Protein AF-A0A2U1NBB1-F1 (afdb_monomer)

Radius of gyration: 26.5 Å; Cα contacts (8 Å, |Δi|>4): 1018; chains: 1; bounding box: 56×42×84 Å

Solvent-accessible surface area (backbone atoms only — not comparable to full-atom values): 20818 Å² total; per-residue (Å²): 131,50,85,80,46,69,78,39,39,70,47,78,47,57,69,40,86,43,53,86,49,51,49,74,62,60,52,74,42,66,48,25,27,34,43,30,44,28,43,13,53,35,47,47,52,70,55,68,67,63,52,53,32,74,46,32,28,35,43,33,45,25,46,30,44,32,59,33,61,62,76,49,61,95,77,50,70,52,57,57,30,30,34,44,30,55,19,42,28,46,30,27,52,50,65,44,57,58,82,37,45,23,57,44,27,27,34,44,32,46,28,38,30,51,32,27,51,56,61,59,59,93,55,62,44,35,75,46,23,26,35,42,30,55,20,41,30,52,33,30,46,78,54,41,45,79,68,52,54,78,38,48,51,22,30,34,45,29,52,19,40,26,54,31,31,36,59,30,52,47,60,62,37,37,55,47,31,51,53,35,27,33,42,29,54,18,49,29,58,36,37,45,44,65,90,57,54,83,58,67,46,35,41,69,19,31,39,42,32,46,21,37,16,63,31,53,61,83,57,50,36,54,57,48,20,44,44,19,30,35,42,31,49,20,50,27,50,28,48,47,61,51,60,64,59,64,34,52,31,6,41,64,51,24,34,38,42,32,51,20,39,28,45,32,36,34,78,52,83,62,58,48,57,34,26,29,32,41,34,46,24,42,28,48,30,47,51,56,69,65,71,51,60,47,65,24,73,56,26,27,38,40,33,53,19,42,29,47,31,22,51,57,58,55,68,54,54,49,70,32,45,52,45,18,36,34,38,31,52,19,39,25,50,33,31,52,50,71,50,79,73,87,72,66,59,83,58,47,64,42,70,42,61,50,69,43,58,50,39,50,63,74,56,81,76,61,79,73,65,79,80,64,64,96,63,89,84,78,85,80,84,71,96,60,102,51,93,89,68,61,82,46,82,80,76,90,75,95,76,90,79,82,88,76,89,80,88,86,133

Mean predicted aligned error: 9.47 Å

Foldseek 3Di:
DCPPCQQAAEDADALAAPCVDAQVNPPDHLNYQYDHHAQRQHAEAHPQCVQVSQNHAEDHHHNYAHAEERDEPVSHDNLRHQEDAPEHYAYEEEDYLCLQQRARHAYDHHHAYAYEEEDPLVSHDHQNHAEDAPENYAYEDEDELVSCLNNLNHQEDAHYHYAYEYEYAPQSNQLSNQNHQYDHPADYNAAYDYPLDQDDGNLNRAYDHCHCNQDAADRNVQLSNQQYQEDAHEQYAHAEADDQSVLRHNNLNHAEYAHYNYAHAEYHLHNHLNYQYDHQYNYAHEEEDRCSVLNNQQHAYEENEHYAHEEEDDLSVLNNLCNYQEYAHEQYAYEEEDHDNPDDSPRHQYDHHYNYHYWYFDDPVVVPSPDDDPDDDDDPDDDDPDPNTDIDGDDDDDDDDDDDDDDDD

Nearest PDB structures (foldseek):
  4mn8-assembly1_A  TM=7.673E-01  e=7.824E-14  Arabidopsis thaliana
  5iyx-assembly1_A  TM=7.490E-01  e=1.490E-12  Arabidopsis thaliana
  4mna-assembly1_A  TM=5.979E-01  e=5.006E-14  Arabidopsis thaliana
  4z62-assembly1_A  TM=5.445E-01  e=6.671E-13  Daucus carota
  8ikw-assembly1_A  TM=5.961E-01  e=2.680E-07  Phaseolus vulgaris

pLDDT: mean 83.94, std 20.78, range [23.02, 98.88]

Sequence (409 aa):
MFRNFTNLEELSLGDVNISLVLPTSLNISSSLKLLNLFNTRLQGILPHYIFNLHSLETLKLSGNSFTCDIPSEISVNATHLTSLDLSVNKLNGTLPSWLFTSPSLEILNLYSNMFSGNVPFESFSLPSLQVLDLANNQLVGHTDMLTFRKLTNLTVLCLSYNNFSGEWELDTLLTSLRNLEDLGLSYNGFSVTTENVNHYVNPGFRYLELASCKLKVFPNSFRAMKQLERLDLSSNKIHGQIPHWIGEIGGNQLVSLNLSHNFITGLP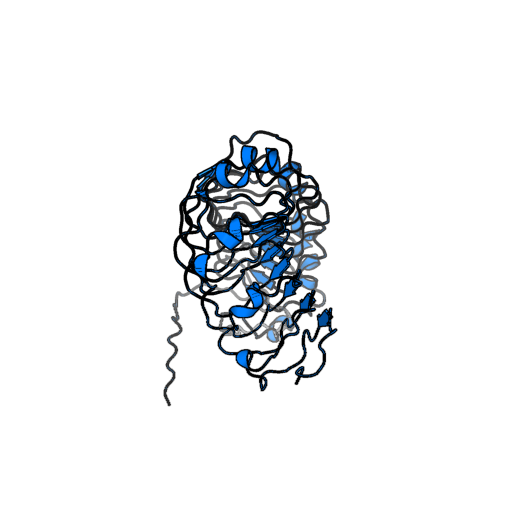QFQWYGLSELYLQSNLIEGPFPTSICNMSILSYLDMSNNCFGGLIPQCFGNIISSLLMIDMGNNSFRGTIPSLYDDCADLQGLILEGNQLEVRICVGWVYMTRFVRYPIYPKIKNTTNLNQLTFSVRIAQYVWVIREQYGC

InterPro domains:
  IPR001611 Leucine-rich repeat [PF00560] (55-75)
  IPR001611 Leucine-rich repeat [PF00560] (227-247)
  IPR001611 Leucine-rich repeat [PF13855] (80-139)
  IPR001611 Leucine-rich repeat [PF13855] (253-307)
  IPR001611 Leucine-rich repeat [PS51450] (253-274)
  IPR003591 Leucine-rich repeat, typical subtype [SM00369] (53-77)
  IPR003591 Leucine-rich repeat, typical subtype [SM00369] (79-102)
  IPR003591 Leucine-rich repeat, typical subtype [SM00369] (126-150)
  IPR003591 Leucine-rich repeat, typical subtype [SM00369] (151-176)
  IPR003591 Leucine-rich repeat, typical subtype [SM00369] (177-200)
  IPR003591 Leucine-rich repeat, typical subtype [SM00369] (225-249)
  IPR003591 Leucine-rich repeat, typical subtype [SM00369] (253-274)
  IPR003591 Leucine-rich repeat, typical subtype [SM00369] (296-319)
  IPR032675 Leucine-rich repeat domain superfamily [G3DSA:3.80.10.10] (1-144)
  IPR032675 Leucine-rich repeat domain superfamily [G3DSA:3.80.10.10] (145-199)
  IPR032675 Leucine-rich repeat domain superfamily [G3DSA:3.80.10.10] (200-270)
  IPR032675 Leucine-rich repeat domain superfamily [G3DSA:3.80.10.10] (271-372)
  IPR052941 Stomatal Development and Plant Interaction Regulator [PTHR48004] (52-265)

Structure (mmCIF, N/CA/C/O backbone):
data_AF-A0A2U1NBB1-F1
#
_entry.id   AF-A0A2U1NBB1-F1
#
loop_
_atom_site.group_PDB
_atom_site.id
_atom_site.type_symbol
_atom_site.label_atom_id
_atom_site.label_alt_id
_atom_site.label_comp_id
_atom_site.label_asym_id
_atom_site.label_entity_id
_atom_site.label_seq_id
_atom_site.pdbx_PDB_ins_code
_atom_site.Cartn_x
_atom_site.Cartn_y
_atom_site.Cartn_z
_atom_site.occupancy
_atom_site.B_iso_or_equiv
_atom_site.auth_seq_id
_atom_site.auth_comp_id
_atom_site.auth_asym_id
_atom_site.auth_atom_id
_atom_site.pdbx_PDB_model_num
ATOM 1 N N . MET A 1 1 ? -33.937 -9.469 19.401 1.00 50.69 1 MET A N 1
ATOM 2 C CA . MET A 1 1 ? -33.417 -10.852 19.321 1.00 50.69 1 MET A CA 1
ATOM 3 C C . MET A 1 1 ? -32.639 -11.267 20.576 1.00 50.69 1 MET A C 1
ATOM 5 O O . MET A 1 1 ? -32.888 -12.356 21.058 1.00 50.69 1 MET A O 1
ATOM 9 N N . PHE A 1 2 ? -31.799 -10.407 21.176 1.00 60.28 2 PHE A N 1
ATOM 10 C CA . PHE A 1 2 ? -30.913 -10.789 22.302 1.00 60.28 2 PHE A CA 1
ATOM 11 C C . PHE A 1 2 ? -31.357 -10.354 23.714 1.00 60.28 2 PHE A C 1
ATOM 13 O O . PHE A 1 2 ? -30.565 -10.402 24.646 1.00 60.28 2 PHE A O 1
ATOM 20 N N . ARG A 1 3 ? -32.622 -9.951 23.913 1.00 56.03 3 ARG A N 1
ATOM 21 C CA . ARG A 1 3 ? -33.092 -9.311 25.165 1.00 56.03 3 ARG A CA 1
ATOM 22 C C . ARG A 1 3 ? -32.904 -10.130 26.456 1.00 56.03 3 ARG A C 1
ATOM 24 O O . ARG A 1 3 ? -33.047 -9.543 27.518 1.00 56.03 3 ARG A O 1
ATOM 31 N N . ASN A 1 4 ? -32.623 -11.431 26.377 1.00 62.47 4 ASN A N 1
ATOM 32 C CA . ASN A 1 4 ? -32.616 -12.331 27.534 1.00 62.47 4 ASN A CA 1
ATOM 33 C C . ASN A 1 4 ? -31.247 -12.947 27.866 1.00 62.47 4 ASN A C 1
ATOM 35 O O . ASN A 1 4 ? -31.168 -13.784 28.759 1.00 62.47 4 ASN A O 1
ATOM 39 N N . PHE A 1 5 ? -30.175 -12.566 27.163 1.00 68.69 5 PHE A N 1
ATOM 40 C CA . PHE A 1 5 ? -28.840 -13.120 27.404 1.00 68.69 5 PHE A CA 1
ATOM 41 C C . PHE A 1 5 ? -27.985 -12.161 28.241 1.00 68.69 5 PHE A C 1
ATOM 43 O O . PHE A 1 5 ? -27.026 -11.576 27.750 1.00 68.69 5 PHE A O 1
ATOM 50 N N . THR A 1 6 ? -28.340 -11.993 29.516 1.00 77.12 6 THR A N 1
ATOM 51 C CA . THR A 1 6 ? -27.651 -11.073 30.444 1.00 77.12 6 THR A CA 1
ATOM 52 C C . THR A 1 6 ? -26.228 -11.499 30.812 1.00 77.12 6 THR A C 1
ATOM 54 O O . THR A 1 6 ? -25.487 -10.694 31.359 1.00 77.12 6 THR A O 1
ATOM 57 N N . ASN A 1 7 ? -25.856 -12.750 30.521 1.00 85.12 7 ASN A N 1
ATOM 58 C CA . ASN A 1 7 ? -24.533 -13.318 30.805 1.00 85.12 7 ASN A CA 1
ATOM 59 C C . ASN A 1 7 ? -23.728 -13.594 29.526 1.00 85.12 7 ASN A C 1
ATOM 61 O O . ASN A 1 7 ? -22.738 -14.317 29.571 1.00 85.12 7 ASN A O 1
ATOM 65 N N . LEU A 1 8 ? -24.184 -13.111 28.365 1.00 88.12 8 LEU A N 1
ATOM 66 C CA . LEU A 1 8 ? -23.464 -13.335 27.114 1.00 88.12 8 LEU A CA 1
ATOM 67 C C . LEU A 1 8 ? -22.153 -12.551 27.134 1.00 88.12 8 LEU A C 1
ATOM 69 O O . LEU A 1 8 ? -22.183 -11.326 27.239 1.00 88.12 8 LEU A O 1
ATOM 73 N N . GLU A 1 9 ? -21.027 -13.248 27.029 1.00 93.31 9 GLU A N 1
ATOM 74 C CA . GLU A 1 9 ? -19.700 -12.623 26.952 1.00 93.31 9 GLU A CA 1
ATOM 75 C C . GLU A 1 9 ? -19.213 -12.488 25.508 1.00 93.31 9 GLU A C 1
ATOM 77 O O . GLU A 1 9 ? -18.535 -11.524 25.173 1.00 93.31 9 GLU A O 1
ATOM 82 N N . GLU A 1 10 ? -19.616 -13.392 24.619 1.00 94.62 10 GLU A N 1
ATOM 83 C CA . GLU A 1 10 ? -19.185 -13.372 23.224 1.00 94.62 10 GLU A CA 1
ATOM 84 C C . GLU A 1 10 ? -20.373 -13.568 22.286 1.00 94.62 10 GLU A C 1
ATOM 86 O O . GLU A 1 10 ? -21.192 -14.473 22.460 1.00 94.62 10 GLU A O 1
ATOM 91 N N . LEU A 1 11 ? -20.459 -12.718 21.266 1.00 92.88 11 LEU A N 1
ATOM 92 C CA . LEU A 1 11 ? -21.419 -12.845 20.181 1.00 92.88 11 LEU A CA 1
ATOM 93 C C . LEU A 1 11 ? -20.689 -12.683 18.854 1.00 92.88 11 LEU A C 1
ATOM 95 O O . LEU A 1 11 ? -20.249 -11.586 18.518 1.00 92.88 11 LEU A O 1
ATOM 99 N N . SER A 1 12 ? -20.609 -13.765 18.082 1.00 95.12 12 SER A N 1
ATOM 100 C CA . SER A 1 12 ? -20.041 -13.760 16.735 1.00 95.12 12 SER A CA 1
ATOM 101 C C . SER A 1 12 ? -21.074 -14.261 15.733 1.00 95.12 12 SER A C 1
ATOM 103 O O . SER A 1 12 ? -21.496 -15.413 15.797 1.00 95.12 12 SER A O 1
ATOM 105 N N . LEU A 1 13 ? -21.496 -13.381 14.828 1.00 94.50 13 LEU A N 1
ATOM 106 C CA . LEU A 1 13 ? -22.449 -13.658 13.747 1.00 94.50 13 LEU A CA 1
ATOM 107 C C . LEU A 1 13 ? -21.888 -13.224 12.388 1.00 94.50 13 LEU A C 1
ATOM 109 O O . LEU A 1 13 ? -22.649 -12.850 11.501 1.00 94.50 13 LEU A O 1
ATOM 113 N N . GLY A 1 14 ? -20.563 -13.220 12.246 1.00 94.69 14 GLY A N 1
ATOM 114 C CA . GLY A 1 14 ? -19.892 -12.841 11.007 1.00 94.69 14 GLY A CA 1
ATOM 115 C C . GLY A 1 14 ? -20.431 -13.585 9.782 1.00 94.69 14 GLY A C 1
ATOM 116 O O . GLY A 1 14 ? -20.787 -14.758 9.887 1.00 94.69 14 GLY A O 1
ATOM 117 N N . ASP A 1 15 ? -20.532 -12.890 8.650 1.00 96.38 15 ASP A N 1
ATOM 118 C CA . ASP A 1 15 ? -21.088 -13.393 7.382 1.00 96.38 15 ASP A CA 1
ATOM 119 C C . ASP A 1 15 ? -22.567 -13.847 7.429 1.00 96.38 15 ASP A C 1
ATOM 121 O O . ASP A 1 15 ? -23.098 -14.382 6.449 1.00 96.38 15 ASP A O 1
ATOM 125 N N . VAL A 1 16 ? -23.288 -13.613 8.532 1.00 95.81 16 VAL A N 1
ATOM 126 C CA . VAL A 1 16 ? -24.725 -13.911 8.623 1.00 95.81 16 VAL A CA 1
ATOM 127 C C . VAL A 1 16 ? -25.544 -12.708 8.164 1.00 95.81 16 VAL A C 1
ATOM 129 O O . VAL A 1 16 ? -25.441 -11.612 8.709 1.00 95.81 16 VAL A O 1
ATOM 132 N N . ASN A 1 17 ? -26.444 -12.912 7.200 1.00 93.94 17 ASN A N 1
ATOM 133 C CA . ASN A 1 17 ? -27.335 -11.848 6.744 1.00 93.94 17 ASN A CA 1
ATOM 134 C C . ASN A 1 17 ? -28.402 -11.507 7.802 1.00 93.94 17 ASN A C 1
ATOM 136 O O . ASN A 1 17 ? -29.421 -12.190 7.912 1.00 93.94 17 ASN A O 1
ATOM 140 N N . ILE A 1 18 ? -28.192 -10.408 8.527 1.00 91.69 18 ILE A N 1
ATOM 141 C CA . ILE A 1 18 ? -29.144 -9.838 9.493 1.00 91.69 18 ILE A CA 1
ATOM 142 C C . ILE A 1 18 ? -29.582 -8.427 9.082 1.00 91.69 18 ILE A C 1
ATOM 144 O O . ILE A 1 18 ? -29.915 -7.608 9.933 1.00 91.69 18 ILE A O 1
ATOM 148 N N . SER A 1 19 ? -29.661 -8.146 7.777 1.00 91.56 19 SER A N 1
ATOM 149 C CA . SER A 1 19 ? -30.020 -6.822 7.239 1.00 91.56 19 SER A CA 1
ATOM 150 C C . SER A 1 19 ? -31.381 -6.285 7.702 1.00 91.56 19 SER A C 1
ATOM 152 O O . SER A 1 19 ? -31.625 -5.084 7.646 1.00 91.56 19 SER A O 1
ATOM 154 N N . LEU A 1 20 ? -32.291 -7.170 8.127 1.00 87.12 20 LEU A N 1
ATOM 155 C CA . LEU A 1 20 ? -33.607 -6.805 8.666 1.00 87.12 20 LEU A CA 1
ATOM 156 C C . LEU A 1 20 ? -33.547 -6.348 10.134 1.00 87.12 20 LEU A C 1
ATOM 158 O O . LEU A 1 20 ? -34.519 -5.790 10.644 1.00 87.12 20 LEU A O 1
ATOM 162 N N . VAL A 1 21 ? -32.437 -6.602 10.832 1.00 83.06 21 VAL A N 1
ATOM 163 C CA . VAL A 1 21 ? -32.233 -6.186 12.219 1.00 83.06 21 VAL A CA 1
ATOM 164 C C . VAL A 1 21 ? -31.705 -4.759 12.224 1.00 83.06 21 VAL A C 1
ATOM 166 O O . VAL A 1 21 ? -30.596 -4.488 11.776 1.00 83.06 21 VAL A O 1
ATOM 169 N N . LEU A 1 22 ? -32.487 -3.832 12.777 1.00 77.25 22 LEU A N 1
ATOM 170 C CA . LEU A 1 22 ? -32.004 -2.472 12.993 1.00 77.25 22 LEU A CA 1
ATOM 171 C C . LEU A 1 22 ? -30.917 -2.483 14.081 1.00 77.25 22 LEU A C 1
ATOM 173 O O . LEU A 1 22 ? -31.168 -3.034 15.158 1.00 77.25 22 LEU A O 1
ATOM 177 N N . PRO A 1 23 ? -29.759 -1.837 13.881 1.00 75.56 23 PRO A N 1
ATOM 178 C CA . PRO A 1 23 ? -28.687 -1.811 14.875 1.00 75.56 23 PRO A CA 1
ATOM 179 C C . PRO A 1 23 ? -29.119 -1.241 16.224 1.00 75.56 23 PRO A C 1
ATOM 181 O O . PRO A 1 23 ? -28.761 -1.764 17.271 1.00 75.56 23 PRO A O 1
ATOM 184 N N . THR A 1 24 ? -29.980 -0.224 16.212 1.00 73.06 24 THR A N 1
ATOM 185 C CA . THR A 1 24 ? -30.565 0.368 17.425 1.00 73.06 24 THR A CA 1
ATOM 186 C C . THR A 1 24 ? -31.441 -0.609 18.214 1.00 73.06 24 THR A C 1
ATOM 188 O O . THR A 1 24 ? -31.677 -0.406 19.402 1.00 73.06 24 THR A O 1
ATOM 191 N N . SER A 1 25 ? -31.916 -1.683 17.577 1.00 73.75 25 SER A N 1
ATOM 192 C CA . SER A 1 25 ? -32.710 -2.741 18.208 1.00 73.75 25 SER A CA 1
ATOM 193 C C . SER A 1 25 ? -31.869 -3.905 18.749 1.00 73.75 25 SER A C 1
ATOM 195 O O . SER A 1 25 ? -32.410 -4.787 19.434 1.00 73.75 25 SER A O 1
ATOM 197 N N . LEU A 1 26 ? -30.557 -3.919 18.476 1.00 73.44 26 LEU A N 1
ATOM 198 C CA . LEU A 1 26 ? -29.614 -4.831 19.117 1.00 73.44 26 LEU A CA 1
ATOM 199 C C . LEU A 1 26 ? -29.495 -4.407 20.578 1.00 73.44 26 LEU A C 1
ATOM 201 O O . LEU A 1 26 ? -28.767 -3.485 20.893 1.00 73.44 26 LEU A O 1
ATOM 205 N N . ASN A 1 27 ? -30.241 -5.042 21.478 1.00 74.56 27 ASN A N 1
ATOM 206 C CA . ASN A 1 27 ? -30.025 -4.855 22.910 1.00 74.56 27 ASN A CA 1
ATOM 207 C C . ASN A 1 27 ? -28.802 -5.687 23.316 1.00 74.56 27 ASN A C 1
ATOM 209 O O . ASN A 1 27 ? -28.933 -6.901 23.487 1.00 74.56 27 ASN A O 1
ATOM 213 N N . ILE A 1 28 ? -27.628 -5.057 23.360 1.00 78.31 28 ILE A N 1
ATOM 214 C CA . ILE A 1 28 ? -26.351 -5.713 23.657 1.00 78.31 28 ILE A CA 1
ATOM 215 C C . ILE A 1 28 ? -26.176 -5.800 25.177 1.00 78.31 28 ILE A C 1
ATOM 217 O O . ILE A 1 28 ? -26.397 -4.819 25.885 1.00 78.31 28 ILE A O 1
ATOM 221 N N . SER A 1 29 ? -25.806 -6.982 25.681 1.00 81.00 29 SER A N 1
ATOM 222 C CA . SER A 1 29 ? -25.580 -7.198 27.114 1.00 81.00 29 SER A CA 1
ATOM 223 C C . SER A 1 29 ? -24.392 -6.380 27.618 1.00 81.00 29 SER A C 1
ATOM 225 O O . SER A 1 29 ? -23.366 -6.295 26.946 1.00 81.00 29 SER A O 1
ATOM 227 N N . SER A 1 30 ? -24.486 -5.855 28.840 1.00 85.00 30 SER A N 1
ATOM 228 C CA . SER A 1 30 ? -23.361 -5.196 29.515 1.00 85.00 30 SER A CA 1
ATOM 229 C C . SER A 1 30 ? -22.218 -6.151 29.863 1.00 85.00 30 SER A C 1
ATOM 231 O O . SER A 1 30 ? -21.119 -5.683 30.127 1.00 85.00 30 SER A O 1
ATOM 233 N N . SER A 1 31 ? -22.467 -7.466 29.871 1.00 89.44 31 SER A N 1
ATOM 234 C CA . SER A 1 31 ? -21.454 -8.509 30.091 1.00 89.44 31 SER A CA 1
ATOM 235 C C . SER A 1 31 ? -20.593 -8.809 28.861 1.00 89.44 31 SER A C 1
ATOM 237 O O . SER A 1 31 ? -19.655 -9.597 28.962 1.00 89.44 31 SER A O 1
ATOM 239 N N . LEU A 1 32 ? -20.945 -8.265 27.691 1.00 92.25 32 LEU A N 1
ATOM 240 C CA . LEU A 1 32 ? -20.324 -8.654 26.432 1.00 92.25 32 LEU A CA 1
ATOM 241 C C . LEU A 1 32 ? -18.883 -8.135 26.352 1.00 92.25 32 LEU A C 1
ATOM 243 O O . LEU A 1 32 ? -18.653 -6.939 26.499 1.00 92.25 32 LEU A O 1
ATOM 247 N N . LYS A 1 33 ? -17.948 -9.044 26.078 1.00 95.44 33 LYS A N 1
ATOM 248 C CA . LYS A 1 33 ? -16.518 -8.807 25.851 1.00 95.44 33 LYS A CA 1
ATOM 249 C C . LYS A 1 33 ? -16.151 -8.759 24.379 1.00 95.44 33 LYS A C 1
ATOM 251 O O . LYS A 1 33 ? -15.333 -7.937 23.976 1.00 95.44 33 LYS A O 1
ATOM 256 N N . LEU A 1 34 ? -16.795 -9.596 23.569 1.00 96.44 34 LEU A N 1
ATOM 257 C CA . LEU A 1 34 ? -16.573 -9.656 22.130 1.00 96.44 34 LEU A CA 1
ATOM 258 C C . LEU A 1 34 ? -17.896 -9.526 21.383 1.00 96.44 34 LEU A C 1
ATOM 260 O O . LEU A 1 34 ? -18.792 -10.361 21.526 1.00 96.44 34 LEU A O 1
ATOM 264 N N . LEU A 1 35 ? -17.982 -8.509 20.527 1.00 95.00 35 LEU A N 1
ATOM 265 C CA . LEU A 1 35 ? -19.015 -8.410 19.506 1.00 95.00 35 LEU A CA 1
ATOM 266 C C . LEU A 1 35 ? -18.387 -8.481 18.120 1.00 95.00 35 LEU A C 1
ATOM 268 O O . LEU A 1 35 ? -17.646 -7.585 17.722 1.00 95.00 35 LEU A O 1
ATOM 272 N N . ASN A 1 36 ? -18.743 -9.512 17.362 1.00 97.00 36 ASN A N 1
ATOM 273 C CA . ASN A 1 36 ? -18.323 -9.675 15.984 1.00 97.00 36 ASN A CA 1
ATOM 274 C C . ASN A 1 36 ? -19.529 -9.821 15.050 1.00 97.00 36 ASN A C 1
ATOM 276 O O . ASN A 1 36 ? -20.187 -10.860 15.012 1.00 97.00 36 ASN A O 1
ATOM 280 N N . LEU A 1 37 ? -19.803 -8.768 14.285 1.00 95.81 37 LEU A N 1
ATOM 281 C CA . LEU A 1 37 ? -20.874 -8.689 13.289 1.00 95.81 37 LEU A CA 1
ATOM 282 C C . LEU A 1 37 ? -20.307 -8.310 11.912 1.00 95.81 37 LEU A C 1
ATOM 284 O O . LEU A 1 37 ? -20.959 -7.584 11.152 1.00 95.81 37 LEU A O 1
ATOM 288 N N . PHE A 1 38 ? -19.084 -8.752 11.597 1.00 97.06 38 PHE A N 1
ATOM 289 C CA . PHE A 1 38 ? -18.470 -8.449 10.307 1.00 97.06 38 PHE A CA 1
ATOM 290 C C . PHE A 1 38 ? -19.308 -9.002 9.143 1.00 97.06 38 PHE A C 1
ATOM 292 O O . PHE A 1 38 ? -19.852 -10.100 9.228 1.00 97.06 38 PHE A O 1
ATOM 299 N N . ASN A 1 39 ? -19.432 -8.234 8.062 1.00 97.12 39 ASN A N 1
ATOM 300 C CA . ASN A 1 39 ? -20.133 -8.620 6.837 1.00 97.12 39 ASN A CA 1
ATOM 301 C C . ASN A 1 39 ? -21.569 -9.141 7.059 1.00 97.12 39 ASN A C 1
ATOM 303 O O . ASN A 1 39 ? -22.002 -10.135 6.476 1.00 97.12 39 ASN A O 1
ATOM 307 N N . THR A 1 40 ? -22.339 -8.462 7.915 1.00 96.62 40 THR A N 1
ATOM 308 C CA . THR A 1 40 ? -23.708 -8.878 8.275 1.00 96.62 40 THR A CA 1
ATOM 309 C C . THR A 1 40 ? -24.816 -8.111 7.549 1.00 96.62 40 THR A C 1
ATOM 311 O O . THR A 1 40 ? -26.008 -8.364 7.762 1.00 96.62 40 THR A O 1
ATOM 314 N N . ARG A 1 41 ? -24.438 -7.195 6.644 1.00 95.12 41 ARG A N 1
ATOM 315 C CA . ARG A 1 41 ? -25.335 -6.308 5.876 1.00 95.12 41 ARG A CA 1
ATOM 316 C C . ARG A 1 41 ? -26.205 -5.397 6.752 1.00 95.12 41 ARG A C 1
ATOM 318 O O . ARG A 1 41 ? -27.267 -4.955 6.305 1.00 95.12 41 ARG A O 1
ATOM 325 N N . LEU A 1 42 ? -25.772 -5.112 7.981 1.00 93.69 42 LEU A N 1
ATOM 326 C CA . LEU A 1 42 ? -26.429 -4.148 8.862 1.00 93.69 42 LEU A CA 1
ATOM 327 C C . LEU A 1 42 ? -26.361 -2.741 8.262 1.00 93.69 42 LEU A C 1
ATOM 329 O O . LEU A 1 42 ? -25.384 -2.372 7.610 1.00 93.69 42 LEU A O 1
ATOM 333 N N . GLN A 1 43 ? -27.412 -1.951 8.478 1.00 92.50 43 GLN A N 1
ATOM 334 C CA . GLN A 1 43 ? -27.550 -0.605 7.919 1.00 92.50 43 GLN A CA 1
ATOM 335 C C . GLN A 1 43 ? -28.041 0.380 8.979 1.00 92.50 43 GLN A C 1
ATOM 337 O O . GLN A 1 43 ? -28.715 -0.010 9.933 1.00 92.50 43 GLN A O 1
ATOM 342 N N . GLY A 1 44 ? -27.767 1.667 8.777 1.00 89.88 44 GLY A N 1
ATOM 343 C CA . GLY A 1 44 ? -28.250 2.745 9.640 1.00 89.88 44 GLY A CA 1
ATOM 344 C C . GLY A 1 44 ? -27.202 3.217 10.646 1.00 89.88 44 GLY A C 1
ATOM 345 O O . GLY A 1 44 ? -26.009 3.201 10.368 1.00 89.88 44 GLY A O 1
ATOM 346 N N . ILE A 1 45 ? -27.645 3.692 11.807 1.00 89.62 45 ILE A N 1
ATOM 347 C CA . ILE A 1 45 ? -26.775 4.338 12.800 1.00 89.62 45 ILE A CA 1
ATOM 348 C C . ILE A 1 45 ? -26.286 3.303 13.816 1.00 89.62 45 ILE A C 1
ATOM 350 O O . ILE A 1 45 ? -27.097 2.570 14.390 1.00 89.62 45 ILE A O 1
ATOM 354 N N . LEU A 1 46 ? -24.972 3.265 14.058 1.00 86.06 46 LEU A N 1
ATOM 355 C CA . LEU A 1 46 ? -24.389 2.486 15.146 1.00 86.06 46 LEU A CA 1
ATOM 356 C C . LEU A 1 46 ? -24.810 3.116 16.484 1.00 86.06 46 LEU A C 1
ATOM 358 O O . LEU A 1 46 ? -24.544 4.297 16.703 1.00 86.06 46 LEU A O 1
ATOM 362 N N . PRO A 1 47 ? -25.466 2.390 17.403 1.00 86.00 47 PRO A N 1
ATOM 363 C CA . PRO A 1 47 ? -25.812 2.958 18.698 1.00 86.00 47 PRO A CA 1
ATOM 364 C C . PRO A 1 47 ? -24.567 3.350 19.512 1.00 86.00 47 PRO A C 1
ATOM 366 O O . PRO A 1 47 ? -23.811 2.487 19.947 1.00 86.00 47 PRO A O 1
ATOM 369 N N . HIS A 1 48 ? -24.399 4.646 19.796 1.00 85.75 48 HIS A N 1
ATOM 370 C CA . HIS A 1 48 ? -23.211 5.186 20.481 1.00 85.75 48 HIS A CA 1
ATOM 371 C C . HIS A 1 48 ? -22.960 4.593 21.876 1.00 85.75 48 HIS A C 1
ATOM 373 O O . HIS A 1 48 ? -21.819 4.558 22.327 1.00 85.75 48 HIS A O 1
ATOM 379 N N . TYR A 1 49 ? -23.994 4.086 22.560 1.00 85.62 49 TYR A N 1
ATOM 380 C CA . TYR A 1 49 ? -23.829 3.464 23.877 1.00 85.62 49 TYR A CA 1
ATOM 381 C C . TYR A 1 49 ? -22.930 2.218 23.843 1.00 85.62 49 TYR A C 1
ATOM 383 O O . TYR A 1 49 ? -22.434 1.815 24.891 1.00 85.62 49 TYR A O 1
ATOM 391 N N . ILE A 1 50 ? -22.707 1.612 22.668 1.00 88.44 50 ILE A N 1
ATOM 392 C CA . ILE A 1 50 ? -21.858 0.426 22.522 1.00 88.44 50 ILE A CA 1
ATOM 393 C C . ILE A 1 50 ? -20.424 0.677 23.003 1.00 88.44 50 ILE A C 1
ATOM 395 O O . ILE A 1 50 ? -19.816 -0.201 23.603 1.00 88.44 50 ILE A O 1
ATOM 399 N N . PHE A 1 51 ? -19.919 1.900 22.818 1.00 88.38 51 PHE A N 1
ATOM 400 C CA . PHE A 1 51 ? -18.585 2.303 23.263 1.00 88.38 51 PHE A CA 1
ATOM 401 C C . PHE A 1 51 ? -18.492 2.504 24.785 1.00 88.38 51 PHE A C 1
ATOM 403 O O . PHE A 1 51 ? -17.397 2.611 25.323 1.00 88.38 51 PHE A O 1
ATOM 410 N N . ASN A 1 52 ? -19.631 2.537 25.486 1.00 87.50 52 ASN A N 1
ATOM 411 C CA . ASN A 1 52 ? -19.709 2.646 26.945 1.00 87.50 52 ASN A CA 1
ATOM 412 C C . ASN A 1 52 ? -19.915 1.289 27.636 1.00 87.50 52 ASN A C 1
ATOM 414 O O . ASN A 1 52 ? -20.090 1.235 28.853 1.00 87.50 52 ASN A O 1
ATOM 418 N N . LEU A 1 53 ? -19.910 0.183 26.888 1.00 88.69 53 LEU A N 1
ATOM 419 C CA . LEU A 1 53 ? -19.968 -1.155 27.467 1.00 88.69 53 LEU A CA 1
ATOM 420 C C . LEU A 1 53 ? -18.606 -1.490 28.087 1.00 88.69 53 LEU A C 1
ATOM 422 O O . LEU A 1 53 ? -17.675 -1.865 27.388 1.00 88.69 53 LEU A O 1
ATOM 426 N N . HIS A 1 54 ? -18.489 -1.350 29.409 1.00 88.19 54 HIS A N 1
ATOM 427 C CA . HIS A 1 54 ? -17.212 -1.482 30.126 1.00 88.19 54 HIS A CA 1
ATOM 428 C C . HIS A 1 54 ? -16.541 -2.854 30.011 1.00 88.19 54 HIS A C 1
ATOM 430 O O . HIS A 1 54 ? -15.330 -2.943 30.178 1.00 88.19 54 HIS A O 1
ATOM 436 N N . SER A 1 55 ? -17.311 -3.915 29.758 1.00 91.94 55 SER A N 1
ATOM 437 C CA . SER A 1 55 ? -16.758 -5.251 29.531 1.00 91.94 55 SER A CA 1
ATOM 438 C C . SER A 1 55 ? -16.294 -5.471 28.097 1.00 91.94 55 SER A C 1
ATOM 440 O O . SER A 1 55 ? -15.593 -6.445 27.868 1.00 91.94 55 SER A O 1
ATOM 442 N N . LEU A 1 56 ? -16.674 -4.609 27.146 1.00 93.94 56 LEU A N 1
ATOM 443 C CA . LEU A 1 56 ? -16.392 -4.809 25.731 1.00 93.94 56 LEU A CA 1
ATOM 444 C C . LEU A 1 56 ? -14.920 -4.508 25.444 1.00 93.94 56 LEU A C 1
ATOM 446 O O . LEU A 1 56 ? -14.464 -3.378 25.591 1.00 93.94 56 LEU A O 1
ATOM 450 N N . GLU A 1 57 ? -14.203 -5.533 24.999 1.00 96.62 57 GLU A N 1
ATOM 451 C CA . GLU A 1 57 ? -12.780 -5.485 24.661 1.00 96.62 57 GLU A CA 1
ATOM 452 C C . GLU A 1 57 ? -12.593 -5.477 23.138 1.00 96.62 57 GLU A C 1
ATOM 454 O O . GLU A 1 57 ? -11.766 -4.740 22.605 1.00 96.62 57 GLU A O 1
ATOM 459 N N . THR A 1 58 ? -13.398 -6.268 22.420 1.00 97.56 58 THR A N 1
ATOM 460 C CA . THR A 1 58 ? -13.318 -6.422 20.963 1.00 97.56 58 THR A CA 1
ATOM 461 C C . THR A 1 58 ? -14.641 -6.074 20.293 1.00 97.56 58 THR A C 1
ATOM 463 O O . THR A 1 58 ? -15.665 -6.723 20.525 1.00 97.56 58 THR A O 1
ATOM 466 N N . LEU A 1 59 ? -14.602 -5.094 19.391 1.00 96.81 59 LEU A N 1
ATOM 467 C CA . LEU A 1 59 ? -15.730 -4.684 18.563 1.00 96.81 59 LEU A CA 1
ATOM 468 C C . LEU A 1 59 ? -15.365 -4.772 17.077 1.00 96.81 59 LEU A C 1
ATOM 470 O O . LEU A 1 59 ? -14.597 -3.956 16.572 1.00 96.81 59 LEU A O 1
ATOM 474 N N . LYS A 1 60 ? -15.948 -5.746 16.371 1.00 97.94 60 LYS A N 1
ATOM 475 C CA . LYS A 1 60 ? -15.747 -5.972 14.933 1.00 97.94 60 LYS A CA 1
ATOM 476 C C . LYS A 1 60 ? -17.051 -5.795 14.171 1.00 97.94 60 LYS A C 1
ATOM 478 O O . LYS A 1 60 ? -17.956 -6.623 14.262 1.00 97.94 60 LYS A O 1
ATOM 483 N N . LEU A 1 61 ? -17.144 -4.711 13.412 1.00 96.81 61 LEU A N 1
ATOM 484 C CA . LEU A 1 61 ? -18.324 -4.314 12.639 1.00 96.81 61 LEU A CA 1
ATOM 485 C C . LEU A 1 61 ? -18.001 -4.072 11.158 1.00 96.81 61 LEU A C 1
ATOM 487 O O . LEU A 1 61 ? -18.795 -3.445 10.448 1.00 96.81 61 LEU A O 1
ATOM 491 N N . SER A 1 62 ? -16.851 -4.569 10.699 1.00 98.12 62 SER A N 1
ATOM 492 C CA . SER A 1 62 ? -16.372 -4.388 9.330 1.00 98.12 62 SER A CA 1
ATOM 493 C C . SER A 1 62 ? -17.370 -4.874 8.273 1.00 98.12 62 SER A C 1
ATOM 495 O O . SER A 1 62 ? -18.128 -5.811 8.520 1.00 98.12 62 SER A O 1
ATOM 497 N N . GLY A 1 63 ? -17.391 -4.260 7.090 1.00 97.50 63 GLY A N 1
ATOM 498 C CA . GLY A 1 63 ? -18.162 -4.762 5.945 1.00 97.50 63 GLY A CA 1
ATOM 499 C C . GLY A 1 63 ? -19.678 -4.605 6.093 1.00 97.50 63 GLY A C 1
ATOM 500 O O . GLY A 1 63 ? -20.445 -5.474 5.683 1.00 97.50 63 GLY A O 1
ATOM 501 N N . ASN A 1 64 ? -20.133 -3.516 6.709 1.00 96.88 64 ASN A N 1
ATOM 502 C CA . ASN A 1 64 ? -21.554 -3.199 6.858 1.00 96.88 64 ASN A CA 1
ATOM 503 C C . ASN A 1 64 ? -21.900 -1.889 6.122 1.00 96.88 64 ASN A C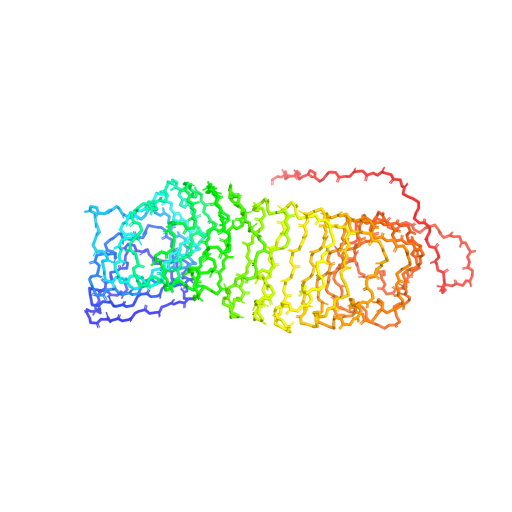 1
ATOM 505 O O . ASN A 1 64 ? -21.188 -1.429 5.233 1.00 96.88 64 ASN A O 1
ATOM 509 N N . SER A 1 65 ? -23.064 -1.307 6.402 1.00 95.81 65 SER A N 1
ATOM 510 C CA . SER A 1 65 ? -23.511 -0.027 5.838 1.00 95.81 65 SER A CA 1
ATOM 511 C C . SER A 1 65 ? -23.908 0.960 6.936 1.00 95.81 65 SER A C 1
ATOM 513 O O . SER A 1 65 ? -24.950 1.614 6.838 1.00 95.81 65 SER A O 1
ATOM 515 N N . PHE A 1 66 ? -23.100 1.055 7.995 1.00 94.56 66 PHE A N 1
ATOM 516 C CA . PHE A 1 66 ? -23.301 2.052 9.049 1.00 94.56 66 PHE A CA 1
ATOM 517 C C . PHE A 1 66 ? -23.005 3.471 8.541 1.00 94.56 66 PHE A C 1
ATOM 519 O O . PHE A 1 66 ? -22.009 3.655 7.852 1.00 94.56 66 PHE A O 1
ATOM 526 N N . THR A 1 67 ? -23.847 4.462 8.869 1.00 90.75 67 THR A N 1
ATOM 527 C CA . THR A 1 67 ? -23.800 5.837 8.309 1.00 90.75 67 THR A CA 1
ATOM 528 C C . THR A 1 67 ? -23.746 6.953 9.365 1.00 90.75 67 THR A C 1
ATOM 530 O O . THR A 1 67 ? -24.406 7.980 9.206 1.00 90.75 67 THR A O 1
ATOM 533 N N . CYS A 1 68 ? -23.036 6.754 10.473 1.00 86.12 68 CYS A N 1
ATOM 534 C CA . CYS A 1 68 ? -22.937 7.737 11.558 1.00 86.12 68 CYS A CA 1
ATOM 535 C C . CYS A 1 68 ? -21.508 8.238 11.771 1.00 86.12 68 CYS A C 1
ATOM 537 O O . CYS A 1 68 ? -20.554 7.685 11.218 1.00 86.12 68 CYS A O 1
ATOM 539 N N . ASP A 1 69 ? -21.383 9.278 12.586 1.00 91.25 69 ASP A N 1
ATOM 540 C CA . ASP A 1 69 ? -20.119 9.708 13.157 1.00 91.25 69 ASP A CA 1
ATOM 541 C C . ASP A 1 69 ? -19.704 8.813 14.333 1.00 91.25 69 ASP A C 1
ATOM 543 O O . ASP A 1 69 ? -20.492 8.025 14.866 1.00 91.25 69 ASP A O 1
ATOM 547 N N . ILE A 1 70 ? -18.428 8.899 14.715 1.00 90.62 70 ILE A N 1
ATOM 548 C CA . ILE A 1 70 ? -17.958 8.325 15.977 1.00 90.62 70 ILE A CA 1
ATOM 549 C C . ILE A 1 70 ? -18.205 9.375 17.074 1.00 90.62 70 ILE A C 1
ATOM 551 O O . ILE A 1 70 ? -17.788 10.524 16.911 1.00 90.62 70 ILE A O 1
ATOM 555 N N . PRO A 1 71 ? -18.857 9.016 18.195 1.00 87.50 71 PRO A N 1
ATOM 556 C CA . PRO A 1 71 ? -19.185 9.961 19.259 1.00 87.50 71 PRO A CA 1
ATOM 557 C C . PRO A 1 71 ? -17.947 10.629 19.876 1.00 87.50 71 PRO A C 1
ATOM 559 O O . PRO A 1 71 ? -16.903 9.999 20.064 1.00 87.50 71 PRO A O 1
ATOM 562 N N . SER A 1 72 ? -18.103 11.901 20.253 1.00 83.56 72 SER A N 1
ATOM 563 C CA . SER A 1 72 ? -17.063 12.697 20.916 1.00 83.56 72 SER A CA 1
ATOM 564 C C . SER A 1 72 ? -16.739 12.211 22.334 1.00 83.56 72 SER A C 1
ATOM 566 O O . SER A 1 72 ? -17.518 11.499 22.970 1.00 83.56 72 SER A O 1
ATOM 568 N N . GLU A 1 73 ? -15.594 12.655 22.858 1.00 68.88 73 GLU A N 1
ATOM 569 C CA . GLU A 1 73 ? -15.014 12.279 24.158 1.00 68.88 73 GLU A CA 1
ATOM 570 C C . GLU A 1 73 ? -15.958 12.543 25.331 1.00 68.88 73 GLU A C 1
ATOM 572 O O . GLU A 1 73 ? -15.993 11.782 26.291 1.00 68.88 73 GLU A O 1
ATOM 577 N N . ILE A 1 74 ? -16.768 13.602 25.244 1.00 62.31 74 ILE A N 1
ATOM 578 C CA . ILE A 1 74 ? -17.749 13.963 26.281 1.00 62.31 74 ILE A CA 1
ATOM 579 C C . ILE A 1 74 ? -18.779 12.838 26.481 1.00 62.31 74 ILE A C 1
ATOM 581 O O . ILE A 1 74 ? -19.386 12.724 27.544 1.00 62.31 74 ILE A O 1
ATOM 585 N N . SER A 1 75 ? -18.976 12.003 25.460 1.00 65.12 75 SER A N 1
ATOM 586 C CA . SER A 1 75 ? -20.028 10.991 25.418 1.00 65.12 75 SER A CA 1
ATOM 587 C C . SER A 1 75 ? -19.525 9.564 25.663 1.00 65.12 75 SER A C 1
ATOM 589 O O . SER A 1 75 ? -20.359 8.658 25.765 1.00 65.12 75 SER A O 1
ATOM 591 N N . VAL A 1 76 ? -18.203 9.334 25.725 1.00 78.12 76 VAL A N 1
ATOM 592 C CA . VAL A 1 76 ? -17.620 7.981 25.701 1.00 78.12 76 VAL A CA 1
ATOM 593 C C . VAL A 1 76 ? -16.418 7.810 26.629 1.00 78.12 76 VAL A C 1
ATOM 595 O O . VAL A 1 76 ? -15.503 8.627 26.636 1.00 78.12 76 VAL A O 1
ATOM 598 N N . ASN A 1 77 ? -16.382 6.681 27.347 1.00 73.56 77 ASN A N 1
ATOM 599 C CA . ASN A 1 77 ? -15.209 6.213 28.092 1.00 73.56 77 ASN A CA 1
ATOM 600 C C . ASN A 1 77 ? -14.834 4.770 27.699 1.00 73.56 77 ASN A C 1
ATOM 602 O O . ASN A 1 77 ? -15.198 3.807 28.379 1.00 73.56 77 ASN A O 1
ATOM 606 N N . ALA A 1 78 ? -14.099 4.634 26.593 1.00 81.50 78 ALA A N 1
ATOM 607 C CA . ALA A 1 78 ? -13.745 3.356 25.971 1.00 81.50 78 ALA A CA 1
ATOM 608 C C . ALA A 1 78 ? -12.285 2.929 26.229 1.00 81.50 78 ALA A C 1
ATOM 610 O O . ALA A 1 78 ? -11.639 2.331 25.370 1.00 81.50 78 ALA A O 1
ATOM 611 N N . THR A 1 79 ? -11.749 3.213 27.421 1.00 84.56 79 THR A N 1
ATOM 612 C CA . THR A 1 79 ? -10.352 2.896 27.794 1.00 84.56 79 THR A CA 1
ATOM 613 C C . THR A 1 79 ? -10.032 1.402 27.866 1.00 84.56 79 THR A C 1
ATOM 615 O O . THR A 1 79 ? -8.872 1.048 28.024 1.00 84.56 79 THR A O 1
ATOM 618 N N . HIS A 1 80 ? -11.048 0.540 27.802 1.00 89.38 80 HIS A N 1
ATOM 619 C CA . HIS A 1 80 ? -10.934 -0.915 27.928 1.00 89.38 80 HIS A CA 1
ATOM 620 C C . HIS A 1 80 ? -10.836 -1.626 26.570 1.00 89.38 80 HIS A C 1
ATOM 622 O O . HIS A 1 80 ? -10.447 -2.789 26.528 1.00 89.38 80 HIS A O 1
ATOM 628 N N . LEU A 1 81 ? -11.192 -0.946 25.470 1.00 94.50 81 LEU A N 1
ATOM 629 C CA . LEU A 1 81 ? -11.167 -1.548 24.139 1.00 94.50 81 LEU A CA 1
ATOM 630 C C . LEU A 1 81 ? -9.731 -1.878 23.730 1.00 94.50 81 LEU A C 1
ATOM 632 O O . LEU A 1 81 ? -8.854 -1.014 23.760 1.00 94.50 81 LEU A O 1
ATOM 636 N N . THR A 1 82 ? -9.534 -3.117 23.291 1.00 97.44 82 THR A N 1
ATOM 637 C CA . THR A 1 82 ? -8.273 -3.634 22.754 1.00 97.44 82 THR A CA 1
ATOM 638 C C . THR A 1 82 ? -8.309 -3.713 21.233 1.00 97.44 82 THR A C 1
ATOM 640 O O . THR A 1 82 ? -7.312 -3.431 20.572 1.00 97.44 82 THR A O 1
ATOM 643 N N . SER A 1 83 ? -9.471 -4.017 20.650 1.00 98.25 83 SER A N 1
ATOM 644 C CA . SER A 1 83 ? -9.638 -4.129 19.202 1.00 98.25 83 SER A CA 1
ATOM 645 C C . SER A 1 83 ? -10.916 -3.444 18.735 1.00 98.25 83 SER A C 1
ATOM 647 O O . SER A 1 83 ? -12.024 -3.822 19.125 1.00 98.25 83 SER A O 1
ATOM 649 N N . LEU A 1 84 ? -10.755 -2.448 17.864 1.00 97.94 84 LEU A N 1
ATOM 650 C CA . LEU A 1 84 ? -11.846 -1.747 17.203 1.00 97.94 84 LEU A CA 1
ATOM 651 C C . LEU A 1 84 ? -11.674 -1.832 15.685 1.00 97.94 84 LEU A C 1
ATOM 653 O O . LEU A 1 84 ? -10.764 -1.228 15.118 1.00 97.94 84 LEU A O 1
ATOM 657 N N . ASP A 1 85 ? -12.581 -2.552 15.032 1.00 98.56 85 ASP A N 1
ATOM 658 C CA . ASP A 1 85 ? -12.641 -2.664 13.577 1.00 98.56 85 ASP A CA 1
ATOM 659 C C . ASP A 1 85 ? -14.003 -2.189 13.063 1.00 98.56 85 ASP A C 1
ATOM 661 O O . ASP A 1 85 ? -15.028 -2.864 13.209 1.00 98.56 85 ASP A O 1
ATOM 665 N N . LEU A 1 86 ? -13.997 -1.003 12.458 1.00 97.94 86 LEU A N 1
ATOM 666 C CA . LEU A 1 86 ? -15.150 -0.363 11.824 1.00 97.94 86 LEU A CA 1
ATOM 667 C C . LEU A 1 86 ? -14.951 -0.215 10.307 1.00 97.94 86 LEU A C 1
ATOM 669 O O . LEU A 1 86 ? -15.639 0.583 9.664 1.00 97.94 86 LEU A O 1
ATOM 673 N N . SER A 1 87 ? -13.996 -0.947 9.735 1.00 98.62 87 SER A N 1
ATOM 674 C CA . SER A 1 87 ? -13.602 -0.805 8.335 1.00 98.62 87 SER A CA 1
ATOM 675 C C . SER A 1 87 ? -14.729 -1.133 7.350 1.00 98.62 87 SER A C 1
ATOM 677 O O . SER A 1 87 ? -15.714 -1.784 7.695 1.00 98.62 87 SER A O 1
ATOM 679 N N . VAL A 1 88 ? -14.610 -0.676 6.103 1.00 98.38 88 VAL A N 1
ATOM 680 C CA . VAL A 1 88 ? -15.543 -0.996 5.008 1.00 98.38 88 VAL A CA 1
ATOM 681 C C . VAL A 1 88 ? -16.997 -0.706 5.410 1.00 98.38 88 VAL A C 1
ATOM 683 O O . VAL A 1 88 ? -17.863 -1.582 5.449 1.00 98.38 88 VAL A O 1
ATOM 686 N N . ASN A 1 89 ? -17.249 0.546 5.776 1.00 98.19 89 ASN A N 1
ATOM 687 C CA . ASN A 1 89 ? -18.563 1.060 6.147 1.00 98.19 89 ASN A CA 1
ATOM 688 C C . ASN A 1 89 ? -18.809 2.411 5.452 1.00 98.19 89 ASN A C 1
ATOM 690 O O . ASN A 1 89 ? -18.122 2.789 4.505 1.00 98.19 89 ASN A O 1
ATOM 694 N N . LYS A 1 90 ? -19.848 3.132 5.878 1.00 97.31 90 LYS A N 1
ATOM 695 C CA . LYS A 1 90 ? -20.186 4.478 5.401 1.00 97.31 90 LYS A CA 1
ATOM 696 C C . LYS A 1 90 ? -20.123 5.492 6.555 1.00 97.31 90 LYS A C 1
ATOM 698 O O . LYS A 1 90 ? -20.893 6.454 6.566 1.00 97.31 90 LYS A O 1
ATOM 703 N N . LEU A 1 91 ? -19.260 5.254 7.547 1.00 96.81 91 LEU A N 1
ATOM 704 C CA . LEU A 1 91 ? -19.100 6.149 8.694 1.00 96.81 91 LEU A CA 1
ATOM 705 C C . LEU A 1 91 ? -18.480 7.470 8.240 1.00 96.81 91 LEU A C 1
ATOM 707 O O . LEU A 1 91 ? -17.708 7.493 7.284 1.00 96.81 91 LEU A O 1
ATOM 711 N N . ASN A 1 92 ? -18.845 8.571 8.888 1.00 96.31 92 ASN A N 1
ATOM 712 C CA . ASN A 1 92 ? -18.436 9.916 8.486 1.00 96.31 92 ASN A CA 1
ATOM 713 C C . ASN A 1 92 ? -18.059 10.784 9.697 1.00 96.31 92 ASN A C 1
ATOM 715 O O . ASN A 1 92 ? -17.856 10.280 10.798 1.00 96.31 92 ASN A O 1
ATOM 719 N N . GLY A 1 93 ? -17.915 12.094 9.490 1.00 95.62 93 GLY A N 1
ATOM 720 C CA . GLY A 1 93 ? -17.522 13.022 10.551 1.00 95.62 93 GLY A CA 1
ATOM 721 C C . GLY A 1 93 ? -16.020 12.998 10.843 1.00 95.62 93 GLY A C 1
ATOM 722 O O . GLY A 1 93 ? -15.227 12.480 10.053 1.00 95.62 93 GLY A O 1
ATOM 723 N N . THR A 1 94 ? -15.637 13.619 11.957 1.00 96.00 94 THR A N 1
ATOM 724 C CA . THR A 1 94 ? -14.244 13.744 12.411 1.00 96.00 94 THR A CA 1
ATOM 725 C C . THR A 1 94 ? -13.863 12.635 13.380 1.00 96.00 94 THR A C 1
ATOM 727 O O . THR A 1 94 ? -14.715 12.148 14.121 1.00 96.00 94 THR A O 1
ATOM 730 N N . LEU A 1 95 ? -12.578 12.277 13.434 1.00 95.25 95 LEU A N 1
ATOM 731 C CA . LEU A 1 95 ? -12.092 11.280 14.387 1.00 95.25 95 LEU A CA 1
ATOM 732 C C . LEU A 1 95 ? -11.857 11.902 15.774 1.00 95.25 95 LEU A C 1
ATOM 734 O O . LEU A 1 95 ? -11.043 12.822 15.888 1.00 95.25 95 LEU A O 1
ATOM 738 N N . PRO A 1 96 ? -12.525 11.411 16.832 1.00 92.50 96 PRO A N 1
ATOM 739 C CA . PRO A 1 96 ? -12.300 11.897 18.187 1.00 92.50 96 PRO A CA 1
ATOM 740 C C . PRO A 1 96 ? -10.945 11.433 18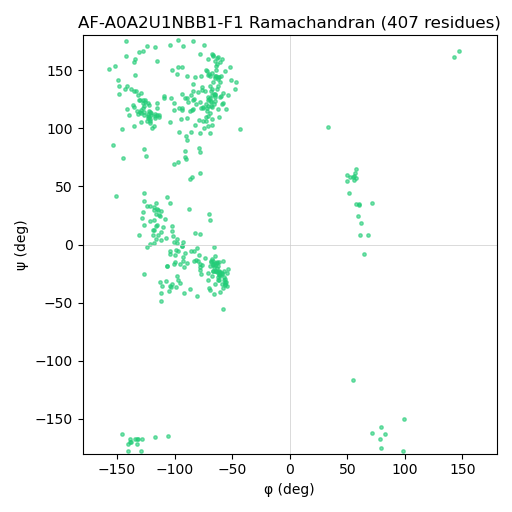.746 1.00 92.50 96 PRO A C 1
ATOM 742 O O . PRO A 1 96 ? -10.451 10.347 18.445 1.00 92.50 96 PRO A O 1
ATOM 745 N N . SER A 1 97 ? -10.354 12.247 19.614 1.00 90.62 97 SER A N 1
ATOM 746 C CA . SER A 1 97 ? -9.051 12.035 20.255 1.00 90.62 97 SER A CA 1
ATOM 747 C C . SER A 1 97 ? -8.999 10.828 21.194 1.00 90.62 97 SER A C 1
ATOM 749 O O . SER A 1 97 ? -7.919 10.269 21.396 1.00 90.62 97 SER A O 1
ATOM 751 N N . TRP A 1 98 ? -10.136 10.362 21.728 1.00 89.56 98 TRP A N 1
ATOM 752 C CA . TRP A 1 98 ? -10.164 9.162 22.575 1.00 89.56 98 TRP A CA 1
ATOM 753 C C . TRP A 1 98 ? -9.700 7.903 21.824 1.00 89.56 98 TRP A C 1
ATOM 755 O O . TRP A 1 98 ? -9.063 7.039 22.426 1.00 89.56 98 TRP A O 1
ATOM 765 N N . LEU A 1 99 ? -9.919 7.832 20.501 1.00 92.25 99 LEU A N 1
ATOM 766 C CA . LEU A 1 99 ? -9.395 6.751 19.651 1.00 92.25 99 LEU A CA 1
ATOM 767 C C . LEU A 1 99 ? -7.865 6.694 19.666 1.00 92.25 99 LEU A C 1
ATOM 769 O O . LEU A 1 99 ? -7.288 5.637 19.429 1.00 92.25 99 LEU A O 1
ATOM 773 N N . PHE A 1 100 ? -7.217 7.827 19.952 1.00 91.69 100 PHE A N 1
ATOM 774 C CA . PHE A 1 100 ? -5.770 8.000 19.867 1.00 91.69 100 PHE A CA 1
ATOM 775 C C . PHE A 1 100 ? -5.070 8.186 21.216 1.00 91.69 100 PHE A C 1
ATOM 777 O O . PHE A 1 100 ? -3.861 8.402 21.272 1.00 91.69 100 PHE A O 1
ATOM 784 N N . THR A 1 101 ? -5.827 8.091 22.304 1.00 90.88 101 THR A N 1
ATOM 785 C CA . THR A 1 101 ? -5.337 8.208 23.686 1.00 90.88 101 THR A CA 1
ATOM 786 C C . THR A 1 101 ? -5.685 6.983 24.533 1.00 90.88 101 THR A C 1
ATOM 788 O O . THR A 1 101 ? -5.293 6.913 25.697 1.00 90.88 101 THR A O 1
ATOM 791 N N . SER A 1 102 ? -6.408 6.007 23.966 1.00 89.00 102 SER A N 1
ATOM 792 C CA . SER A 1 102 ? -6.788 4.778 24.662 1.00 89.00 102 SER A CA 1
ATOM 793 C C . SER A 1 102 ? -5.562 3.898 24.963 1.00 89.00 102 SER A C 1
ATOM 795 O O . SER A 1 102 ? -4.904 3.425 24.035 1.00 89.00 102 SER A O 1
ATOM 797 N N . PRO A 1 103 ? -5.243 3.624 26.241 1.00 90.69 103 PRO A N 1
ATOM 798 C CA . PRO A 1 103 ? -4.016 2.915 26.607 1.00 90.69 103 PRO A CA 1
ATOM 799 C C . PRO A 1 103 ? -4.032 1.424 26.237 1.00 90.69 103 PRO A C 1
ATOM 801 O O . PRO A 1 103 ? -2.967 0.827 26.061 1.00 90.69 103 PRO A O 1
ATOM 804 N N . SER A 1 104 ? -5.220 0.827 26.126 1.00 93.81 104 SER A N 1
ATOM 805 C CA . SER A 1 104 ? -5.404 -0.608 25.880 1.00 93.81 104 SER A CA 1
ATOM 806 C C . SER A 1 104 ? -5.534 -0.967 24.404 1.00 93.81 104 SER A C 1
ATOM 808 O O . SER A 1 104 ? -5.501 -2.147 24.079 1.00 93.81 104 SER A O 1
ATOM 810 N N . LEU A 1 105 ? -5.687 0.018 23.516 1.00 96.12 105 LEU A N 1
ATOM 811 C CA . LEU A 1 105 ? -5.994 -0.245 22.115 1.00 96.12 105 LEU A CA 1
ATOM 812 C C . LEU A 1 105 ? -4.767 -0.806 21.384 1.00 96.12 105 LEU A C 1
ATOM 814 O O . LEU A 1 105 ? -3.725 -0.157 21.303 1.00 96.12 105 LEU A O 1
ATOM 818 N N . GLU A 1 106 ? -4.920 -2.008 20.839 1.00 97.94 106 GLU A N 1
ATOM 819 C CA . GLU A 1 106 ? -3.912 -2.726 20.055 1.00 97.94 106 GLU A CA 1
ATOM 820 C C . GLU A 1 106 ? -4.217 -2.651 18.557 1.00 97.94 106 GLU A C 1
ATOM 822 O O . GLU A 1 106 ? -3.305 -2.517 17.740 1.00 97.94 106 GLU A O 1
ATOM 827 N N . ILE A 1 107 ? -5.501 -2.695 18.190 1.00 98.62 107 ILE A N 1
ATOM 828 C CA . ILE A 1 107 ? -5.964 -2.656 16.801 1.00 98.62 107 ILE A CA 1
ATOM 829 C C . ILE A 1 107 ? -6.986 -1.536 16.640 1.00 98.62 107 ILE A C 1
ATOM 831 O O . ILE A 1 107 ? -8.065 -1.584 17.236 1.00 98.62 107 ILE A O 1
ATOM 835 N N . LEU A 1 108 ? -6.666 -0.575 15.775 1.00 98.31 108 LEU A N 1
ATOM 836 C CA . LEU A 1 108 ? -7.590 0.437 15.282 1.00 98.31 108 LEU A CA 1
ATOM 837 C C . LEU A 1 108 ? -7.670 0.349 13.758 1.00 98.31 108 LEU A C 1
ATOM 839 O O . LEU A 1 108 ? -6.763 0.800 13.058 1.00 98.31 108 LEU A O 1
ATOM 843 N N . ASN A 1 109 ? -8.767 -0.212 13.252 1.00 98.75 109 ASN A N 1
ATOM 844 C CA . ASN A 1 109 ? -9.024 -0.309 11.821 1.00 98.75 109 ASN A CA 1
ATOM 845 C C . ASN A 1 109 ? -10.276 0.489 11.431 1.00 98.75 109 ASN A C 1
ATOM 847 O O . ASN A 1 109 ? -11.406 0.122 11.761 1.00 98.75 109 ASN A O 1
ATOM 851 N N . LEU A 1 110 ? -10.055 1.589 10.713 1.00 98.62 110 LEU A N 1
ATOM 852 C CA . LEU A 1 110 ? -11.074 2.491 10.175 1.00 98.62 110 LEU A CA 1
ATOM 853 C C . LEU A 1 110 ? -11.031 2.562 8.640 1.00 98.62 110 LEU A C 1
ATOM 855 O O . LEU A 1 110 ? -11.671 3.440 8.050 1.00 98.62 110 LEU A O 1
ATOM 859 N N . TYR A 1 111 ? -10.296 1.642 8.006 1.00 98.75 111 TYR A N 1
ATOM 860 C CA . TYR A 1 111 ? -10.115 1.556 6.561 1.00 98.75 111 TYR A CA 1
ATOM 861 C C . TYR A 1 111 ? -11.434 1.689 5.795 1.00 98.75 111 TYR A C 1
ATOM 863 O O . TYR A 1 111 ? -12.441 1.091 6.172 1.00 98.75 111 TYR A O 1
ATOM 871 N N . SER A 1 112 ? -11.425 2.411 4.674 1.00 98.62 112 SER A N 1
ATOM 872 C CA . SER A 1 112 ? -12.546 2.471 3.729 1.00 98.62 112 SER A CA 1
ATOM 873 C C . SER A 1 112 ? -13.858 2.951 4.362 1.00 98.62 112 SER A C 1
ATOM 875 O O . SER A 1 112 ? -14.850 2.218 4.423 1.00 98.62 112 SER A O 1
ATOM 877 N N . ASN A 1 113 ? -13.858 4.207 4.802 1.00 98.75 113 ASN A N 1
ATOM 878 C CA . ASN A 1 113 ? -15.025 4.937 5.300 1.00 98.75 113 ASN A CA 1
ATOM 879 C C . ASN A 1 113 ? -15.090 6.335 4.642 1.00 98.75 113 ASN A C 1
ATOM 881 O O . ASN A 1 113 ? -14.434 6.607 3.638 1.00 98.75 113 ASN A O 1
ATOM 885 N N . MET A 1 114 ? -15.927 7.230 5.168 1.00 98.12 114 MET A N 1
ATOM 886 C CA . MET A 1 114 ? -16.056 8.626 4.731 1.00 98.12 114 MET A CA 1
ATOM 887 C C . MET A 1 114 ? -15.611 9.606 5.831 1.00 98.12 114 MET A C 1
ATOM 889 O O . MET A 1 114 ? -16.152 10.712 5.929 1.00 98.12 114 MET A O 1
ATOM 893 N N . PHE A 1 115 ? -14.666 9.212 6.693 1.00 98.38 115 PHE A N 1
ATOM 894 C CA . PHE A 1 115 ? -14.140 10.102 7.731 1.00 98.38 115 PHE A CA 1
ATOM 895 C C . PHE A 1 115 ? -13.401 11.285 7.110 1.00 98.38 115 PHE A C 1
ATOM 897 O O . PHE A 1 115 ? -12.746 11.148 6.079 1.00 98.38 115 PHE A O 1
ATOM 904 N N . SER A 1 116 ? -13.502 12.450 7.743 1.00 97.81 116 SER A N 1
ATOM 905 C CA . SER A 1 116 ? -12.944 13.710 7.248 1.00 97.81 116 SER A CA 1
ATOM 906 C C . SER A 1 116 ? -12.387 14.565 8.387 1.00 97.81 116 SER A C 1
ATOM 908 O O . SER A 1 116 ? -12.523 14.228 9.562 1.00 97.81 116 SER A O 1
ATOM 910 N N . GLY A 1 117 ? -11.757 15.689 8.049 1.00 97.06 117 GLY A N 1
ATOM 911 C CA . GLY A 1 117 ? -11.164 16.595 9.032 1.00 97.06 117 GLY A CA 1
ATOM 912 C C . GLY A 1 117 ? -9.809 16.119 9.558 1.00 97.06 117 GLY A C 1
ATOM 913 O O . GLY A 1 117 ? -9.230 15.155 9.055 1.00 97.06 117 GLY A O 1
ATOM 914 N N . ASN A 1 118 ? -9.270 16.863 10.527 1.00 96.50 118 ASN A N 1
ATOM 915 C CA . ASN A 1 118 ? -7.925 16.625 11.043 1.00 96.50 118 ASN A CA 1
ATOM 916 C C . ASN A 1 118 ? -7.885 15.414 11.978 1.00 96.50 118 ASN A C 1
ATOM 918 O O . ASN A 1 118 ? -8.701 15.305 12.893 1.00 96.50 118 ASN A O 1
ATOM 922 N N . VAL A 1 119 ? -6.868 14.569 11.809 1.00 95.75 119 VAL A N 1
ATOM 923 C CA . VAL A 1 119 ? -6.495 13.575 12.824 1.00 95.75 119 VAL A CA 1
ATOM 924 C C . VAL A 1 119 ? -5.749 14.282 13.967 1.00 95.75 119 VAL A C 1
ATOM 926 O O . VAL A 1 119 ? -4.839 15.071 13.694 1.00 95.75 119 VAL A O 1
ATOM 929 N N . PRO A 1 120 ? -6.085 14.021 15.244 1.00 92.12 120 PRO A N 1
ATOM 930 C CA . PRO A 1 120 ? -5.440 14.653 16.396 1.00 92.12 120 PRO A CA 1
ATOM 931 C C . PRO A 1 120 ? -4.067 14.022 16.700 1.00 92.12 120 PRO A C 1
ATOM 933 O O . PRO A 1 120 ? -3.844 13.474 17.779 1.00 92.12 120 PRO A O 1
ATOM 936 N N . PHE A 1 121 ? -3.133 14.105 15.747 1.00 90.44 121 PHE A N 1
ATOM 937 C CA . PHE A 1 121 ? -1.785 13.521 15.825 1.00 90.44 121 PHE A CA 1
ATOM 938 C C . PHE A 1 121 ? -1.002 13.947 17.074 1.00 90.44 121 PHE A C 1
ATOM 940 O O . PHE A 1 121 ? -0.292 13.144 17.671 1.00 90.44 121 PHE A O 1
ATOM 947 N N . GLU A 1 122 ? -1.180 15.191 17.523 1.00 85.62 122 GLU A N 1
ATOM 948 C CA . GLU A 1 122 ? -0.535 15.725 18.732 1.00 85.62 122 GLU A CA 1
ATOM 949 C C . GLU A 1 122 ? -0.933 14.974 20.012 1.00 85.62 122 GLU A C 1
ATOM 951 O O . GLU A 1 122 ? -0.199 14.986 20.997 1.00 85.62 122 GLU A O 1
ATOM 956 N N . SER A 1 123 ? -2.092 14.310 19.999 1.00 83.25 123 SER A N 1
ATOM 957 C CA . SER A 1 123 ? -2.627 13.560 21.139 1.00 83.25 123 SER A CA 1
ATOM 958 C C . SER A 1 123 ? -2.242 12.079 21.123 1.00 83.25 123 SER A C 1
ATOM 960 O O . SER A 1 123 ? -2.685 11.343 22.000 1.00 83.25 123 SER A O 1
ATOM 962 N N . PHE A 1 124 ? -1.444 11.617 20.151 1.00 88.62 124 PHE A N 1
ATOM 963 C CA . PHE A 1 124 ? -1.113 10.198 20.008 1.00 88.62 124 PHE A CA 1
ATOM 964 C C . PHE A 1 124 ? -0.375 9.668 21.242 1.00 88.62 124 PHE A C 1
ATOM 966 O O . PHE A 1 124 ? 0.793 9.974 21.494 1.00 88.62 124 PHE A O 1
ATOM 973 N N . SER A 1 125 ? -1.071 8.831 22.004 1.00 85.69 125 SER A N 1
ATOM 974 C CA . SER A 1 125 ? -0.564 8.166 23.199 1.00 85.69 125 SER A CA 1
ATOM 975 C C . SER A 1 125 ? -1.174 6.769 23.291 1.00 85.69 125 SER A C 1
ATOM 977 O O . SER A 1 125 ? -2.068 6.519 24.097 1.00 85.69 125 SER A O 1
ATOM 979 N N . LEU A 1 126 ? -0.681 5.861 22.445 1.00 87.69 126 LEU A N 1
ATOM 980 C CA . LEU A 1 126 ? -1.184 4.493 22.300 1.00 87.69 126 LEU A CA 1
ATOM 981 C C . LEU A 1 126 ? -0.036 3.489 22.507 1.00 87.69 126 LEU A C 1
ATOM 983 O O . LEU A 1 126 ? 0.519 2.967 21.540 1.00 87.69 126 LEU A O 1
ATOM 987 N N . PRO A 1 127 ? 0.391 3.242 23.756 1.00 87.62 127 PRO A N 1
ATOM 988 C CA . PRO A 1 127 ? 1.569 2.417 24.032 1.00 87.62 127 PRO A CA 1
ATOM 989 C C . PRO A 1 127 ? 1.411 0.960 23.568 1.00 87.62 127 PRO A C 1
ATOM 991 O O . PRO A 1 127 ? 2.412 0.296 23.313 1.00 87.62 127 PRO A O 1
ATOM 994 N N . SER A 1 128 ? 0.177 0.471 23.441 1.00 94.62 128 SER A N 1
ATOM 995 C CA . SER A 1 128 ? -0.135 -0.919 23.086 1.00 94.62 128 SER A CA 1
ATOM 996 C C . SER A 1 128 ? -0.422 -1.123 21.595 1.00 94.62 128 SER A C 1
ATOM 998 O O . SER A 1 128 ? -0.589 -2.262 21.169 1.00 94.62 128 SER A O 1
ATOM 1000 N N . LEU A 1 129 ? -0.472 -0.050 20.794 1.00 97.44 129 LEU A N 1
ATOM 1001 C CA . LEU A 1 129 ? -0.944 -0.129 19.413 1.00 97.44 129 LEU A CA 1
ATOM 1002 C C . LEU A 1 129 ? 0.007 -0.929 18.529 1.00 97.44 129 LEU A C 1
ATOM 1004 O O . LEU A 1 129 ? 1.202 -0.637 18.458 1.00 97.44 129 LEU A O 1
ATOM 1008 N N . GLN A 1 130 ? -0.567 -1.892 17.819 1.00 98.19 130 GLN A N 1
ATOM 1009 C CA . GLN A 1 130 ? 0.106 -2.754 16.854 1.00 98.19 130 GLN A CA 1
ATOM 1010 C C . GLN A 1 130 ? -0.379 -2.451 15.435 1.00 98.19 130 GLN A C 1
ATOM 1012 O O . GLN A 1 130 ? 0.429 -2.350 14.517 1.00 98.19 130 GLN A O 1
ATOM 1017 N N . VAL A 1 131 ? -1.685 -2.235 15.259 1.00 98.75 131 VAL A N 1
ATOM 1018 C CA . VAL A 1 131 ? -2.296 -1.992 13.949 1.00 98.75 131 VAL A CA 1
ATOM 1019 C C . VAL A 1 131 ? -3.018 -0.654 13.951 1.00 98.75 131 VAL A C 1
ATOM 1021 O O . VAL A 1 131 ? -3.973 -0.457 14.705 1.00 98.75 131 VAL A O 1
ATOM 1024 N N . LEU A 1 132 ? -2.582 0.240 13.065 1.00 98.50 132 LEU A N 1
ATOM 1025 C CA . LEU A 1 132 ? -3.284 1.472 12.735 1.00 98.50 132 LEU A CA 1
ATOM 1026 C C . LEU A 1 132 ? -3.572 1.515 11.238 1.00 98.50 132 LEU A C 1
ATOM 1028 O O . LEU A 1 132 ? -2.663 1.726 10.435 1.00 98.50 132 LEU A O 1
ATOM 1032 N N . ASP A 1 133 ? -4.843 1.377 10.879 1.00 98.81 133 ASP A N 1
ATOM 1033 C CA . ASP A 1 133 ? -5.297 1.517 9.500 1.00 98.81 133 ASP A CA 1
ATOM 1034 C C . ASP A 1 133 ? -6.379 2.596 9.396 1.00 98.81 133 ASP A C 1
ATOM 1036 O O . ASP A 1 133 ? -7.499 2.449 9.893 1.00 98.81 133 ASP A O 1
ATOM 1040 N N . LEU A 1 134 ? -6.014 3.709 8.763 1.00 98.75 134 LEU A N 1
ATOM 1041 C CA . LEU A 1 134 ? -6.883 4.846 8.460 1.00 98.75 134 LEU A CA 1
ATOM 1042 C C . LEU A 1 134 ? -7.079 5.020 6.947 1.00 98.75 134 LEU A C 1
ATOM 1044 O O . LEU A 1 134 ? -7.615 6.044 6.507 1.00 98.75 134 LEU A O 1
ATOM 1048 N N . ALA A 1 135 ? -6.608 4.068 6.138 1.00 98.88 135 ALA A N 1
ATOM 1049 C CA . ALA A 1 135 ? -6.529 4.232 4.698 1.00 98.88 135 ALA A CA 1
ATOM 1050 C C . ALA A 1 135 ? -7.913 4.360 4.039 1.00 98.88 135 ALA A C 1
ATOM 1052 O O . ALA A 1 135 ? -8.931 3.926 4.579 1.00 98.88 135 ALA A O 1
ATOM 1053 N N . ASN A 1 136 ? -7.948 4.954 2.846 1.00 98.75 136 ASN A N 1
ATOM 1054 C CA . ASN A 1 136 ? -9.162 5.139 2.047 1.00 98.75 136 ASN A CA 1
ATOM 1055 C C . ASN A 1 136 ? -10.267 5.907 2.804 1.00 98.75 136 ASN A C 1
ATOM 1057 O O . ASN A 1 136 ? -11.351 5.389 3.072 1.00 98.75 136 ASN A O 1
ATOM 1061 N N . ASN A 1 137 ? -9.960 7.148 3.173 1.00 98.81 137 ASN A N 1
ATOM 1062 C CA . ASN A 1 137 ? -10.877 8.099 3.803 1.00 98.81 137 ASN A CA 1
ATOM 1063 C C . ASN A 1 137 ? -10.659 9.505 3.194 1.00 98.81 137 ASN A C 1
ATOM 1065 O O . ASN A 1 137 ? -9.983 9.672 2.181 1.00 98.81 137 ASN A O 1
ATOM 1069 N N . GLN A 1 138 ? -11.259 10.541 3.782 1.00 98.44 138 GLN A N 1
ATOM 1070 C CA . GLN A 1 138 ? -11.099 11.950 3.391 1.00 98.44 138 GLN A CA 1
ATOM 1071 C C . GLN A 1 138 ? -10.355 12.742 4.481 1.00 98.44 138 GLN A C 1
ATOM 1073 O O . GLN A 1 138 ? -10.594 13.939 4.673 1.00 98.44 138 GLN A O 1
ATOM 1078 N N . LEU A 1 139 ? -9.494 12.065 5.247 1.00 98.62 139 LEU A N 1
ATOM 1079 C CA . LEU A 1 139 ? -8.786 12.665 6.371 1.00 98.62 139 LEU A CA 1
ATOM 1080 C C . LEU A 1 139 ? -7.726 13.645 5.877 1.00 98.62 139 LEU A C 1
ATOM 1082 O O . LEU A 1 139 ? -7.089 13.453 4.840 1.00 98.62 139 LEU A O 1
ATOM 1086 N N . VAL A 1 140 ? -7.537 14.701 6.656 1.00 98.12 140 VAL A N 1
ATOM 1087 C CA . VAL A 1 140 ? -6.515 15.723 6.440 1.00 98.12 140 VAL A CA 1
ATOM 1088 C C . VAL A 1 140 ? -5.638 15.841 7.682 1.00 98.12 140 VAL A C 1
ATOM 1090 O O . VAL A 1 140 ? -5.905 15.262 8.736 1.00 98.12 140 VAL A O 1
ATOM 1093 N N . GLY A 1 141 ? -4.555 16.595 7.556 1.00 95.38 141 GLY A N 1
ATOM 1094 C CA . GLY A 1 141 ? -3.627 16.850 8.646 1.00 95.38 141 GLY A CA 1
ATOM 1095 C C . GLY A 1 141 ? -2.192 16.883 8.154 1.00 95.38 141 GLY A C 1
ATOM 1096 O O . GLY A 1 141 ? -1.872 16.403 7.063 1.00 95.38 141 GLY A O 1
ATOM 1097 N N . HIS A 1 142 ? -1.334 17.483 8.968 1.00 95.56 142 HIS A N 1
ATOM 1098 C CA . HIS A 1 142 ? 0.102 17.472 8.755 1.00 95.56 142 HIS A CA 1
ATOM 1099 C C . HIS A 1 142 ? 0.736 16.474 9.722 1.00 95.56 142 HIS A C 1
ATOM 1101 O O . HIS A 1 142 ? 0.480 16.553 10.922 1.00 95.56 142 HIS A O 1
ATOM 1107 N N . THR A 1 143 ? 1.520 15.528 9.210 1.00 95.38 143 THR A N 1
ATOM 1108 C CA . THR A 1 143 ? 2.181 14.508 10.032 1.00 95.38 143 THR A CA 1
ATOM 1109 C C . THR A 1 143 ? 3.471 14.020 9.388 1.00 95.38 143 T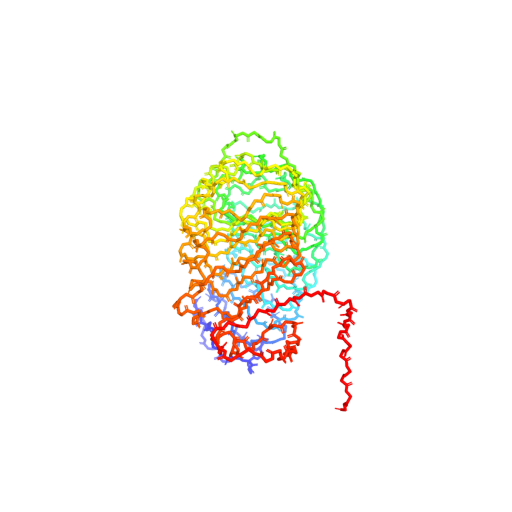HR A C 1
ATOM 1111 O O . THR A 1 143 ? 3.629 14.055 8.167 1.00 95.38 143 THR A O 1
ATOM 1114 N N . ASP A 1 144 ? 4.384 13.558 10.227 1.00 93.81 144 ASP A N 1
ATOM 1115 C CA . ASP A 1 144 ? 5.719 13.087 9.894 1.00 93.81 144 ASP A CA 1
ATOM 1116 C C . ASP A 1 144 ? 6.076 11.847 10.736 1.00 93.81 144 ASP A C 1
ATOM 1118 O O . ASP A 1 144 ? 5.303 11.377 11.577 1.00 93.81 144 ASP A O 1
ATOM 1122 N N . MET A 1 145 ? 7.293 11.334 10.560 1.00 90.94 145 MET A N 1
ATOM 1123 C CA . MET A 1 145 ? 7.790 10.195 11.337 1.00 90.94 145 MET A CA 1
ATOM 1124 C C . MET A 1 145 ? 7.853 10.466 12.854 1.00 90.94 145 MET A C 1
ATOM 1126 O O . MET A 1 145 ? 7.749 9.529 13.652 1.00 90.94 145 MET A O 1
ATOM 1130 N N . LEU A 1 146 ? 8.017 11.726 13.284 1.00 91.75 146 LEU A N 1
ATOM 1131 C CA . LEU A 1 146 ? 8.110 12.091 14.702 1.00 91.75 146 LEU A CA 1
ATOM 1132 C C . LEU A 1 146 ? 6.791 11.856 15.434 1.00 91.75 146 LEU A C 1
ATOM 1134 O O . LEU A 1 146 ? 6.813 11.574 16.633 1.00 91.75 146 LEU A O 1
ATOM 1138 N N . THR A 1 147 ? 5.670 11.910 14.716 1.00 92.44 147 THR A N 1
ATOM 1139 C CA . THR A 1 147 ? 4.346 11.564 15.245 1.00 92.44 147 THR A CA 1
ATOM 1140 C C . THR A 1 147 ? 4.301 10.106 15.720 1.00 92.44 147 THR A C 1
ATOM 1142 O O . THR A 1 147 ? 3.775 9.809 16.791 1.00 92.44 147 THR A O 1
ATOM 1145 N N . PHE A 1 148 ? 4.913 9.188 14.965 1.00 92.44 148 PHE A N 1
ATOM 1146 C CA . PHE A 1 148 ? 4.782 7.744 15.189 1.00 92.44 148 PHE A CA 1
ATOM 1147 C C . PHE A 1 148 ? 5.959 7.122 15.942 1.00 92.44 148 PHE A C 1
ATOM 1149 O O . PHE A 1 148 ? 5.817 6.026 16.469 1.00 92.44 148 PHE A O 1
ATOM 1156 N N . ARG A 1 149 ? 7.106 7.808 16.071 1.00 89.38 149 ARG A N 1
ATOM 1157 C CA . ARG A 1 149 ? 8.352 7.249 16.649 1.00 89.38 149 ARG A CA 1
ATOM 1158 C C . ARG A 1 149 ? 8.225 6.610 18.041 1.00 89.38 149 ARG A C 1
ATOM 1160 O O . ARG A 1 149 ? 9.126 5.889 18.456 1.00 89.38 149 ARG A O 1
ATOM 1167 N N . LYS A 1 150 ? 7.180 6.953 18.805 1.00 88.44 150 LYS A N 1
ATOM 1168 C CA . LYS A 1 150 ? 6.918 6.411 20.150 1.00 88.44 150 LYS A CA 1
ATOM 1169 C C . LYS A 1 150 ? 6.061 5.141 20.128 1.00 88.44 150 LYS A C 1
ATOM 1171 O O . LYS A 1 150 ? 6.024 4.435 21.128 1.00 88.44 150 LYS A O 1
ATOM 1176 N N . LEU A 1 151 ? 5.387 4.853 19.018 1.00 92.12 151 LEU A N 1
ATOM 1177 C CA . LEU A 1 151 ? 4.502 3.704 18.844 1.00 92.12 151 LEU A CA 1
ATOM 1178 C C . LEU A 1 151 ? 5.316 2.470 18.427 1.00 92.12 151 LEU A C 1
ATOM 1180 O O . LEU A 1 151 ? 5.121 1.895 17.364 1.00 92.12 151 LEU A O 1
ATOM 1184 N N . THR A 1 152 ? 6.286 2.079 19.254 1.00 92.69 152 THR A N 1
ATOM 1185 C CA . THR A 1 152 ? 7.289 1.050 18.915 1.00 92.69 152 THR A CA 1
ATOM 1186 C C . THR A 1 152 ? 6.718 -0.362 18.763 1.00 92.69 152 THR A C 1
ATOM 1188 O O . THR A 1 152 ? 7.416 -1.250 18.276 1.00 92.69 152 THR A O 1
ATOM 1191 N N . ASN A 1 153 ? 5.471 -0.574 19.184 1.00 95.75 153 ASN A N 1
ATOM 1192 C CA . ASN A 1 153 ? 4.753 -1.838 19.034 1.00 95.75 153 ASN A CA 1
ATOM 1193 C C . ASN A 1 153 ? 4.040 -1.965 17.679 1.00 95.75 153 ASN A C 1
ATOM 1195 O O . ASN A 1 153 ? 3.526 -3.040 17.389 1.00 95.75 153 ASN A O 1
ATOM 1199 N N . LEU A 1 154 ? 4.042 -0.912 16.849 1.00 97.44 154 LEU A N 1
ATOM 1200 C CA . LEU A 1 154 ? 3.421 -0.948 15.529 1.00 97.44 154 LEU A CA 1
ATOM 1201 C C . LEU A 1 154 ? 4.038 -2.028 14.641 1.00 97.44 154 LEU A C 1
ATOM 1203 O O . LEU A 1 154 ? 5.250 -2.047 14.413 1.00 97.44 154 LEU A O 1
ATOM 1207 N N . THR A 1 155 ? 3.158 -2.858 14.096 1.00 98.31 155 THR A N 1
ATOM 1208 C CA . THR A 1 155 ? 3.418 -3.825 13.032 1.00 98.31 155 THR A CA 1
ATOM 1209 C C . THR A 1 155 ? 2.785 -3.374 11.717 1.00 98.31 155 THR A C 1
ATOM 1211 O O . THR A 1 155 ? 3.370 -3.597 10.663 1.00 98.31 155 THR A O 1
ATOM 1214 N N . VAL A 1 156 ? 1.658 -2.655 11.760 1.00 98.75 156 VAL A N 1
ATOM 1215 C CA . VAL A 1 156 ? 0.956 -2.153 10.568 1.00 98.75 156 VAL A CA 1
ATOM 1216 C C . VAL A 1 156 ? 0.647 -0.667 10.714 1.00 98.75 156 VAL A C 1
ATOM 1218 O O . VAL A 1 156 ? -0.023 -0.255 11.666 1.00 98.75 156 VAL A O 1
ATOM 1221 N N . LEU A 1 157 ? 1.094 0.132 9.744 1.00 98.44 157 LEU A N 1
ATOM 1222 C CA . LEU A 1 157 ? 0.748 1.547 9.617 1.00 98.44 157 LEU A CA 1
ATOM 1223 C C . LEU A 1 157 ? 0.260 1.857 8.198 1.00 98.44 157 LEU A C 1
ATOM 1225 O O . LEU A 1 157 ? 1.060 1.998 7.273 1.00 98.44 157 LEU A O 1
ATOM 1229 N N . CYS A 1 158 ? -1.049 2.043 8.043 1.00 98.62 158 CYS A N 1
ATOM 1230 C CA . CYS A 1 158 ? -1.680 2.359 6.765 1.00 98.62 158 CYS A CA 1
ATOM 1231 C C . CYS A 1 158 ? -2.426 3.697 6.836 1.00 98.62 158 CYS A C 1
ATOM 1233 O O . CYS A 1 158 ? -3.434 3.846 7.524 1.00 98.62 158 CYS A O 1
ATOM 1235 N N . LEU A 1 159 ? -1.926 4.683 6.092 1.00 98.62 159 LEU A N 1
ATOM 1236 C CA . LEU A 1 159 ? -2.508 6.018 5.921 1.00 98.62 159 LEU A CA 1
ATOM 1237 C C . LEU A 1 159 ? -2.884 6.303 4.456 1.00 98.62 159 LEU A C 1
ATOM 1239 O O . LEU A 1 159 ? -3.344 7.407 4.147 1.00 98.62 159 LEU A O 1
ATOM 1243 N N . SER A 1 160 ? -2.669 5.335 3.555 1.00 98.75 160 SER A N 1
ATOM 1244 C CA . SER A 1 160 ? -2.851 5.464 2.105 1.00 98.75 160 SER A CA 1
ATOM 1245 C C . SER A 1 160 ? -4.228 6.024 1.714 1.00 98.75 160 SER A C 1
ATOM 1247 O O . SER A 1 160 ? -5.213 5.811 2.416 1.00 98.75 160 SER A O 1
ATOM 1249 N N . TYR A 1 161 ? -4.327 6.695 0.565 1.00 98.75 161 TYR A N 1
ATOM 1250 C CA . TYR A 1 161 ? -5.595 7.201 0.013 1.00 98.75 161 TYR A CA 1
ATOM 1251 C C . TYR A 1 161 ? -6.354 8.114 0.988 1.00 98.75 161 TYR A C 1
ATOM 1253 O O . TYR A 1 161 ? -7.490 7.849 1.381 1.00 98.75 161 TYR A O 1
ATOM 1261 N N . ASN A 1 162 ? -5.692 9.192 1.392 1.00 98.81 162 ASN A N 1
ATOM 1262 C CA . ASN A 1 162 ? -6.256 10.282 2.180 1.00 98.81 162 ASN A CA 1
ATOM 1263 C C . ASN A 1 162 ? -5.738 11.613 1.612 1.00 98.81 162 ASN A C 1
ATOM 1265 O O . ASN A 1 162 ? -5.128 11.666 0.544 1.00 98.81 162 ASN A O 1
ATOM 1269 N N . ASN A 1 163 ? -5.981 12.711 2.319 1.00 98.31 163 ASN A N 1
ATOM 1270 C CA . ASN A 1 163 ? -5.515 14.037 1.938 1.00 98.31 163 ASN A CA 1
ATOM 1271 C C . ASN A 1 163 ? -4.524 14.601 2.975 1.00 98.31 163 ASN A C 1
ATOM 1273 O O . ASN A 1 163 ? -4.514 15.801 3.265 1.00 98.31 163 ASN A O 1
ATOM 1277 N N . PHE A 1 164 ? -3.694 13.727 3.559 1.00 98.31 164 PHE A N 1
ATOM 1278 C CA . PHE A 1 164 ? -2.637 14.117 4.491 1.00 98.31 164 PHE A CA 1
ATOM 1279 C C . PHE A 1 164 ? -1.495 14.845 3.784 1.00 98.31 164 PHE A C 1
ATOM 1281 O O . PHE A 1 164 ? -1.286 14.716 2.580 1.00 98.31 164 PHE A O 1
ATOM 1288 N N . SER A 1 165 ? -0.711 15.596 4.549 1.00 97.56 165 SER A N 1
ATOM 1289 C CA . SER A 1 165 ? 0.503 16.266 4.084 1.00 97.56 165 SER A CA 1
ATOM 1290 C C . SER A 1 165 ? 1.641 16.048 5.076 1.00 97.56 165 SER A C 1
ATOM 1292 O O . SER A 1 165 ? 1.399 15.749 6.243 1.00 97.56 165 SER A O 1
ATOM 1294 N N . GLY A 1 166 ? 2.882 16.214 4.624 1.00 96.69 166 GLY A N 1
ATOM 1295 C CA . GLY A 1 166 ? 4.053 16.093 5.489 1.00 96.69 166 GLY A CA 1
ATOM 1296 C C . GLY A 1 166 ? 5.278 15.545 4.782 1.00 96.69 166 GLY A C 1
ATOM 1297 O O . GLY A 1 166 ? 5.187 15.024 3.666 1.00 96.69 166 GLY A O 1
ATOM 1298 N N . GLU A 1 167 ? 6.422 15.684 5.440 1.00 96.75 167 GLU A N 1
ATOM 1299 C CA . GLU A 1 167 ? 7.703 15.168 4.966 1.00 96.75 167 GLU A CA 1
ATOM 1300 C C . GLU A 1 167 ? 8.134 13.981 5.828 1.00 96.75 167 GLU A C 1
ATOM 1302 O O . GLU A 1 167 ? 8.184 14.066 7.053 1.00 96.75 167 GLU A O 1
ATOM 1307 N N . TRP A 1 168 ? 8.413 12.856 5.177 1.00 96.25 168 TRP A N 1
ATOM 1308 C CA . TRP A 1 168 ? 8.697 11.581 5.826 1.00 96.25 168 TRP A CA 1
ATOM 1309 C C . TRP A 1 168 ? 10.093 11.111 5.440 1.00 96.25 168 TRP A C 1
ATOM 1311 O O . TRP A 1 168 ? 10.300 10.565 4.361 1.00 96.25 168 TRP A O 1
ATOM 1321 N N . GLU A 1 169 ? 11.049 11.324 6.334 1.00 94.94 169 GLU A N 1
ATOM 1322 C CA . GLU A 1 169 ? 12.371 10.707 6.264 1.00 94.94 169 GLU A CA 1
ATOM 1323 C C . GLU A 1 169 ? 12.246 9.216 6.626 1.00 94.94 169 GLU A C 1
ATOM 1325 O O . GLU A 1 169 ? 11.966 8.837 7.770 1.00 94.94 169 GLU A O 1
ATOM 1330 N N . LEU A 1 170 ? 12.354 8.380 5.596 1.00 94.31 170 LEU A N 1
ATOM 1331 C CA . LEU A 1 170 ? 12.019 6.963 5.636 1.00 94.31 170 LEU A CA 1
ATOM 1332 C C . LEU A 1 170 ? 13.002 6.152 6.481 1.00 94.31 170 LEU A C 1
ATOM 1334 O O . LEU A 1 170 ? 12.586 5.231 7.184 1.00 94.31 170 LEU A O 1
ATOM 1338 N N . ASP A 1 171 ? 14.291 6.488 6.439 1.00 91.81 171 ASP A N 1
ATOM 1339 C CA . ASP A 1 171 ? 15.320 5.689 7.099 1.00 91.81 171 ASP A CA 1
ATOM 1340 C C . ASP A 1 171 ? 15.193 5.801 8.632 1.00 91.81 171 ASP A C 1
ATOM 1342 O O . ASP A 1 171 ? 15.272 4.795 9.347 1.00 91.81 171 ASP A O 1
ATOM 1346 N N . THR A 1 172 ? 14.888 6.993 9.152 1.00 91.56 172 THR A N 1
ATOM 1347 C CA . THR A 1 172 ? 14.592 7.243 10.573 1.00 91.56 172 THR A CA 1
ATOM 1348 C C . THR A 1 172 ? 13.311 6.547 11.011 1.00 91.56 172 THR A C 1
ATOM 1350 O O . THR A 1 172 ? 13.288 5.966 12.102 1.00 91.56 172 THR A O 1
ATOM 1353 N N . LEU A 1 173 ? 12.252 6.579 10.191 1.00 93.56 173 LEU A N 1
ATOM 1354 C CA . LEU A 1 173 ? 10.998 5.879 10.491 1.00 93.56 173 LEU A CA 1
ATOM 1355 C C . LEU A 1 173 ? 11.248 4.378 10.677 1.00 93.56 173 LEU A C 1
ATOM 1357 O O . LEU A 1 173 ? 10.931 3.833 11.734 1.00 93.56 173 LEU A O 1
ATOM 1361 N N . LEU A 1 174 ? 11.858 3.732 9.679 1.00 93.00 174 LEU A N 1
ATOM 1362 C CA . LEU A 1 174 ? 12.104 2.287 9.679 1.00 93.00 174 LEU A CA 1
ATOM 1363 C C . LEU A 1 174 ? 13.081 1.867 10.790 1.00 93.00 174 LEU A C 1
ATOM 1365 O O . LEU A 1 174 ? 12.918 0.811 11.398 1.00 93.00 174 LEU A O 1
ATOM 1369 N N . THR A 1 175 ? 14.057 2.717 11.124 1.00 92.00 175 THR A N 1
ATOM 1370 C CA . THR A 1 175 ? 14.984 2.459 12.240 1.00 92.00 175 THR A CA 1
ATOM 1371 C C . THR A 1 175 ? 14.303 2.585 13.611 1.00 92.00 175 THR A C 1
ATOM 1373 O O . THR A 1 175 ? 14.703 1.909 14.570 1.00 92.00 175 THR A O 1
ATOM 1376 N N . SER A 1 176 ? 13.288 3.450 13.717 1.00 93.06 176 SER A N 1
ATOM 1377 C CA . SER A 1 176 ? 12.522 3.684 14.950 1.00 93.06 176 SER A CA 1
ATOM 1378 C C . SER A 1 176 ? 11.454 2.611 15.176 1.00 93.06 176 SER A C 1
ATOM 1380 O O . SER A 1 176 ? 11.323 2.100 16.288 1.00 93.06 176 SER A O 1
ATOM 1382 N N . LEU A 1 177 ? 10.717 2.241 14.127 1.00 94.19 177 LEU A N 1
ATOM 1383 C CA . LEU A 1 177 ? 9.623 1.268 14.162 1.00 94.19 177 LEU A CA 1
ATOM 1384 C C . LEU A 1 177 ? 10.114 -0.112 13.719 1.00 94.19 177 LEU A C 1
ATOM 1386 O O . LEU A 1 177 ? 9.802 -0.604 12.641 1.00 94.19 177 LEU A O 1
ATOM 1390 N N . ARG A 1 178 ? 10.919 -0.744 14.573 1.00 94.31 178 ARG A N 1
ATOM 1391 C CA . ARG A 1 178 ? 11.634 -1.988 14.235 1.00 94.31 178 ARG A CA 1
ATOM 1392 C C . ARG A 1 178 ? 10.746 -3.219 14.064 1.00 94.31 178 ARG A C 1
ATOM 1394 O O . ARG A 1 178 ? 11.211 -4.192 13.485 1.00 94.31 178 ARG A O 1
ATOM 1401 N N . ASN A 1 179 ? 9.521 -3.174 14.580 1.00 95.75 179 ASN A N 1
ATOM 1402 C CA . ASN A 1 179 ? 8.543 -4.254 14.458 1.00 95.75 179 ASN A CA 1
ATOM 1403 C C . ASN A 1 179 ? 7.611 -4.063 13.258 1.00 95.75 179 ASN A C 1
ATOM 1405 O O . ASN A 1 179 ? 6.751 -4.904 13.034 1.00 95.75 179 ASN A O 1
ATOM 1409 N N . LEU A 1 180 ? 7.766 -2.972 12.500 1.00 97.12 180 LEU A N 1
ATOM 1410 C CA . LEU A 1 180 ? 6.888 -2.673 11.381 1.00 97.12 180 LEU A CA 1
ATOM 1411 C C . LEU A 1 180 ? 7.056 -3.742 10.297 1.00 97.12 180 LEU A C 1
ATOM 1413 O O . LEU A 1 180 ? 8.179 -4.079 9.910 1.00 97.12 180 LEU A O 1
ATOM 1417 N N . GLU A 1 181 ? 5.934 -4.286 9.856 1.00 97.88 181 GLU A N 1
ATOM 1418 C CA . GLU A 1 181 ? 5.816 -5.287 8.799 1.00 97.88 181 GLU A CA 1
ATOM 1419 C C . GLU A 1 181 ? 5.149 -4.680 7.565 1.00 97.88 181 GLU A C 1
ATOM 1421 O O . GLU A 1 181 ? 5.569 -4.984 6.450 1.00 97.88 181 GLU A O 1
ATOM 1426 N N . ASP A 1 182 ? 4.188 -3.774 7.774 1.00 98.62 182 ASP A N 1
ATOM 1427 C CA . ASP A 1 182 ? 3.398 -3.158 6.713 1.00 98.62 182 ASP A CA 1
ATOM 1428 C C . ASP A 1 182 ? 3.381 -1.631 6.833 1.00 98.62 182 ASP A C 1
ATOM 1430 O O . ASP A 1 182 ? 3.079 -1.066 7.892 1.00 98.62 182 ASP A O 1
ATOM 1434 N N . LEU A 1 183 ? 3.671 -0.952 5.722 1.00 98.56 183 LEU A N 1
ATOM 1435 C CA . LEU A 1 183 ? 3.629 0.505 5.625 1.00 98.56 183 LEU A CA 1
ATOM 1436 C C . LEU A 1 183 ? 2.933 0.951 4.343 1.00 98.56 183 LEU A C 1
ATOM 1438 O O . LEU A 1 183 ? 3.439 0.726 3.243 1.00 98.56 183 LEU A O 1
ATOM 1442 N N . GLY A 1 184 ? 1.825 1.671 4.506 1.00 98.62 184 GLY A N 1
ATOM 1443 C CA . GLY A 1 184 ? 1.095 2.309 3.418 1.00 98.62 184 GLY A CA 1
ATOM 1444 C C . GLY A 1 184 ? 1.010 3.820 3.592 1.00 98.62 184 GLY A C 1
ATOM 1445 O O . GLY A 1 184 ? 0.301 4.308 4.470 1.00 98.62 184 GLY A O 1
ATOM 1446 N N . LEU A 1 185 ? 1.698 4.574 2.733 1.00 98.62 185 LEU A N 1
ATOM 1447 C CA . LEU A 1 185 ? 1.650 6.046 2.687 1.00 98.62 185 LEU A CA 1
ATOM 1448 C C . LEU A 1 185 ? 1.136 6.575 1.340 1.00 98.62 185 LEU A C 1
ATOM 1450 O O . LEU A 1 185 ? 1.192 7.778 1.070 1.00 98.62 185 LEU A O 1
ATOM 1454 N N . SER A 1 186 ? 0.648 5.677 0.489 1.00 98.75 186 SER A N 1
ATOM 1455 C CA . SER A 1 186 ? 0.372 5.962 -0.913 1.00 98.75 186 SER A CA 1
ATOM 1456 C C . SER A 1 186 ? -0.729 7.000 -1.104 1.00 98.75 186 SER A C 1
ATOM 1458 O O . SER A 1 186 ? -1.623 7.132 -0.271 1.00 98.75 186 SER A O 1
ATOM 1460 N N . TYR A 1 187 ? -0.699 7.722 -2.225 1.00 98.56 187 TYR A N 1
ATOM 1461 C CA . TYR A 1 187 ? -1.789 8.616 -2.650 1.00 98.56 187 TYR A CA 1
ATOM 1462 C C . TYR A 1 187 ? -2.262 9.577 -1.548 1.00 98.56 187 TYR A C 1
ATOM 1464 O O . TYR A 1 187 ? -3.436 9.642 -1.194 1.00 98.56 187 TYR A O 1
ATOM 1472 N N . ASN A 1 188 ? -1.299 10.319 -1.011 1.00 98.50 188 ASN A N 1
ATOM 1473 C CA . ASN A 1 188 ? -1.484 11.447 -0.106 1.00 98.50 188 ASN A CA 1
ATOM 1474 C C . ASN A 1 188 ? -0.682 12.650 -0.636 1.00 98.50 188 ASN A C 1
ATOM 1476 O O . ASN A 1 188 ? 0.005 12.575 -1.655 1.00 98.50 188 ASN A O 1
ATOM 1480 N N . GLY A 1 189 ? -0.696 13.766 0.088 1.00 97.81 189 GLY A N 1
ATOM 1481 C CA . GLY A 1 189 ? 0.202 14.904 -0.125 1.00 97.81 189 GLY A CA 1
ATOM 1482 C C . GLY A 1 189 ? 1.624 14.716 0.428 1.00 97.81 189 GLY A C 1
ATOM 1483 O O . GLY A 1 189 ? 2.390 15.688 0.450 1.00 97.81 189 GLY A O 1
ATOM 1484 N N . PHE A 1 190 ? 1.990 13.510 0.880 1.00 97.94 190 PHE A N 1
ATOM 1485 C CA . PHE A 1 190 ? 3.287 13.222 1.495 1.00 97.94 190 PHE A CA 1
ATOM 1486 C C . PHE A 1 190 ? 4.473 13.415 0.538 1.00 97.94 190 PHE A C 1
ATOM 1488 O O . PHE A 1 190 ? 4.376 13.275 -0.684 1.00 97.94 190 PHE A O 1
ATOM 1495 N N . SER A 1 191 ? 5.616 13.772 1.117 1.00 97.69 191 SER A N 1
ATOM 1496 C CA . SER A 1 191 ? 6.919 13.786 0.458 1.00 97.69 191 SER A CA 1
ATOM 1497 C C . SER A 1 191 ? 7.854 12.869 1.228 1.00 97.69 191 SER A C 1
ATOM 1499 O O . SER A 1 191 ? 8.266 13.206 2.335 1.00 97.69 191 SER A O 1
ATOM 1501 N N . VAL A 1 192 ? 8.183 11.716 0.657 1.00 97.19 192 VAL A N 1
ATOM 1502 C CA . VAL A 1 192 ? 9.091 10.757 1.289 1.00 97.19 192 VAL A CA 1
ATOM 1503 C C . VAL A 1 192 ? 10.522 11.049 0.847 1.00 97.19 192 VAL A C 1
ATOM 1505 O O . VAL A 1 192 ? 10.821 11.135 -0.349 1.00 97.19 192 VAL A O 1
ATOM 1508 N N . THR A 1 193 ? 11.408 11.219 1.821 1.00 95.56 193 THR A N 1
ATOM 1509 C CA . THR A 1 193 ? 12.845 11.430 1.640 1.00 95.56 193 THR A CA 1
ATOM 1510 C C . THR A 1 193 ? 13.622 10.257 2.230 1.00 95.56 193 THR A C 1
ATOM 1512 O O . THR A 1 193 ? 13.117 9.491 3.045 1.00 95.56 193 THR A O 1
ATOM 1515 N N . THR A 1 194 ? 14.853 10.080 1.766 1.00 93.81 194 THR A N 1
ATOM 1516 C CA . THR A 1 194 ? 15.789 9.066 2.259 1.00 93.81 194 THR A CA 1
ATOM 1517 C C . THR A 1 194 ? 17.193 9.631 2.106 1.00 93.81 194 THR A C 1
ATOM 1519 O O . THR A 1 194 ? 17.491 10.293 1.105 1.00 93.81 194 THR A O 1
ATOM 1522 N N . GLU A 1 195 ? 18.058 9.371 3.081 1.00 90.44 195 GLU A N 1
ATOM 1523 C CA . GLU A 1 195 ? 19.494 9.657 2.968 1.00 90.44 195 GLU A CA 1
ATOM 1524 C C . GLU A 1 195 ? 20.230 8.567 2.170 1.00 90.44 195 GLU A C 1
ATOM 1526 O O . GLU A 1 195 ? 21.422 8.679 1.881 1.00 90.44 195 GLU A O 1
ATOM 1531 N N . ASN A 1 196 ? 19.499 7.527 1.761 1.00 84.62 196 ASN A N 1
ATOM 1532 C CA . ASN A 1 196 ? 19.967 6.391 0.982 1.00 84.62 196 ASN A CA 1
ATOM 1533 C C . ASN A 1 196 ? 21.079 5.590 1.684 1.00 84.62 196 ASN A C 1
ATOM 1535 O O . ASN A 1 196 ? 21.998 5.061 1.046 1.00 84.62 196 ASN A O 1
ATOM 1539 N N . VAL A 1 197 ? 20.989 5.499 3.012 1.00 82.62 197 VAL A N 1
ATOM 1540 C CA . VAL A 1 197 ? 21.945 4.804 3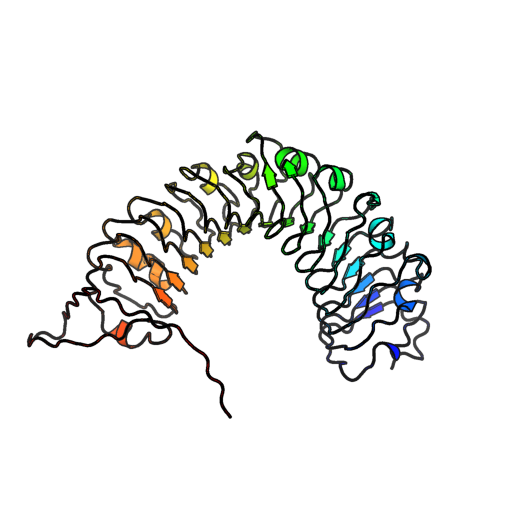.881 1.00 82.62 197 VAL A CA 1
ATOM 1541 C C . VAL A 1 197 ? 21.425 3.405 4.226 1.00 82.62 197 VAL A C 1
ATOM 1543 O O . VAL A 1 197 ? 20.227 3.179 4.375 1.00 82.62 197 VAL A O 1
ATOM 1546 N N . ASN A 1 198 ? 22.334 2.441 4.378 1.00 81.50 198 ASN A N 1
ATOM 1547 C CA . ASN A 1 198 ? 21.995 1.086 4.815 1.00 81.50 198 ASN A CA 1
ATOM 1548 C C . ASN A 1 198 ? 21.780 1.043 6.334 1.00 81.50 198 ASN A C 1
ATOM 1550 O O . ASN A 1 198 ? 22.696 0.700 7.083 1.00 81.50 198 ASN A O 1
ATOM 1554 N N . HIS A 1 199 ? 20.579 1.394 6.785 1.00 84.00 199 HIS A N 1
ATOM 1555 C CA . HIS A 1 199 ? 20.164 1.227 8.177 1.00 84.00 199 HIS A CA 1
ATOM 1556 C C . HIS A 1 199 ? 19.453 -0.109 8.417 1.00 84.00 199 HIS A C 1
ATOM 1558 O O . HIS A 1 199 ? 19.159 -0.867 7.490 1.00 84.00 199 HIS A O 1
ATOM 1564 N N . TYR A 1 200 ? 19.209 -0.412 9.694 1.00 87.81 200 TYR A N 1
ATOM 1565 C CA . TYR A 1 200 ? 18.383 -1.551 10.071 1.00 87.81 200 TYR A CA 1
ATOM 1566 C C . TYR A 1 200 ? 16.951 -1.353 9.562 1.00 87.81 200 TYR A C 1
ATOM 1568 O O . TYR A 1 200 ? 16.351 -0.303 9.773 1.00 87.81 200 TYR A O 1
ATOM 1576 N N . VAL A 1 201 ? 16.404 -2.406 8.965 1.00 91.38 201 VAL A N 1
ATOM 1577 C CA . VAL A 1 201 ? 14.991 -2.551 8.617 1.00 91.38 201 VAL A CA 1
ATOM 1578 C C . VAL A 1 201 ? 14.572 -3.949 9.051 1.00 91.38 201 VAL A C 1
ATOM 1580 O O . VAL A 1 201 ? 15.380 -4.879 8.971 1.00 91.38 201 VAL A O 1
ATOM 1583 N N . ASN A 1 202 ? 13.328 -4.105 9.501 1.00 94.50 202 ASN A N 1
ATOM 1584 C CA . ASN A 1 202 ? 12.764 -5.416 9.798 1.00 94.50 202 ASN A CA 1
ATOM 1585 C C . ASN A 1 202 ? 12.865 -6.329 8.555 1.00 94.50 202 ASN A C 1
ATOM 1587 O O . ASN A 1 202 ? 12.247 -6.027 7.533 1.00 94.50 202 ASN A O 1
ATOM 1591 N N . PRO A 1 203 ? 13.618 -7.446 8.588 1.00 93.44 203 PRO A N 1
ATOM 1592 C CA . PRO A 1 203 ? 13.693 -8.356 7.445 1.00 93.44 203 PRO A CA 1
ATOM 1593 C C . PRO A 1 203 ? 12.363 -9.073 7.165 1.00 93.44 203 PRO A C 1
ATOM 1595 O O . PRO A 1 203 ? 12.197 -9.600 6.063 1.00 93.44 203 PRO A O 1
ATOM 1598 N N . GLY A 1 204 ? 11.449 -9.074 8.144 1.00 94.75 204 GLY A N 1
ATOM 1599 C CA . GLY A 1 204 ? 10.076 -9.567 8.051 1.00 94.75 204 GLY A CA 1
ATOM 1600 C C . GLY A 1 204 ? 9.071 -8.582 7.447 1.00 94.75 204 GLY A C 1
ATOM 1601 O O . GLY A 1 204 ? 7.882 -8.853 7.513 1.00 94.75 204 GLY A O 1
ATOM 1602 N N . PHE A 1 205 ? 9.511 -7.452 6.877 1.00 96.88 205 PHE A N 1
ATOM 1603 C CA . PHE A 1 205 ? 8.622 -6.523 6.164 1.00 96.88 205 PHE A CA 1
ATOM 1604 C C . PHE A 1 205 ? 7.897 -7.229 5.014 1.00 96.88 205 PHE A C 1
ATOM 1606 O O . PHE A 1 205 ? 8.564 -7.873 4.201 1.00 96.88 205 PHE A O 1
ATOM 1613 N N . ARG A 1 206 ? 6.570 -7.088 4.925 1.00 97.75 206 ARG A N 1
ATOM 1614 C CA . ARG A 1 206 ? 5.716 -7.807 3.967 1.00 97.75 206 ARG A CA 1
ATOM 1615 C C . ARG A 1 206 ? 5.128 -6.882 2.912 1.00 97.75 206 ARG A C 1
ATOM 1617 O O . ARG A 1 206 ? 5.263 -7.187 1.724 1.00 97.75 206 ARG A O 1
ATOM 1624 N N . TYR A 1 207 ? 4.547 -5.747 3.307 1.00 98.50 207 TYR A N 1
ATOM 1625 C CA . TYR A 1 207 ? 3.909 -4.824 2.364 1.00 98.50 207 TYR A CA 1
ATOM 1626 C C . TYR A 1 207 ? 4.453 -3.402 2.478 1.00 98.50 207 TYR A C 1
ATOM 1628 O O . TYR A 1 207 ? 4.383 -2.769 3.529 1.00 98.50 207 TYR A O 1
ATOM 1636 N N . LEU A 1 208 ? 4.962 -2.872 1.365 1.00 98.44 208 LEU A N 1
ATOM 1637 C CA . LEU A 1 208 ? 5.431 -1.493 1.289 1.00 98.44 208 LEU A CA 1
ATOM 1638 C C . LEU A 1 208 ? 4.765 -0.754 0.131 1.00 98.44 208 LEU A C 1
ATOM 1640 O O . LEU A 1 208 ? 5.067 -1.008 -1.034 1.00 98.44 208 LEU A O 1
ATOM 1644 N N . GLU A 1 209 ? 3.903 0.202 0.465 1.00 98.69 209 GLU A N 1
ATOM 1645 C CA . GLU A 1 209 ? 3.169 1.016 -0.499 1.00 98.69 209 GLU A CA 1
ATOM 1646 C C . GLU A 1 209 ? 3.546 2.494 -0.341 1.00 98.69 209 GLU A C 1
ATOM 1648 O O . GLU A 1 209 ? 3.057 3.200 0.549 1.00 98.69 209 GLU A O 1
ATOM 1653 N N . LEU A 1 210 ? 4.399 2.981 -1.240 1.00 98.69 210 LEU A N 1
ATOM 1654 C CA . LEU A 1 210 ? 4.862 4.369 -1.300 1.00 98.69 210 LEU A CA 1
ATOM 1655 C C . LEU A 1 210 ? 4.530 5.012 -2.655 1.00 98.69 210 LEU A C 1
ATOM 1657 O O . LEU A 1 210 ? 5.296 5.839 -3.165 1.00 98.69 210 LEU A O 1
ATOM 1661 N N . ALA A 1 211 ? 3.414 4.627 -3.271 1.00 98.88 211 ALA A N 1
ATOM 1662 C CA . ALA A 1 211 ? 2.983 5.194 -4.536 1.00 98.88 211 ALA A CA 1
ATOM 1663 C C . ALA A 1 211 ? 2.606 6.677 -4.383 1.00 98.88 211 ALA A C 1
ATOM 1665 O O . ALA A 1 211 ? 1.962 7.085 -3.417 1.00 98.88 211 ALA A O 1
ATOM 1666 N N . SER A 1 212 ? 2.970 7.517 -5.354 1.00 98.56 212 SER A N 1
ATOM 1667 C CA . SER A 1 212 ? 2.669 8.959 -5.310 1.00 98.56 212 SER A CA 1
ATOM 1668 C C . SER A 1 212 ? 3.273 9.705 -4.099 1.00 98.56 212 SER A C 1
ATOM 1670 O O . SER A 1 212 ? 2.710 10.694 -3.625 1.00 98.56 212 SER A O 1
ATOM 1672 N N . CYS A 1 213 ? 4.457 9.296 -3.631 1.00 98.44 213 CYS A N 1
ATOM 1673 C CA . CYS A 1 213 ? 5.157 9.893 -2.481 1.00 98.44 213 CYS A CA 1
ATOM 1674 C C . CYS A 1 213 ? 6.317 10.841 -2.852 1.00 98.44 213 CYS A C 1
ATOM 1676 O O . CYS A 1 213 ? 7.101 11.234 -1.988 1.00 98.44 213 CYS A O 1
ATOM 1678 N N . LYS A 1 214 ? 6.447 11.230 -4.131 1.00 98.06 214 LYS A N 1
ATOM 1679 C CA . LYS A 1 214 ? 7.514 12.111 -4.667 1.00 98.06 214 LYS A CA 1
ATOM 1680 C C . LYS A 1 214 ? 8.940 11.547 -4.523 1.00 98.06 214 LYS A C 1
ATOM 1682 O O . LYS A 1 214 ? 9.904 12.310 -4.651 1.00 98.06 214 LYS A O 1
ATOM 1687 N N . LEU A 1 215 ? 9.080 10.240 -4.311 1.00 97.44 215 LEU A N 1
ATOM 1688 C CA . LEU A 1 215 ? 10.363 9.565 -4.130 1.00 97.44 215 LEU A CA 1
ATOM 1689 C C . LEU A 1 215 ? 11.228 9.695 -5.394 1.00 97.44 215 LEU A C 1
ATOM 1691 O O . LEU A 1 215 ? 10.719 9.565 -6.504 1.00 97.44 215 LEU A O 1
ATOM 1695 N N . LYS A 1 216 ? 12.528 9.980 -5.247 1.00 96.50 216 LYS A N 1
ATOM 1696 C CA . LYS A 1 216 ? 13.431 10.261 -6.387 1.00 96.50 216 LYS A CA 1
ATOM 1697 C C . LYS A 1 216 ? 14.419 9.144 -6.713 1.00 96.50 216 LYS A C 1
ATOM 1699 O O . LYS A 1 216 ? 14.990 9.149 -7.800 1.00 96.50 216 LYS A O 1
ATOM 1704 N N . VAL A 1 217 ? 14.651 8.233 -5.776 1.00 95.44 217 VAL A N 1
ATOM 1705 C CA . VAL A 1 217 ? 15.649 7.159 -5.860 1.00 95.44 217 VAL A CA 1
ATOM 1706 C C . VAL A 1 217 ? 15.085 5.898 -5.216 1.00 95.44 217 VAL A C 1
ATOM 1708 O O . VAL A 1 217 ? 14.149 5.990 -4.428 1.00 95.44 217 VAL A O 1
ATOM 1711 N N . PHE A 1 218 ? 15.671 4.740 -5.513 1.00 94.19 218 PHE A N 1
ATOM 1712 C CA . PHE A 1 218 ? 15.431 3.520 -4.743 1.00 94.19 218 PHE A CA 1
ATOM 1713 C C . PHE A 1 218 ? 16.184 3.605 -3.403 1.00 94.19 218 PHE A C 1
ATOM 1715 O O . PHE A 1 218 ? 17.413 3.691 -3.438 1.00 94.19 218 PHE A O 1
ATOM 1722 N N . PRO A 1 219 ? 15.500 3.578 -2.244 1.00 93.44 219 PRO A N 1
ATOM 1723 C CA . PRO A 1 219 ? 16.149 3.549 -0.938 1.00 93.44 219 PRO A CA 1
ATOM 1724 C C . PRO A 1 219 ? 16.932 2.247 -0.749 1.00 93.44 219 PRO A C 1
ATOM 1726 O O . PRO A 1 219 ? 16.376 1.151 -0.842 1.00 93.44 219 PRO A O 1
ATOM 1729 N N . ASN A 1 220 ? 18.230 2.353 -0.462 1.00 91.44 220 ASN A N 1
ATOM 1730 C CA . ASN A 1 220 ? 19.109 1.195 -0.278 1.00 91.44 220 ASN A CA 1
ATOM 1731 C C . ASN A 1 220 ? 18.676 0.291 0.893 1.00 91.44 220 ASN A C 1
ATOM 1733 O O . ASN A 1 220 ? 18.928 -0.917 0.871 1.00 91.44 220 ASN A O 1
ATOM 1737 N N . SER A 1 221 ? 17.982 0.853 1.886 1.00 89.94 221 SER A N 1
ATOM 1738 C CA . SER A 1 221 ? 17.438 0.141 3.045 1.00 89.94 221 SER A CA 1
ATOM 1739 C C . SER A 1 221 ? 16.463 -0.987 2.661 1.00 89.94 221 SER A C 1
ATOM 1741 O O . SER A 1 221 ? 16.382 -1.995 3.366 1.00 89.94 221 SER A O 1
ATOM 1743 N N . PHE A 1 222 ? 15.820 -0.921 1.487 1.00 92.31 222 PHE A N 1
ATOM 1744 C CA . PHE A 1 222 ? 14.917 -1.976 0.997 1.00 92.31 222 PHE A CA 1
ATOM 1745 C C . PHE A 1 222 ? 15.623 -3.307 0.742 1.00 92.31 222 PHE A C 1
ATOM 1747 O O . PHE A 1 222 ? 14.997 -4.364 0.803 1.00 92.31 222 PHE A O 1
ATOM 1754 N N . ARG A 1 223 ? 16.946 -3.295 0.528 1.00 91.12 223 ARG A N 1
ATOM 1755 C CA . ARG A 1 223 ? 17.731 -4.521 0.335 1.00 91.12 223 ARG A CA 1
ATOM 1756 C C . ARG A 1 223 ? 17.597 -5.504 1.506 1.00 91.12 223 ARG A C 1
ATOM 1758 O O . ARG A 1 223 ? 17.751 -6.713 1.302 1.00 91.12 223 ARG A O 1
ATOM 1765 N N . ALA A 1 224 ? 17.330 -5.002 2.712 1.00 91.69 224 ALA A N 1
ATOM 1766 C CA . ALA A 1 224 ? 17.166 -5.804 3.921 1.00 91.69 224 ALA A CA 1
ATOM 1767 C C . ALA A 1 224 ? 15.807 -6.530 4.010 1.00 91.69 224 ALA A C 1
ATOM 1769 O O . ALA A 1 224 ? 15.698 -7.495 4.765 1.00 91.69 224 ALA A O 1
ATOM 1770 N N . MET A 1 225 ? 14.797 -6.127 3.229 1.00 93.75 225 MET A N 1
ATOM 1771 C CA . MET A 1 225 ? 13.434 -6.676 3.269 1.00 93.75 225 MET A CA 1
ATOM 1772 C C . MET A 1 225 ? 13.365 -8.025 2.534 1.00 93.75 225 MET A C 1
ATOM 1774 O O . MET A 1 225 ? 12.989 -8.113 1.363 1.00 93.75 225 MET A O 1
ATOM 1778 N N . LYS A 1 226 ? 13.800 -9.100 3.198 1.00 91.94 226 LYS A N 1
ATOM 1779 C CA . LYS A 1 226 ? 13.918 -10.437 2.589 1.00 91.94 226 LYS A CA 1
ATOM 1780 C C . LYS A 1 226 ? 12.609 -11.225 2.533 1.00 91.94 226 LYS A C 1
ATOM 1782 O O . LYS A 1 226 ? 12.567 -12.211 1.806 1.00 91.94 226 LYS A O 1
ATOM 1787 N N . GLN A 1 227 ? 11.574 -10.798 3.253 1.00 95.12 227 GLN A N 1
ATOM 1788 C CA . GLN A 1 227 ? 10.241 -11.420 3.252 1.00 95.12 227 GLN A CA 1
ATOM 1789 C C . GLN A 1 227 ? 9.172 -10.556 2.566 1.00 95.12 227 GLN A C 1
ATOM 1791 O O . GLN A 1 227 ? 7.985 -10.818 2.715 1.00 95.12 227 GLN A O 1
ATOM 1796 N N . LEU A 1 228 ? 9.595 -9.542 1.805 1.00 96.62 228 LEU A N 1
ATOM 1797 C CA . LEU A 1 228 ? 8.692 -8.639 1.103 1.00 96.62 228 LEU A CA 1
ATOM 1798 C C . LEU A 1 228 ? 7.816 -9.397 0.101 1.00 96.62 228 LEU A C 1
ATOM 1800 O O . LEU A 1 228 ? 8.327 -10.108 -0.763 1.00 96.62 228 LEU A O 1
ATOM 1804 N N . GLU A 1 229 ? 6.508 -9.196 0.206 1.00 97.31 229 GLU A N 1
ATOM 1805 C CA . GLU A 1 229 ? 5.486 -9.819 -0.635 1.00 97.31 229 GLU A CA 1
ATOM 1806 C C . GLU A 1 229 ? 4.939 -8.839 -1.670 1.00 97.31 229 GLU A C 1
ATOM 1808 O O . GLU A 1 229 ? 4.655 -9.233 -2.805 1.00 97.31 229 GLU A O 1
ATOM 1813 N N . ARG A 1 230 ? 4.813 -7.555 -1.308 1.00 98.19 230 ARG A N 1
ATOM 1814 C CA . ARG A 1 230 ? 4.368 -6.503 -2.230 1.00 98.19 230 ARG A CA 1
ATOM 1815 C C . ARG A 1 230 ? 5.183 -5.233 -2.072 1.00 98.19 230 ARG A C 1
ATOM 1817 O O . ARG A 1 230 ? 5.382 -4.745 -0.959 1.00 98.19 230 ARG A O 1
ATOM 1824 N N . LEU A 1 231 ? 5.601 -4.689 -3.210 1.00 98.12 231 LEU A N 1
ATOM 1825 C CA . LEU A 1 231 ? 6.250 -3.391 -3.300 1.00 98.12 231 LEU A CA 1
ATOM 1826 C C . LEU A 1 231 ? 5.539 -2.525 -4.334 1.00 98.12 231 LEU A C 1
ATOM 1828 O O . LEU A 1 231 ? 5.574 -2.838 -5.526 1.00 98.12 231 LEU A O 1
ATOM 1832 N N . ASP A 1 232 ? 4.973 -1.410 -3.884 1.00 98.81 232 ASP A N 1
ATOM 1833 C CA . ASP A 1 232 ? 4.434 -0.378 -4.759 1.00 98.81 232 ASP A CA 1
ATOM 1834 C C . ASP A 1 232 ? 5.220 0.930 -4.616 1.00 98.81 232 ASP A C 1
ATOM 1836 O O . ASP A 1 232 ? 5.184 1.602 -3.584 1.00 98.81 232 ASP A O 1
ATOM 1840 N N . LEU A 1 233 ? 5.948 1.286 -5.674 1.00 98.69 233 LEU A N 1
ATOM 1841 C CA . LEU A 1 233 ? 6.663 2.553 -5.825 1.00 98.69 233 LEU A CA 1
ATOM 1842 C C . LEU A 1 233 ? 6.132 3.355 -7.019 1.00 98.69 233 LEU A C 1
ATOM 1844 O O . LEU A 1 233 ? 6.846 4.221 -7.545 1.00 98.69 233 LEU A O 1
ATOM 1848 N N . SER A 1 234 ? 4.910 3.087 -7.475 1.00 98.88 234 SER A N 1
ATOM 1849 C CA . SER A 1 234 ? 4.378 3.716 -8.674 1.00 98.88 234 SER A CA 1
ATOM 1850 C C . SER A 1 234 ? 4.149 5.214 -8.515 1.00 98.88 234 SER A C 1
ATOM 1852 O O . SER A 1 234 ? 4.065 5.761 -7.416 1.00 98.88 234 SER A O 1
ATOM 1854 N N . SER A 1 235 ? 4.026 5.918 -9.637 1.00 98.75 235 SER A N 1
ATOM 1855 C CA . SER A 1 235 ? 3.662 7.344 -9.647 1.00 98.75 235 SER A CA 1
ATOM 1856 C C . SER A 1 235 ? 4.629 8.224 -8.838 1.00 98.75 235 SER A C 1
ATOM 1858 O O . SER A 1 235 ? 4.224 9.199 -8.207 1.00 98.75 235 SER A O 1
ATOM 1860 N N . ASN A 1 236 ? 5.917 7.883 -8.834 1.00 98.81 236 ASN A N 1
ATOM 1861 C CA . ASN A 1 236 ? 6.962 8.632 -8.143 1.00 98.81 236 ASN A CA 1
ATOM 1862 C C . ASN A 1 236 ? 7.837 9.413 -9.141 1.00 98.81 236 ASN A C 1
ATOM 1864 O O . ASN A 1 236 ? 7.456 9.689 -10.278 1.00 98.81 236 ASN A O 1
ATOM 1868 N N . LYS A 1 237 ? 9.002 9.874 -8.682 1.00 98.25 237 LYS A N 1
ATOM 1869 C CA . LYS A 1 237 ? 10.007 10.583 -9.482 1.00 98.25 237 LYS A CA 1
ATOM 1870 C C . LYS A 1 237 ? 11.312 9.789 -9.569 1.00 98.25 237 LYS A C 1
ATOM 1872 O O . LYS A 1 237 ? 12.386 10.383 -9.700 1.00 98.25 237 LYS A O 1
ATOM 1877 N N . ILE A 1 238 ? 11.232 8.464 -9.446 1.00 97.88 238 ILE A N 1
ATOM 1878 C CA . ILE A 1 238 ? 12.398 7.583 -9.456 1.00 97.88 238 ILE A CA 1
ATOM 1879 C C . ILE A 1 238 ? 12.985 7.590 -10.860 1.00 97.88 238 ILE A C 1
ATOM 1881 O O . ILE A 1 238 ? 12.271 7.358 -11.830 1.00 97.88 238 ILE A O 1
ATOM 1885 N N . HIS A 1 239 ? 14.275 7.887 -10.972 1.00 96.88 239 HIS A N 1
ATOM 1886 C CA . HIS A 1 239 ? 14.968 8.013 -12.251 1.00 96.88 239 HIS A CA 1
ATOM 1887 C C . HIS A 1 239 ? 16.219 7.138 -12.298 1.00 96.88 239 HIS A C 1
ATOM 1889 O O . HIS A 1 239 ? 16.708 6.665 -11.273 1.00 96.88 239 HIS A O 1
ATOM 1895 N N . GLY A 1 240 ? 16.759 6.966 -13.505 1.00 95.62 240 GLY A N 1
ATOM 1896 C CA . GLY A 1 240 ? 17.967 6.183 -13.737 1.00 95.62 240 GLY A CA 1
ATOM 1897 C C . GLY A 1 240 ? 17.693 4.684 -13.833 1.00 95.62 240 GLY A C 1
ATOM 1898 O O . GLY A 1 240 ? 16.565 4.247 -14.067 1.00 95.62 240 GLY A O 1
ATOM 1899 N N . GLN A 1 241 ? 18.752 3.892 -13.697 1.00 94.12 241 GLN A N 1
ATOM 1900 C CA . GLN A 1 241 ? 18.658 2.439 -13.777 1.00 94.12 241 GLN A CA 1
ATOM 1901 C C . GLN A 1 241 ? 18.205 1.846 -12.447 1.00 94.12 241 GLN A C 1
ATOM 1903 O O . GLN A 1 241 ? 18.614 2.296 -11.374 1.00 94.12 241 GLN A O 1
ATOM 1908 N N . ILE A 1 242 ? 17.403 0.790 -12.527 1.00 92.94 242 ILE A N 1
ATOM 1909 C CA . ILE A 1 242 ? 17.054 -0.008 -11.360 1.00 92.94 242 ILE A CA 1
ATOM 1910 C C . ILE A 1 242 ? 18.328 -0.695 -10.818 1.00 92.94 242 ILE A C 1
ATOM 1912 O O . ILE A 1 242 ? 19.030 -1.368 -11.581 1.00 92.94 242 ILE A O 1
ATOM 1916 N N . PRO A 1 243 ? 18.641 -0.577 -9.514 1.00 91.31 243 PRO A N 1
ATOM 1917 C CA . PRO A 1 243 ? 19.813 -1.218 -8.921 1.00 91.31 243 PRO A CA 1
ATOM 1918 C C . PRO A 1 243 ? 19.769 -2.748 -9.014 1.00 91.31 243 PRO A C 1
ATOM 1920 O O . PRO A 1 243 ? 18.729 -3.349 -8.776 1.00 91.31 243 PRO A O 1
ATOM 1923 N N . HIS A 1 244 ? 20.912 -3.405 -9.252 1.00 88.31 244 HIS A N 1
ATOM 1924 C CA . HIS A 1 244 ? 20.973 -4.876 -9.359 1.00 88.31 244 HIS A CA 1
ATOM 1925 C C . HIS A 1 244 ? 20.422 -5.606 -8.122 1.00 88.31 244 HIS A C 1
ATOM 1927 O O . HIS A 1 244 ? 19.801 -6.658 -8.251 1.00 88.31 244 HIS A O 1
ATOM 1933 N N . TRP A 1 245 ? 20.615 -5.032 -6.928 1.00 89.25 245 TRP A N 1
ATOM 1934 C CA . TRP A 1 245 ? 20.180 -5.630 -5.669 1.00 89.25 245 TRP A CA 1
ATOM 1935 C C . TRP A 1 245 ? 18.658 -5.669 -5.519 1.00 89.25 245 TRP A C 1
ATOM 1937 O O . TRP A 1 245 ? 18.176 -6.412 -4.667 1.00 89.25 245 TRP A O 1
ATOM 1947 N N . ILE A 1 246 ? 17.889 -4.927 -6.333 1.00 89.06 246 ILE A N 1
ATOM 1948 C CA . ILE A 1 246 ? 16.421 -4.997 -6.293 1.00 89.06 246 ILE A CA 1
ATOM 1949 C C . ILE A 1 246 ? 15.950 -6.438 -6.536 1.00 89.06 246 ILE A C 1
ATOM 1951 O O . ILE A 1 246 ? 14.947 -6.861 -5.978 1.00 89.06 246 ILE A O 1
ATOM 1955 N N . GLY A 1 247 ? 16.714 -7.212 -7.322 1.00 84.81 247 GLY A N 1
ATOM 1956 C CA . GLY A 1 247 ? 16.457 -8.622 -7.609 1.00 84.81 247 GLY A CA 1
ATOM 1957 C C . GLY A 1 247 ? 16.521 -9.525 -6.374 1.00 84.81 247 GLY A C 1
ATOM 1958 O O . GLY A 1 247 ? 16.052 -10.653 -6.424 1.00 84.81 247 GLY A O 1
ATOM 1959 N N . GLU A 1 248 ? 17.100 -9.037 -5.273 1.00 85.69 248 GLU A N 1
ATOM 1960 C CA . GLU A 1 248 ? 17.292 -9.772 -4.020 1.00 85.69 248 GLU A CA 1
ATOM 1961 C C . GLU A 1 248 ? 16.223 -9.460 -2.955 1.00 85.69 248 GLU A C 1
ATOM 1963 O O . GLU A 1 248 ? 16.301 -10.013 -1.849 1.00 85.69 248 GLU A O 1
ATOM 1968 N N . ILE A 1 249 ? 15.303 -8.520 -3.207 1.00 90.81 249 ILE A N 1
ATOM 1969 C CA . ILE A 1 249 ? 14.234 -8.176 -2.253 1.00 90.81 249 ILE A CA 1
ATOM 1970 C C . ILE A 1 249 ? 13.144 -9.244 -2.284 1.00 90.81 249 ILE A C 1
ATOM 1972 O O . ILE A 1 249 ? 12.885 -9.835 -3.330 1.00 90.81 249 ILE A O 1
ATOM 1976 N N . GLY A 1 250 ? 12.534 -9.519 -1.133 1.00 90.88 250 GLY A N 1
ATOM 1977 C CA . GLY A 1 250 ? 11.488 -10.537 -0.991 1.00 90.88 250 GLY A CA 1
ATOM 1978 C C . GLY A 1 250 ? 11.927 -11.983 -1.242 1.00 90.88 250 GLY A C 1
ATOM 1979 O O . GLY A 1 250 ? 11.160 -12.909 -0.988 1.00 90.88 250 GLY A O 1
ATOM 1980 N N . GLY A 1 251 ? 13.150 -12.220 -1.727 1.00 86.00 251 GLY A N 1
ATOM 1981 C CA . GLY A 1 251 ? 13.598 -13.550 -2.126 1.00 86.00 251 GLY A CA 1
ATOM 1982 C C . GLY A 1 251 ? 12.641 -14.155 -3.158 1.00 86.00 251 GLY A C 1
ATOM 1983 O O . GLY A 1 251 ? 12.463 -13.606 -4.240 1.00 86.00 251 GLY A O 1
ATOM 1984 N N . ASN A 1 252 ? 11.996 -15.267 -2.800 1.00 84.69 252 ASN A N 1
ATOM 1985 C CA . ASN A 1 252 ? 10.962 -15.911 -3.620 1.00 84.69 252 ASN A CA 1
ATOM 1986 C C . ASN A 1 252 ? 9.526 -15.619 -3.138 1.00 84.69 252 ASN A C 1
ATOM 1988 O O . ASN A 1 252 ? 8.597 -16.245 -3.633 1.00 84.69 252 ASN A O 1
ATOM 1992 N N . GLN A 1 253 ? 9.349 -14.726 -2.159 1.00 90.94 253 GLN A N 1
ATOM 1993 C CA . GLN A 1 253 ? 8.042 -14.342 -1.609 1.00 90.94 253 GLN A CA 1
ATOM 1994 C C . GLN A 1 253 ? 7.446 -13.112 -2.300 1.00 90.94 253 GLN A C 1
ATOM 1996 O O . GLN A 1 253 ? 6.262 -12.853 -2.129 1.00 90.94 253 GLN A O 1
ATOM 2001 N N . LEU A 1 254 ? 8.233 -12.355 -3.076 1.00 94.62 254 LEU A N 1
ATOM 2002 C CA . LEU A 1 254 ? 7.736 -11.160 -3.758 1.00 94.62 254 LEU A CA 1
ATOM 2003 C C . LEU A 1 254 ? 6.726 -11.559 -4.835 1.00 94.62 254 LEU A C 1
ATOM 2005 O O . LEU A 1 254 ? 7.115 -12.090 -5.871 1.00 94.62 254 LEU A O 1
ATOM 2009 N N . VAL A 1 255 ? 5.448 -11.275 -4.587 1.00 96.06 255 VAL A N 1
ATOM 2010 C CA . VAL A 1 255 ? 4.324 -11.619 -5.465 1.00 96.06 255 VAL A CA 1
ATOM 2011 C C . VAL A 1 255 ? 4.020 -10.488 -6.440 1.00 96.06 255 VAL A C 1
ATOM 2013 O O . VAL A 1 255 ? 3.760 -10.757 -7.613 1.00 96.06 255 VAL A O 1
ATOM 2016 N N . SER A 1 256 ? 4.058 -9.237 -5.972 1.00 97.44 256 SER A N 1
ATOM 2017 C CA . SER A 1 256 ? 3.675 -8.064 -6.765 1.00 97.44 256 SER A CA 1
ATOM 2018 C C . SER A 1 256 ? 4.716 -6.953 -6.666 1.00 97.44 256 SER A C 1
ATOM 2020 O O . SER A 1 256 ? 5.128 -6.560 -5.569 1.00 97.44 256 SER A O 1
ATOM 2022 N N . LEU A 1 257 ? 5.147 -6.456 -7.826 1.00 97.00 257 LEU A N 1
ATOM 2023 C CA . LEU A 1 257 ? 6.085 -5.348 -7.956 1.00 97.00 257 LEU A CA 1
ATOM 2024 C C . LEU A 1 257 ? 5.520 -4.301 -8.914 1.00 97.00 257 LEU A C 1
ATOM 2026 O O . LEU A 1 257 ? 5.428 -4.528 -10.124 1.00 97.00 257 LEU A O 1
ATOM 2030 N N . ASN A 1 258 ? 5.209 -3.126 -8.372 1.00 98.69 258 ASN A N 1
ATOM 2031 C CA . ASN A 1 258 ? 4.716 -1.994 -9.138 1.00 98.69 258 ASN A CA 1
ATOM 2032 C C . ASN A 1 258 ? 5.730 -0.844 -9.143 1.00 98.69 258 ASN A C 1
ATOM 2034 O O . ASN A 1 258 ? 5.968 -0.182 -8.136 1.00 98.69 258 ASN A O 1
ATOM 2038 N N . LEU A 1 259 ? 6.343 -0.611 -10.304 1.00 98.19 259 LEU A N 1
ATOM 2039 C CA . LEU A 1 259 ? 7.296 0.475 -10.564 1.00 98.19 259 LEU A CA 1
ATOM 2040 C C . LEU A 1 259 ? 6.785 1.440 -11.644 1.00 98.19 259 LEU A C 1
ATOM 2042 O O . LEU A 1 259 ? 7.547 2.258 -12.172 1.00 98.19 259 LEU A O 1
ATOM 2046 N N . SER A 1 260 ? 5.505 1.338 -12.000 1.00 98.81 260 SER A N 1
ATOM 2047 C CA . SER A 1 260 ? 4.900 2.112 -13.080 1.00 98.81 260 SER A CA 1
ATOM 2048 C C . SER A 1 260 ? 4.915 3.622 -12.813 1.00 98.81 260 SER A C 1
ATOM 2050 O O . SER A 1 260 ? 5.045 4.074 -11.676 1.00 98.81 260 SER A O 1
ATOM 2052 N N . HIS A 1 261 ? 4.774 4.436 -13.859 1.00 98.81 261 HIS A N 1
ATOM 2053 C CA . HIS A 1 261 ? 4.689 5.898 -13.751 1.00 98.81 261 HIS A CA 1
ATOM 2054 C C . HIS A 1 261 ? 5.885 6.524 -13.008 1.00 98.81 261 HIS A C 1
ATOM 2056 O O . HIS A 1 261 ? 5.720 7.247 -12.026 1.00 98.81 261 HIS A O 1
ATOM 2062 N N . ASN A 1 262 ? 7.095 6.237 -13.482 1.00 98.81 262 ASN A N 1
ATOM 2063 C CA . ASN A 1 262 ? 8.350 6.805 -12.989 1.00 98.81 262 ASN A CA 1
ATOM 2064 C C . ASN A 1 262 ? 9.207 7.296 -14.181 1.00 98.81 262 ASN A C 1
ATOM 2066 O O . ASN A 1 262 ? 8.726 7.441 -15.303 1.00 98.81 262 ASN A O 1
ATOM 2070 N N . PHE A 1 263 ? 10.483 7.597 -13.944 1.00 98.50 263 PHE A N 1
ATOM 2071 C CA . PHE A 1 263 ? 11.464 8.011 -14.956 1.00 98.50 263 PHE A CA 1
ATOM 2072 C C . PHE A 1 263 ? 12.601 6.983 -15.096 1.00 98.50 263 PHE A C 1
ATOM 2074 O O . PHE A 1 263 ? 13.752 7.346 -15.361 1.00 98.50 263 PHE A O 1
ATOM 2081 N N . ILE A 1 264 ? 12.306 5.703 -14.857 1.00 98.25 264 ILE A N 1
ATOM 2082 C CA . ILE A 1 264 ? 13.291 4.617 -14.900 1.00 98.25 264 ILE A CA 1
ATOM 2083 C C . ILE A 1 264 ? 13.759 4.420 -16.342 1.00 98.25 264 ILE A C 1
ATOM 2085 O O . ILE A 1 264 ? 12.934 4.354 -17.249 1.00 98.25 264 ILE A O 1
ATOM 2089 N N . THR A 1 265 ? 15.071 4.302 -16.553 1.00 97.12 265 THR A N 1
ATOM 2090 C CA . THR A 1 265 ? 15.671 4.183 -17.894 1.00 97.12 265 THR A CA 1
ATOM 2091 C C . THR A 1 265 ? 16.179 2.785 -18.228 1.00 97.12 265 THR A C 1
ATOM 2093 O O . THR A 1 265 ? 16.352 2.470 -19.399 1.00 97.12 265 THR A O 1
ATOM 2096 N N . GLY A 1 266 ? 16.405 1.917 -17.240 1.00 92.75 266 GLY A N 1
ATOM 2097 C CA . GLY A 1 266 ? 16.955 0.586 -17.495 1.00 92.75 266 GLY A CA 1
ATOM 2098 C C . GLY A 1 266 ? 16.647 -0.428 -16.403 1.00 92.75 266 GLY A C 1
ATOM 2099 O O . GLY A 1 266 ? 16.506 -0.074 -15.232 1.00 92.75 266 GLY A O 1
ATOM 2100 N N . LEU A 1 267 ? 16.567 -1.693 -16.812 1.00 90.19 267 LEU A N 1
ATOM 2101 C CA . LEU A 1 267 ? 16.277 -2.844 -15.957 1.00 90.19 267 LEU A CA 1
ATOM 2102 C C . LEU A 1 267 ? 17.556 -3.631 -15.631 1.00 90.19 267 LEU A C 1
ATOM 2104 O O . LEU A 1 267 ? 18.462 -3.687 -16.468 1.00 90.19 267 LEU A O 1
ATOM 2108 N N . PRO A 1 268 ? 17.636 -4.291 -14.462 1.00 86.38 268 PRO A N 1
ATOM 2109 C CA . PRO A 1 268 ? 18.707 -5.222 -14.161 1.00 86.38 268 PRO A CA 1
ATOM 2110 C C . PRO A 1 268 ? 18.376 -6.612 -14.730 1.00 86.38 268 PRO A C 1
ATOM 2112 O O . PRO A 1 268 ? 17.279 -6.868 -15.230 1.00 86.38 268 PRO A O 1
ATOM 2115 N N . GLN A 1 269 ? 19.312 -7.555 -14.614 1.00 79.12 269 GLN A N 1
ATOM 2116 C CA . GLN A 1 269 ? 18.967 -8.967 -14.781 1.00 79.12 269 GLN A CA 1
ATOM 2117 C C . GLN A 1 269 ? 18.110 -9.416 -13.592 1.00 79.12 269 GLN A C 1
ATOM 2119 O O . GLN A 1 269 ? 18.580 -9.435 -12.455 1.00 79.12 269 GLN A O 1
ATOM 2124 N N . PHE A 1 270 ? 16.846 -9.742 -13.854 1.00 76.88 270 PHE A N 1
ATOM 2125 C CA . PHE A 1 270 ? 15.897 -10.152 -12.818 1.00 76.88 270 PHE A CA 1
ATOM 2126 C C . PHE A 1 270 ? 16.227 -11.528 -12.227 1.00 76.88 270 PHE A C 1
ATOM 2128 O O . PHE A 1 270 ? 16.645 -12.434 -12.949 1.00 76.88 270 PHE A O 1
ATOM 2135 N N . GLN A 1 271 ? 15.969 -11.685 -10.924 1.00 73.44 271 GLN A N 1
ATOM 2136 C CA . GLN A 1 271 ? 16.042 -12.959 -10.193 1.00 73.44 271 GLN A CA 1
ATOM 2137 C C . GLN A 1 271 ? 14.757 -13.249 -9.386 1.00 73.44 271 GLN A C 1
ATOM 2139 O O . GLN A 1 271 ? 14.784 -14.012 -8.426 1.00 73.44 271 GLN A O 1
ATOM 2144 N N . TRP A 1 272 ? 13.620 -12.656 -9.768 1.00 80.56 272 TRP A N 1
ATOM 2145 C CA . TRP A 1 272 ? 12.346 -12.811 -9.054 1.00 80.56 272 TRP A CA 1
ATOM 2146 C C . TRP A 1 272 ? 11.528 -13.994 -9.571 1.00 80.56 272 TRP A C 1
ATOM 2148 O O . TRP A 1 272 ? 10.518 -13.832 -10.249 1.00 80.56 272 TRP A O 1
ATOM 2158 N N . TYR A 1 273 ? 11.950 -15.210 -9.243 1.00 82.00 273 TYR A N 1
ATOM 2159 C CA . TYR A 1 273 ? 11.214 -16.414 -9.648 1.00 82.00 273 TYR A CA 1
ATOM 2160 C C . TYR A 1 273 ? 9.822 -16.518 -8.995 1.00 82.00 273 TYR A C 1
ATOM 2162 O O . TYR A 1 273 ? 8.971 -17.242 -9.501 1.00 82.00 273 TYR A O 1
ATOM 2170 N N . GLY A 1 274 ? 9.604 -15.792 -7.890 1.00 86.88 274 GLY A N 1
ATOM 2171 C CA . GLY A 1 274 ? 8.353 -15.730 -7.126 1.00 86.88 274 GLY A CA 1
ATOM 2172 C C . GLY A 1 274 ? 7.288 -14.749 -7.646 1.00 86.88 274 GLY A C 1
ATOM 2173 O O . GLY A 1 274 ? 6.191 -14.710 -7.095 1.00 86.88 274 GLY A O 1
ATOM 2174 N N . LEU A 1 275 ? 7.594 -13.942 -8.669 1.00 92.38 275 LEU A N 1
ATOM 2175 C CA . LEU A 1 275 ? 6.757 -12.799 -9.039 1.00 92.38 275 LEU A CA 1
ATOM 2176 C C . LEU A 1 275 ? 5.572 -13.201 -9.923 1.00 92.38 275 LEU A C 1
ATOM 2178 O O . LEU A 1 275 ? 5.757 -13.765 -11.001 1.00 92.38 275 LEU A O 1
ATOM 2182 N N . SER A 1 276 ? 4.368 -12.843 -9.482 1.00 94.50 276 SER A N 1
ATOM 2183 C CA . SER A 1 276 ? 3.112 -13.047 -10.211 1.00 94.50 276 SER A CA 1
ATOM 2184 C C . SER A 1 276 ? 2.700 -11.810 -11.009 1.00 94.50 276 SER A C 1
ATOM 2186 O O . SER A 1 276 ? 2.118 -11.934 -12.086 1.00 94.50 276 SER A O 1
ATOM 2188 N N . GLU A 1 277 ? 3.010 -10.618 -10.501 1.00 97.00 277 GLU A N 1
ATOM 2189 C CA . GLU A 1 277 ? 2.580 -9.348 -11.083 1.00 97.00 277 GLU A CA 1
ATOM 2190 C C . GLU A 1 277 ? 3.762 -8.387 -11.224 1.00 97.00 277 GLU A C 1
ATOM 2192 O O . GLU A 1 277 ? 4.446 -8.072 -10.245 1.00 97.00 277 GLU A O 1
ATOM 2197 N N . LEU A 1 278 ? 3.990 -7.905 -12.447 1.00 96.12 278 LEU A N 1
ATOM 2198 C CA . LEU A 1 278 ? 5.039 -6.939 -12.754 1.00 96.12 278 LEU A CA 1
ATOM 2199 C C . LEU A 1 278 ? 4.484 -5.768 -13.565 1.00 96.12 278 LEU A C 1
ATOM 2201 O O . LEU A 1 278 ? 4.121 -5.923 -14.733 1.00 96.12 278 LEU A O 1
ATOM 2205 N N . TYR A 1 279 ? 4.494 -4.585 -12.954 1.00 98.44 279 TYR A N 1
ATOM 2206 C CA . TYR A 1 279 ? 4.039 -3.337 -13.566 1.00 98.44 279 TYR A CA 1
ATOM 2207 C C . TYR A 1 279 ? 5.222 -2.380 -13.754 1.00 98.44 279 TYR A C 1
ATOM 2209 O O . TYR A 1 279 ? 5.809 -1.879 -12.793 1.00 98.44 279 TYR A O 1
ATOM 2217 N N . LEU A 1 280 ? 5.591 -2.137 -15.009 1.00 98.12 280 LEU A N 1
ATOM 2218 C CA . LEU A 1 280 ? 6.706 -1.288 -15.445 1.00 98.12 280 LEU A CA 1
ATOM 2219 C C . LEU A 1 280 ? 6.247 -0.139 -16.353 1.00 98.12 280 LEU A C 1
ATOM 2221 O O . LEU A 1 280 ? 7.075 0.645 -16.829 1.00 98.12 280 LEU A O 1
ATOM 2225 N N . GLN A 1 281 ? 4.948 -0.039 -16.622 1.00 98.62 281 GLN A N 1
ATOM 2226 C CA . GLN A 1 281 ? 4.407 0.871 -17.614 1.00 98.62 281 GLN A CA 1
ATOM 2227 C C . GLN A 1 281 ? 4.647 2.342 -17.306 1.00 98.62 281 GLN A C 1
ATOM 2229 O O . GLN A 1 281 ? 4.765 2.742 -16.149 1.00 98.62 281 GLN A O 1
ATOM 2234 N N . SER A 1 282 ? 4.653 3.170 -18.350 1.00 98.69 282 SER A N 1
ATOM 2235 C CA . SER A 1 282 ? 4.860 4.621 -18.238 1.00 98.69 282 SER A CA 1
ATOM 2236 C C . SER A 1 282 ? 6.193 4.968 -17.567 1.00 98.69 282 SER A C 1
ATOM 2238 O O . SER A 1 282 ? 6.237 5.650 -16.543 1.00 98.69 282 SER A O 1
ATOM 2240 N N . ASN A 1 283 ? 7.280 4.469 -18.147 1.00 98.81 283 ASN A N 1
ATOM 2241 C CA . ASN A 1 283 ? 8.653 4.793 -17.766 1.00 98.81 283 ASN A CA 1
ATOM 2242 C C . ASN A 1 283 ? 9.452 5.216 -19.019 1.00 98.81 283 ASN A C 1
ATOM 2244 O O . ASN A 1 283 ? 8.885 5.504 -20.072 1.00 98.81 283 ASN A O 1
ATOM 2248 N N . LEU A 1 284 ? 10.778 5.301 -18.905 1.00 98.44 284 LEU A N 1
ATOM 2249 C CA . LEU A 1 284 ? 11.701 5.618 -19.999 1.00 98.44 284 LEU A CA 1
ATOM 2250 C C . LEU A 1 284 ? 12.601 4.419 -20.343 1.00 98.44 284 LEU A C 1
ATOM 2252 O O . LEU A 1 284 ? 13.723 4.610 -20.812 1.00 98.44 284 LEU A O 1
ATOM 2256 N N . ILE A 1 285 ? 12.152 3.192 -20.058 1.00 97.81 285 ILE A N 1
ATOM 2257 C CA . ILE A 1 285 ? 13.009 2.005 -20.105 1.00 97.81 285 ILE A CA 1
ATOM 2258 C C . ILE A 1 285 ? 13.402 1.704 -21.546 1.00 97.81 285 ILE A C 1
ATOM 2260 O O . ILE A 1 285 ? 12.538 1.502 -22.397 1.00 97.81 285 ILE A O 1
ATOM 2264 N N . GLU A 1 286 ? 14.706 1.642 -21.805 1.00 96.25 286 GLU A N 1
ATOM 2265 C CA . GLU A 1 286 ? 15.274 1.303 -23.107 1.00 96.25 286 GLU A CA 1
ATOM 2266 C C . GLU A 1 286 ? 15.833 -0.128 -23.156 1.00 96.25 286 GLU A C 1
ATOM 2268 O O . GLU A 1 286 ? 15.960 -0.823 -22.146 1.00 96.25 286 GLU A O 1
ATOM 2273 N N . GLY A 1 287 ? 16.214 -0.558 -24.360 1.00 94.94 287 GLY A N 1
ATOM 2274 C CA . GLY A 1 287 ? 16.830 -1.861 -24.599 1.00 94.94 287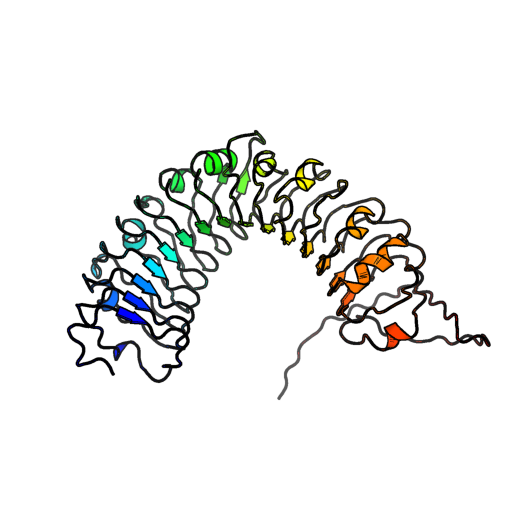 GLY A CA 1
ATOM 2275 C C . GLY A 1 287 ? 15.845 -2.926 -25.089 1.00 94.94 287 GLY A C 1
ATOM 2276 O O . GLY A 1 287 ? 14.685 -2.630 -25.383 1.00 94.94 287 GLY A O 1
ATOM 2277 N N . PRO A 1 288 ? 16.318 -4.168 -25.280 1.00 95.25 288 PRO A N 1
ATOM 2278 C CA . PRO A 1 288 ? 15.483 -5.262 -25.756 1.00 95.25 288 PRO A CA 1
ATOM 2279 C C . PRO A 1 288 ? 14.542 -5.787 -24.666 1.00 95.25 288 PRO A C 1
ATOM 2281 O O . PRO A 1 288 ? 14.681 -5.460 -23.488 1.00 95.25 288 PRO A O 1
ATOM 2284 N N . PHE A 1 289 ? 13.621 -6.671 -25.055 1.00 93.00 289 PHE A N 1
ATOM 2285 C CA . PHE A 1 289 ? 12.840 -7.453 -24.098 1.00 93.00 289 PHE A CA 1
ATOM 2286 C C . PHE A 1 289 ? 13.782 -8.198 -23.119 1.00 93.00 289 PHE A C 1
ATOM 2288 O O . PHE A 1 289 ? 14.689 -8.902 -23.583 1.00 93.00 289 PHE A O 1
ATOM 2295 N N . PRO A 1 290 ? 13.592 -8.097 -21.790 1.00 91.25 290 PRO A N 1
ATOM 2296 C CA . PRO A 1 290 ? 14.464 -8.750 -20.816 1.00 91.25 290 PRO A CA 1
ATOM 2297 C C . PRO A 1 290 ? 14.253 -10.266 -20.822 1.00 91.25 290 PRO A C 1
ATOM 2299 O O . PRO A 1 290 ? 13.237 -10.771 -20.350 1.00 91.25 290 PRO A O 1
ATOM 2302 N N . THR A 1 291 ? 15.234 -11.029 -21.306 1.00 90.38 291 THR A N 1
ATOM 2303 C CA . THR A 1 291 ? 15.120 -12.497 -21.395 1.00 90.38 291 THR A CA 1
ATOM 2304 C C . THR A 1 291 ? 15.013 -13.187 -20.035 1.00 90.38 291 THR A C 1
ATOM 2306 O O . THR A 1 291 ? 14.563 -14.323 -19.981 1.00 90.38 291 THR A O 1
ATOM 2309 N N . SER A 1 292 ? 15.383 -12.528 -18.932 1.00 88.12 292 SER A N 1
ATOM 2310 C CA . SER A 1 292 ? 15.160 -13.049 -17.576 1.00 88.12 292 SER A CA 1
ATOM 2311 C C . SER A 1 292 ? 13.676 -13.219 -17.246 1.00 88.12 292 SER A C 1
ATOM 2313 O O . SER A 1 292 ? 13.340 -14.121 -16.484 1.00 88.12 292 SER A O 1
ATOM 2315 N N . ILE A 1 293 ? 12.785 -12.430 -17.864 1.00 90.06 293 ILE A N 1
ATOM 2316 C CA . ILE A 1 293 ? 11.330 -12.596 -17.714 1.00 90.06 293 ILE A CA 1
ATOM 2317 C C . ILE A 1 293 ? 10.885 -13.974 -18.212 1.00 90.06 293 ILE A C 1
ATOM 2319 O O . ILE A 1 293 ? 9.983 -14.568 -17.634 1.00 90.06 293 ILE A O 1
ATOM 2323 N N . CYS A 1 294 ? 11.580 -14.545 -19.204 1.00 87.50 294 CYS A N 1
ATOM 2324 C CA . CYS A 1 294 ? 11.275 -15.880 -19.719 1.00 87.50 294 CYS A CA 1
ATOM 2325 C C . CYS A 1 294 ? 11.415 -17.004 -18.669 1.00 87.50 294 CYS A C 1
ATOM 2327 O O . CYS A 1 294 ? 10.936 -18.110 -18.904 1.00 87.50 294 CYS A O 1
ATOM 2329 N N . ASN A 1 295 ? 12.069 -16.741 -17.531 1.00 86.81 295 ASN A N 1
ATOM 2330 C CA . ASN A 1 295 ? 12.252 -17.708 -16.445 1.00 86.81 295 ASN A CA 1
ATOM 2331 C C . ASN A 1 295 ? 11.232 -17.535 -15.302 1.00 86.81 295 ASN A C 1
ATOM 2333 O O . ASN A 1 295 ? 11.306 -18.256 -14.308 1.00 86.81 295 ASN A O 1
ATOM 2337 N N . MET A 1 296 ? 10.304 -16.580 -15.405 1.00 88.44 296 MET A N 1
ATOM 2338 C CA . MET A 1 296 ? 9.328 -16.256 -14.359 1.00 88.44 296 MET A CA 1
ATOM 2339 C C . MET A 1 296 ? 8.055 -17.084 -14.578 1.00 88.44 296 MET A C 1
ATOM 2341 O O . MET A 1 296 ? 7.054 -16.591 -15.084 1.00 88.44 296 MET A O 1
ATOM 2345 N N . SER A 1 297 ? 8.108 -18.374 -14.237 1.00 84.88 297 SER A N 1
ATOM 2346 C CA . SER A 1 297 ? 7.080 -19.366 -14.605 1.00 84.88 297 SER A CA 1
ATOM 2347 C C . SER A 1 297 ? 5.705 -19.164 -13.963 1.00 84.88 297 SER A C 1
ATOM 2349 O O . SER A 1 297 ? 4.749 -19.816 -14.369 1.00 84.88 297 SER A O 1
ATOM 2351 N N . ILE A 1 298 ? 5.613 -18.322 -12.933 1.00 89.31 298 ILE A N 1
ATOM 2352 C CA . ILE A 1 298 ? 4.354 -18.001 -12.246 1.00 89.31 298 ILE A CA 1
ATOM 2353 C C . ILE A 1 298 ? 3.854 -16.585 -12.556 1.00 89.31 298 ILE A C 1
ATOM 2355 O O . ILE A 1 298 ? 2.868 -16.146 -11.969 1.00 89.31 298 ILE A O 1
ATOM 2359 N N . LEU A 1 299 ? 4.524 -15.873 -13.468 1.00 92.00 299 LEU A N 1
ATOM 2360 C CA . LEU A 1 299 ? 4.111 -14.542 -13.890 1.00 92.00 299 LEU A CA 1
ATOM 2361 C C . LEU A 1 299 ? 2.768 -14.641 -14.619 1.00 92.00 299 LEU A C 1
ATOM 2363 O O . LEU A 1 299 ? 2.660 -15.333 -15.635 1.00 92.00 299 LEU A O 1
ATOM 2367 N N . SER A 1 300 ? 1.769 -13.936 -14.092 1.00 93.06 300 SER A N 1
ATOM 2368 C CA . SER A 1 300 ? 0.392 -13.924 -14.592 1.00 93.06 300 SER A CA 1
ATOM 2369 C C . SER A 1 300 ? -0.003 -12.571 -15.188 1.00 93.06 300 SER A C 1
ATOM 2371 O O . SER A 1 300 ? -0.748 -12.539 -16.169 1.00 93.06 300 SER A O 1
ATOM 2373 N N . TYR A 1 301 ? 0.543 -11.469 -14.664 1.00 95.31 301 TYR A N 1
ATOM 2374 C CA . TYR A 1 301 ? 0.327 -10.115 -15.176 1.00 95.31 301 TYR A CA 1
ATOM 2375 C C . TYR A 1 301 ? 1.659 -9.431 -15.472 1.00 95.31 301 TYR A C 1
ATOM 2377 O O . TYR A 1 301 ? 2.513 -9.297 -14.593 1.00 95.31 301 TYR A O 1
ATOM 2385 N N . LEU A 1 302 ? 1.817 -8.962 -16.710 1.00 95.44 302 LEU A N 1
ATOM 2386 C CA . LEU A 1 302 ? 2.969 -8.173 -17.136 1.00 95.44 302 LEU A CA 1
ATOM 2387 C C . LEU A 1 302 ? 2.512 -6.943 -17.918 1.00 95.44 302 LEU A C 1
ATOM 2389 O O . LEU A 1 302 ? 2.009 -7.068 -19.031 1.00 95.44 302 LEU A O 1
ATOM 2393 N N . ASP A 1 303 ? 2.752 -5.756 -17.374 1.00 97.38 303 ASP A N 1
ATOM 2394 C CA . ASP A 1 303 ? 2.565 -4.502 -18.102 1.00 97.38 303 ASP A CA 1
ATOM 2395 C C . ASP A 1 303 ? 3.907 -3.780 -18.234 1.00 97.38 303 ASP A C 1
ATOM 2397 O O . ASP A 1 303 ? 4.505 -3.326 -17.260 1.00 97.38 303 ASP A O 1
ATOM 2401 N N . MET A 1 304 ? 4.405 -3.698 -19.462 1.00 97.25 304 MET A N 1
ATOM 2402 C CA . MET A 1 304 ? 5.617 -2.966 -19.826 1.00 97.25 304 MET A CA 1
ATOM 2403 C C . MET A 1 304 ? 5.330 -1.888 -20.877 1.00 97.25 304 MET A C 1
ATOM 2405 O O . MET A 1 304 ? 6.233 -1.433 -21.589 1.00 97.25 304 MET A O 1
ATOM 2409 N N . SER A 1 305 ? 4.063 -1.490 -20.994 1.00 97.69 305 SER A N 1
ATOM 2410 C CA . SER A 1 305 ? 3.600 -0.535 -21.990 1.00 97.69 305 SER A CA 1
ATOM 2411 C C . SER A 1 305 ? 4.161 0.872 -21.772 1.00 97.69 305 SER A C 1
ATOM 2413 O O . SER A 1 305 ? 4.652 1.211 -20.695 1.00 97.69 305 SER A O 1
ATOM 2415 N N . ASN A 1 306 ? 4.082 1.728 -22.790 1.00 98.19 306 ASN A N 1
ATOM 2416 C CA . ASN A 1 306 ? 4.474 3.138 -22.699 1.00 98.19 306 ASN A CA 1
ATOM 2417 C C . ASN A 1 306 ? 5.922 3.307 -22.193 1.00 98.19 306 ASN A C 1
ATOM 2419 O O . ASN A 1 306 ? 6.171 3.915 -21.152 1.00 98.19 306 ASN A O 1
ATOM 2423 N N . ASN A 1 307 ? 6.863 2.713 -22.926 1.00 98.62 307 ASN A N 1
ATOM 2424 C CA . ASN A 1 307 ? 8.299 2.719 -22.645 1.00 98.62 307 ASN A CA 1
ATOM 2425 C C . ASN A 1 307 ? 9.095 2.874 -23.960 1.00 98.62 307 ASN A C 1
ATOM 2427 O O . ASN A 1 307 ? 8.537 3.141 -25.027 1.00 98.62 307 ASN A O 1
ATOM 2431 N N . CYS A 1 308 ? 10.417 2.720 -23.889 1.00 97.81 308 CYS A N 1
ATOM 2432 C CA . CYS A 1 308 ? 11.334 2.790 -25.027 1.00 97.81 308 CYS A CA 1
ATOM 2433 C C . CYS A 1 308 ? 11.904 1.410 -25.413 1.00 97.81 308 CYS A C 1
ATOM 2435 O O . CYS A 1 308 ? 12.961 1.344 -26.050 1.00 97.81 308 CYS A O 1
ATOM 2437 N N . PHE A 1 309 ? 11.242 0.303 -25.046 1.00 97.12 309 PHE A N 1
ATOM 2438 C CA . PHE A 1 309 ? 11.729 -1.037 -25.383 1.00 97.12 309 PHE A CA 1
ATOM 2439 C C . PHE A 1 309 ? 11.792 -1.233 -26.896 1.00 97.12 309 PHE A C 1
ATOM 2441 O O . PHE A 1 309 ? 10.932 -0.751 -27.628 1.00 97.12 309 PHE A O 1
ATOM 2448 N N . GLY A 1 310 ? 12.787 -1.964 -27.389 1.00 95.38 310 GLY A N 1
ATOM 2449 C CA . GLY A 1 310 ? 12.984 -2.171 -28.820 1.00 95.38 310 GLY A CA 1
ATOM 2450 C C . GLY A 1 310 ? 13.546 -3.538 -29.181 1.00 95.38 310 GLY A C 1
ATOM 2451 O O . GLY A 1 310 ? 13.523 -4.485 -28.401 1.00 95.38 310 GLY A O 1
ATOM 2452 N N . GLY A 1 311 ? 14.061 -3.649 -30.404 1.00 94.81 311 GLY A N 1
ATOM 2453 C CA . GLY A 1 311 ? 14.616 -4.905 -30.907 1.00 94.81 311 GLY A CA 1
ATOM 2454 C C . GLY A 1 311 ? 13.548 -5.959 -31.208 1.00 94.81 311 GLY A C 1
ATOM 2455 O O . GLY A 1 311 ? 12.376 -5.640 -31.403 1.00 94.81 311 GLY A O 1
ATOM 2456 N N . LEU A 1 312 ? 13.989 -7.212 -31.314 1.00 93.56 312 LEU A N 1
ATOM 2457 C CA . LEU A 1 312 ? 13.129 -8.360 -31.602 1.00 93.56 312 LEU A CA 1
ATOM 2458 C C . LEU A 1 312 ? 12.594 -8.962 -30.299 1.00 93.56 312 LEU A C 1
ATOM 2460 O O . LEU A 1 312 ? 13.320 -9.028 -29.306 1.00 93.56 312 LEU A O 1
ATOM 2464 N N . ILE A 1 313 ? 11.359 -9.464 -30.327 1.00 91.00 313 ILE A N 1
ATOM 2465 C CA . ILE A 1 313 ? 10.822 -10.288 -29.238 1.00 91.00 313 ILE A CA 1
ATOM 2466 C C . ILE A 1 313 ? 11.542 -11.655 -29.278 1.00 91.00 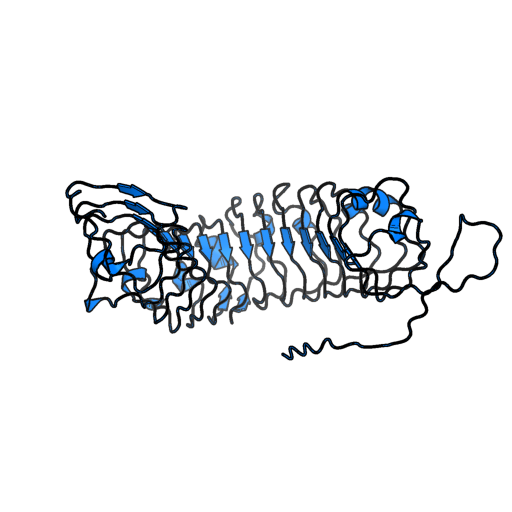313 ILE A C 1
ATOM 2468 O O . ILE A 1 313 ? 11.551 -12.300 -30.331 1.00 91.00 313 ILE A O 1
ATOM 2472 N N . PRO A 1 314 ? 12.185 -12.103 -28.183 1.00 91.19 314 PRO A N 1
ATOM 2473 C CA . PRO A 1 314 ? 13.010 -13.309 -28.177 1.00 91.19 314 PRO A CA 1
ATOM 2474 C C . PRO A 1 314 ? 12.162 -14.579 -28.242 1.00 91.19 314 PRO A C 1
ATOM 2476 O O . PRO A 1 314 ? 11.078 -14.629 -27.675 1.00 91.19 314 PRO A O 1
ATOM 2479 N N . GLN A 1 315 ? 12.693 -15.653 -28.836 1.00 86.88 315 GLN A N 1
ATOM 2480 C CA . GLN A 1 315 ? 11.971 -16.927 -28.986 1.00 86.88 315 GLN A CA 1
ATOM 2481 C C . GLN A 1 315 ? 11.454 -17.499 -27.653 1.00 86.88 315 GLN A C 1
ATOM 2483 O O . GLN A 1 315 ? 10.387 -18.107 -27.626 1.00 86.88 315 GLN A O 1
ATOM 2488 N N . CYS A 1 316 ? 12.170 -17.259 -26.547 1.00 86.88 316 CYS A N 1
ATOM 2489 C CA . CYS A 1 316 ? 11.760 -17.697 -25.209 1.00 86.88 316 CYS A CA 1
ATOM 2490 C C . CYS A 1 316 ? 10.454 -17.062 -24.720 1.00 86.88 316 CYS A C 1
ATOM 2492 O O . CYS A 1 316 ? 9.858 -17.575 -23.783 1.00 86.88 316 CYS A O 1
ATOM 2494 N N . PHE A 1 317 ? 9.984 -15.987 -25.358 1.00 85.12 317 PHE A N 1
ATOM 2495 C CA . PHE A 1 317 ? 8.690 -15.379 -25.067 1.00 85.12 317 PHE A CA 1
ATOM 2496 C C . PHE A 1 317 ? 7.535 -16.385 -25.200 1.00 85.12 317 PHE A C 1
ATOM 2498 O O . PHE A 1 317 ? 6.583 -16.339 -24.427 1.00 85.12 317 PHE A O 1
ATOM 2505 N N . GLY A 1 318 ? 7.657 -17.355 -26.115 1.00 77.81 318 GLY A N 1
ATOM 2506 C CA . GLY A 1 318 ? 6.697 -18.453 -26.227 1.00 77.81 318 GLY A CA 1
ATOM 2507 C C . GLY A 1 318 ? 6.602 -19.332 -24.971 1.00 77.81 318 GLY A C 1
ATOM 2508 O O . GLY A 1 318 ? 5.565 -19.942 -24.757 1.00 77.81 318 GLY A O 1
ATOM 2509 N N . ASN A 1 319 ? 7.635 -19.369 -24.120 1.00 76.94 319 ASN A N 1
ATOM 2510 C CA . ASN A 1 319 ? 7.663 -20.215 -22.921 1.00 76.94 319 ASN A CA 1
ATOM 2511 C C . ASN A 1 319 ? 6.825 -19.657 -21.760 1.00 76.94 319 ASN A C 1
ATOM 2513 O O . ASN A 1 319 ? 6.423 -20.425 -20.895 1.00 76.94 319 ASN A O 1
ATOM 2517 N N . ILE A 1 320 ? 6.606 -18.339 -21.707 1.00 79.56 320 ILE A N 1
ATOM 2518 C CA . ILE A 1 320 ? 5.869 -17.680 -20.609 1.00 79.56 320 ILE A CA 1
ATOM 2519 C C . ILE A 1 320 ? 4.427 -17.356 -20.972 1.00 79.56 320 ILE A C 1
ATOM 2521 O O . ILE A 1 320 ? 3.604 -17.082 -20.110 1.00 79.56 320 ILE A O 1
ATOM 2525 N N . ILE A 1 321 ? 4.093 -17.364 -22.259 1.00 74.50 321 ILE A N 1
ATOM 2526 C CA . ILE A 1 321 ? 2.776 -16.917 -22.710 1.00 74.50 321 ILE A CA 1
ATOM 2527 C C . ILE A 1 321 ? 1.637 -17.832 -22.246 1.00 74.50 321 ILE A C 1
ATOM 2529 O O . ILE A 1 321 ? 0.505 -17.377 -22.140 1.00 74.50 321 ILE A O 1
ATOM 2533 N N . SER A 1 322 ? 1.939 -19.094 -21.935 1.00 73.81 322 SER A N 1
ATOM 2534 C CA . SER A 1 322 ? 0.984 -20.045 -21.372 1.00 73.81 322 SER A CA 1
ATOM 2535 C C . SER A 1 322 ? 0.727 -19.827 -19.878 1.00 73.81 322 SER A C 1
ATOM 2537 O O . SER A 1 322 ? -0.279 -20.315 -19.385 1.00 73.81 322 SER A O 1
ATOM 2539 N N . SER A 1 323 ? 1.609 -19.128 -19.147 1.00 79.94 323 SER A N 1
ATOM 2540 C CA . SER A 1 323 ? 1.383 -18.781 -17.731 1.00 79.94 323 SER A CA 1
ATOM 2541 C C . SER A 1 323 ? 0.715 -17.415 -17.550 1.00 79.94 323 SER A C 1
ATOM 2543 O O . SER A 1 323 ? 0.167 -17.131 -16.486 1.00 79.94 323 SER A O 1
ATOM 2545 N N . LEU A 1 324 ? 0.772 -16.558 -18.574 1.00 84.31 324 LEU A N 1
ATOM 2546 C CA . LEU A 1 324 ? 0.249 -15.197 -18.529 1.00 84.31 324 LEU A CA 1
ATOM 2547 C C . LEU A 1 324 ? -1.271 -15.172 -18.719 1.00 84.31 324 LEU A C 1
ATOM 2549 O O . LEU A 1 324 ? -1.800 -15.704 -19.690 1.00 84.31 324 LEU A O 1
ATOM 2553 N N . LEU A 1 325 ? -1.958 -14.453 -17.833 1.00 86.75 325 LEU A N 1
ATOM 2554 C CA . LEU A 1 325 ? -3.363 -14.075 -17.989 1.00 86.75 325 LEU A CA 1
ATOM 2555 C C . LEU A 1 325 ? -3.492 -12.778 -18.792 1.00 86.75 325 LEU A C 1
ATOM 2557 O O . LEU A 1 325 ? -4.399 -12.633 -19.610 1.00 86.75 325 LEU A O 1
ATOM 2561 N N . MET A 1 326 ? -2.582 -11.831 -18.573 1.00 87.94 326 MET A N 1
ATOM 2562 C CA . MET A 1 326 ? -2.595 -10.526 -19.225 1.00 87.94 326 MET A CA 1
ATOM 2563 C C . MET A 1 326 ? -1.173 -10.077 -19.526 1.00 87.94 326 MET A C 1
ATOM 2565 O O . MET A 1 326 ? -0.301 -10.100 -18.654 1.00 87.94 326 MET A O 1
ATOM 2569 N N . ILE A 1 327 ? -0.965 -9.595 -20.748 1.00 89.12 327 ILE A N 1
ATOM 2570 C CA . ILE A 1 327 ? 0.255 -8.884 -21.104 1.00 89.12 327 ILE A CA 1
ATOM 2571 C C . ILE A 1 327 ? -0.031 -7.628 -21.922 1.00 89.12 327 ILE A C 1
ATOM 2573 O O . ILE A 1 327 ? -0.747 -7.659 -22.928 1.00 89.12 327 ILE A O 1
ATOM 2577 N N . ASP A 1 328 ? 0.591 -6.529 -21.508 1.00 92.38 328 ASP A N 1
ATOM 2578 C CA . ASP A 1 328 ? 0.611 -5.274 -22.245 1.00 92.38 328 ASP A CA 1
ATOM 2579 C C . ASP A 1 328 ? 2.055 -4.860 -22.565 1.00 92.38 328 ASP A C 1
ATOM 2581 O O . ASP A 1 328 ? 2.873 -4.580 -21.691 1.00 92.38 328 ASP A O 1
ATOM 2585 N N . MET A 1 329 ? 2.383 -4.852 -23.857 1.00 93.50 329 MET A N 1
ATOM 2586 C CA . MET A 1 329 ? 3.646 -4.352 -24.409 1.00 93.50 329 MET A CA 1
ATOM 2587 C C . MET A 1 329 ? 3.414 -3.139 -25.321 1.00 93.50 329 MET A C 1
ATOM 2589 O O . MET A 1 329 ? 4.282 -2.786 -26.128 1.00 93.50 329 MET A O 1
ATOM 2593 N N . GLY A 1 330 ? 2.237 -2.516 -25.236 1.00 92.38 330 GLY A N 1
ATOM 2594 C CA . GLY A 1 330 ? 1.807 -1.410 -26.079 1.00 92.38 330 GLY A CA 1
ATOM 2595 C C . GLY A 1 330 ? 2.705 -0.175 -25.972 1.00 92.38 330 GLY A C 1
ATOM 2596 O O . GLY A 1 330 ? 3.410 0.024 -24.990 1.00 92.38 330 GLY A O 1
ATOM 2597 N N . ASN A 1 331 ? 2.687 0.678 -26.992 1.00 94.12 331 ASN A N 1
ATOM 2598 C CA . ASN A 1 331 ? 3.435 1.930 -27.083 1.00 94.12 331 ASN A CA 1
ATOM 2599 C C . ASN A 1 331 ? 4.926 1.765 -26.740 1.00 94.12 331 ASN A C 1
ATOM 2601 O O . ASN A 1 331 ? 5.439 2.377 -25.806 1.00 94.12 331 ASN A O 1
ATOM 2605 N N . ASN A 1 332 ? 5.602 0.919 -27.519 1.00 96.62 332 ASN A N 1
ATOM 2606 C CA . ASN A 1 332 ? 7.041 0.669 -27.468 1.00 96.62 332 ASN A CA 1
ATOM 2607 C C . ASN A 1 332 ? 7.637 0.703 -28.894 1.00 96.62 332 ASN A C 1
ATOM 2609 O O . ASN A 1 332 ? 6.984 1.076 -29.865 1.00 96.62 332 ASN A O 1
ATOM 2613 N N . SER A 1 333 ? 8.906 0.333 -29.045 1.00 96.06 333 SER A N 1
ATOM 2614 C CA . SER A 1 333 ? 9.645 0.271 -30.315 1.00 96.06 333 SER A CA 1
ATOM 2615 C C . SER A 1 333 ? 10.013 -1.159 -30.746 1.00 96.06 333 SER A C 1
ATOM 2617 O O . SER A 1 333 ? 10.980 -1.335 -31.499 1.00 96.06 333 SER A O 1
ATOM 2619 N N . PHE A 1 334 ? 9.281 -2.190 -30.298 1.00 94.38 334 PHE A N 1
ATOM 2620 C CA . PHE A 1 334 ? 9.526 -3.580 -30.710 1.00 94.38 334 PHE A CA 1
ATOM 2621 C C . PHE A 1 334 ? 9.326 -3.767 -32.219 1.00 94.38 334 PHE A C 1
ATOM 2623 O O . PHE A 1 334 ? 8.449 -3.147 -32.825 1.00 94.38 334 PHE A O 1
ATOM 2630 N N . ARG A 1 335 ? 10.146 -4.628 -32.830 1.00 91.88 335 ARG A N 1
ATOM 2631 C CA . ARG A 1 335 ? 10.195 -4.886 -34.279 1.00 91.88 335 ARG A CA 1
ATOM 2632 C C . ARG A 1 335 ? 10.160 -6.380 -34.591 1.00 91.88 335 ARG A C 1
ATOM 2634 O O . ARG A 1 335 ? 10.428 -7.216 -33.732 1.00 91.88 335 ARG A O 1
ATOM 2641 N N . GLY A 1 336 ? 9.910 -6.704 -35.858 1.00 88.44 336 GLY A N 1
ATOM 2642 C CA . GLY A 1 336 ? 9.919 -8.080 -36.356 1.00 88.44 336 GLY A CA 1
ATOM 2643 C C . GLY A 1 336 ? 8.631 -8.826 -36.026 1.00 88.44 336 GLY A C 1
ATOM 2644 O O . GLY A 1 336 ? 7.588 -8.210 -35.834 1.00 88.44 336 GLY A O 1
ATOM 2645 N N . THR A 1 337 ? 8.687 -10.154 -35.999 1.00 81.69 337 THR A N 1
ATOM 2646 C CA . THR A 1 337 ? 7.518 -11.002 -35.739 1.00 81.69 337 THR A CA 1
ATOM 2647 C C . THR A 1 337 ? 7.442 -11.428 -34.283 1.00 81.69 337 THR A C 1
ATOM 2649 O O . THR A 1 337 ? 8.468 -11.610 -33.632 1.00 81.69 337 THR A O 1
ATOM 2652 N N . ILE A 1 338 ? 6.230 -11.690 -33.804 1.00 78.56 338 ILE A N 1
ATOM 2653 C CA . ILE A 1 338 ? 6.029 -12.408 -32.544 1.00 78.56 338 ILE A CA 1
ATOM 2654 C C . ILE A 1 338 ? 6.450 -13.868 -32.776 1.00 78.56 338 ILE A C 1
ATOM 2656 O O . ILE A 1 338 ? 5.959 -14.477 -33.733 1.00 78.56 338 ILE A O 1
ATOM 2660 N N . PRO A 1 339 ? 7.372 -14.421 -31.967 1.00 76.94 339 PRO A N 1
ATOM 2661 C CA . PRO A 1 339 ? 7.763 -15.823 -32.034 1.00 76.94 339 PRO A CA 1
ATOM 2662 C C . PRO A 1 339 ? 6.557 -16.759 -32.090 1.00 76.94 339 PRO A C 1
ATOM 2664 O O . PRO A 1 339 ? 5.597 -16.595 -31.343 1.00 76.94 339 PRO A O 1
ATOM 2667 N N . SER A 1 340 ? 6.612 -17.731 -32.998 1.00 64.69 340 SER A N 1
ATOM 2668 C CA . SER A 1 340 ? 5.548 -18.706 -33.238 1.00 64.69 340 SER A CA 1
ATOM 2669 C C . SER A 1 340 ? 5.205 -19.493 -31.971 1.00 64.69 340 SER A C 1
ATOM 2671 O O . SER A 1 340 ? 6.064 -20.160 -31.393 1.00 64.69 340 SER A O 1
ATOM 2673 N N . LEU A 1 341 ? 3.933 -19.397 -31.592 1.00 60.22 341 LEU A N 1
ATOM 2674 C CA . LEU A 1 341 ? 3.299 -19.958 -30.404 1.00 60.22 341 LEU A CA 1
ATOM 2675 C C . LEU A 1 341 ? 2.807 -21.358 -30.761 1.00 60.22 341 LEU A C 1
ATOM 2677 O O . LEU A 1 341 ? 1.735 -21.498 -31.347 1.00 60.22 341 LEU A O 1
ATOM 2681 N N . TYR A 1 342 ? 3.648 -22.371 -30.561 1.00 51.88 342 TYR A N 1
ATOM 2682 C CA . TYR A 1 342 ? 3.366 -23.692 -31.123 1.00 51.88 342 TYR A CA 1
ATOM 2683 C C . TYR A 1 342 ? 2.320 -24.495 -30.343 1.00 51.88 342 TYR A C 1
ATOM 2685 O O . TYR A 1 342 ? 1.666 -25.311 -30.979 1.00 51.88 342 TYR A O 1
ATOM 2693 N N . ASP A 1 343 ? 2.062 -24.207 -29.063 1.00 51.97 343 ASP A N 1
ATOM 2694 C CA . ASP A 1 343 ? 1.132 -24.989 -28.240 1.00 51.97 343 ASP A CA 1
ATOM 2695 C C . ASP A 1 343 ? 0.434 -24.097 -27.183 1.00 51.97 343 ASP A C 1
ATOM 2697 O O . ASP A 1 343 ? 1.087 -23.305 -26.510 1.00 51.97 343 ASP A O 1
ATOM 2701 N N . ASP A 1 344 ? -0.901 -24.183 -27.114 1.00 54.72 344 ASP A N 1
ATOM 2702 C CA . ASP A 1 344 ? -1.846 -23.623 -26.124 1.00 54.72 344 ASP A CA 1
ATOM 2703 C C . ASP A 1 344 ? -1.548 -22.259 -25.454 1.00 54.72 344 ASP A C 1
ATOM 2705 O O . ASP A 1 344 ? -0.897 -22.153 -24.418 1.00 54.72 344 ASP A O 1
ATOM 2709 N N . CYS A 1 345 ? -2.210 -21.204 -25.945 1.00 58.34 345 CYS A N 1
ATOM 2710 C CA . CYS A 1 345 ? -2.417 -19.949 -25.205 1.00 58.34 345 CYS A CA 1
ATOM 2711 C C . CYS A 1 345 ? -3.690 -19.995 -24.328 1.00 58.34 345 CYS A C 1
ATOM 2713 O O . CYS A 1 345 ? -4.360 -18.976 -24.186 1.00 58.34 345 CYS A O 1
ATOM 2715 N N . ALA A 1 346 ? -4.087 -21.169 -23.823 1.00 58.62 346 ALA A N 1
ATOM 2716 C CA . ALA A 1 346 ? -5.436 -21.417 -23.294 1.00 58.62 346 ALA A CA 1
ATOM 2717 C C . ALA A 1 346 ? -5.877 -20.456 -22.167 1.00 58.62 346 ALA A C 1
ATOM 2719 O O . ALA A 1 346 ? -7.066 -20.149 -22.076 1.00 58.62 346 ALA A O 1
ATOM 2720 N N . ASP A 1 347 ? -4.930 -19.941 -21.378 1.00 70.25 347 ASP A N 1
ATOM 2721 C CA . ASP A 1 347 ? -5.208 -19.089 -20.215 1.00 70.25 347 ASP A CA 1
ATOM 2722 C C . ASP A 1 347 ? -5.037 -17.579 -20.474 1.00 70.25 347 ASP A C 1
ATOM 2724 O O . ASP A 1 347 ? -5.457 -16.765 -19.647 1.00 70.25 347 ASP A O 1
ATOM 2728 N N . LEU A 1 348 ? -4.482 -17.174 -21.624 1.00 76.00 348 LEU A N 1
ATOM 2729 C CA . LEU A 1 348 ? -4.258 -15.761 -21.935 1.00 76.00 348 LEU A CA 1
ATOM 2730 C C . LEU A 1 348 ? -5.589 -15.058 -22.232 1.00 76.00 348 LEU A C 1
ATOM 2732 O O . LEU A 1 348 ? -6.284 -15.363 -23.201 1.00 76.00 348 LEU A O 1
ATOM 2736 N N . GLN A 1 349 ? -5.931 -14.072 -21.408 1.00 81.44 349 GLN A N 1
ATOM 2737 C CA . GLN A 1 349 ? -7.178 -13.309 -21.499 1.00 81.44 349 GLN A CA 1
ATOM 2738 C C . GLN A 1 349 ? -6.994 -11.969 -22.217 1.00 81.44 349 GLN A C 1
ATOM 2740 O O . GLN A 1 349 ? -7.943 -11.461 -22.824 1.00 81.44 349 GLN A O 1
ATOM 2745 N N . GLY A 1 350 ? -5.789 -11.395 -22.173 1.00 78.50 350 GLY A N 1
ATOM 2746 C CA . GLY A 1 350 ? -5.502 -10.119 -22.818 1.00 78.50 350 GLY A CA 1
ATOM 2747 C C . GLY A 1 350 ? -4.070 -9.991 -23.324 1.00 78.50 350 GLY A C 1
ATOM 2748 O O . GLY A 1 350 ? -3.107 -10.359 -22.656 1.00 78.50 350 GLY A O 1
ATOM 2749 N N . LEU A 1 351 ? -3.957 -9.449 -24.538 1.00 83.31 351 LEU A N 1
ATOM 2750 C CA . LEU A 1 351 ? -2.703 -9.213 -25.240 1.00 83.31 351 LEU A CA 1
ATOM 2751 C C . LEU A 1 351 ? -2.764 -7.862 -25.948 1.00 83.31 351 LEU A C 1
ATOM 2753 O O . LEU A 1 351 ? -3.500 -7.695 -26.925 1.00 83.31 351 LEU A O 1
ATOM 2757 N N . ILE A 1 352 ? -1.977 -6.905 -25.465 1.00 83.19 352 ILE A N 1
ATOM 2758 C CA . ILE A 1 352 ? -1.917 -5.549 -26.010 1.00 83.19 352 ILE A CA 1
ATOM 2759 C C . ILE A 1 352 ? -0.521 -5.305 -26.581 1.00 83.19 352 ILE A C 1
ATOM 2761 O O . ILE A 1 352 ? 0.491 -5.433 -25.901 1.00 83.19 352 ILE A O 1
ATOM 2765 N N . LEU A 1 353 ? -0.470 -4.982 -27.874 1.00 86.19 353 LEU A N 1
ATOM 2766 C CA . LEU A 1 353 ? 0.771 -4.828 -28.648 1.00 86.19 353 LEU A CA 1
ATOM 2767 C C . LEU A 1 353 ? 0.810 -3.526 -29.448 1.00 86.19 353 LEU A C 1
ATOM 2769 O O . LEU A 1 353 ? 1.679 -3.338 -30.304 1.00 86.19 353 LEU A O 1
ATOM 2773 N N . GLU A 1 354 ? -0.163 -2.647 -29.220 1.00 83.94 354 GLU A N 1
ATOM 2774 C CA . GLU A 1 354 ? -0.338 -1.438 -30.013 1.00 83.94 354 GLU A CA 1
ATOM 2775 C C . GLU A 1 354 ? 0.864 -0.507 -29.995 1.00 83.94 354 GLU A C 1
ATOM 2777 O O . GLU A 1 354 ? 1.725 -0.617 -29.139 1.00 83.94 354 GLU A O 1
ATOM 2782 N N . GLY A 1 355 ? 0.973 0.389 -30.973 1.00 85.06 355 GLY A N 1
ATOM 2783 C CA . GLY A 1 355 ? 2.050 1.381 -30.987 1.00 85.06 355 GLY A CA 1
ATOM 2784 C C . GLY A 1 355 ? 3.464 0.826 -31.213 1.00 85.06 355 GLY A C 1
ATOM 2785 O O . GLY A 1 355 ? 4.406 1.600 -31.123 1.00 85.06 355 GLY A O 1
ATOM 2786 N N . ASN A 1 356 ? 3.625 -0.462 -31.543 1.00 88.12 356 ASN A N 1
ATOM 2787 C CA . ASN A 1 356 ? 4.903 -1.078 -31.925 1.00 88.12 356 ASN A CA 1
ATOM 2788 C C . ASN A 1 356 ? 5.092 -1.173 -33.453 1.00 88.12 356 ASN A C 1
ATOM 2790 O O . ASN A 1 356 ? 4.197 -0.872 -34.241 1.00 88.12 356 ASN A O 1
ATOM 2794 N N . GLN A 1 357 ? 6.264 -1.647 -33.886 1.00 89.50 357 GLN A N 1
ATOM 2795 C CA . GLN A 1 357 ? 6.636 -1.884 -35.289 1.00 89.50 357 GLN A CA 1
ATOM 2796 C C . GLN A 1 357 ? 6.664 -3.389 -35.617 1.00 89.50 357 GLN A C 1
ATOM 2798 O O . GLN A 1 357 ? 7.572 -3.882 -36.293 1.00 89.50 357 GLN A O 1
ATOM 2803 N N . LEU A 1 358 ? 5.687 -4.134 -35.096 1.00 83.38 358 LEU A N 1
ATOM 2804 C CA . LEU A 1 358 ? 5.604 -5.584 -35.248 1.00 83.38 358 LEU A CA 1
ATOM 2805 C C . LEU A 1 358 ? 4.930 -5.982 -36.567 1.00 83.38 358 LEU A C 1
ATOM 2807 O O . LEU A 1 358 ? 3.901 -5.436 -36.966 1.00 83.38 358 LEU A O 1
ATOM 2811 N N . GLU A 1 359 ? 5.493 -6.994 -37.215 1.00 73.06 359 GLU A N 1
ATOM 2812 C CA . GLU A 1 359 ? 4.849 -7.748 -38.282 1.00 73.06 359 GLU A CA 1
ATOM 2813 C C . GLU A 1 359 ? 4.089 -8.911 -37.651 1.00 73.06 359 GLU A C 1
ATOM 2815 O O . GLU A 1 359 ? 4.677 -9.868 -37.143 1.00 73.06 359 GLU A O 1
ATOM 2820 N N . VAL A 1 360 ? 2.761 -8.849 -37.656 1.00 60.03 360 VAL A N 1
ATOM 2821 C CA . VAL A 1 360 ? 1.964 -9.906 -37.036 1.00 60.03 360 VAL A CA 1
ATOM 2822 C C . VAL A 1 360 ? 1.725 -11.019 -38.059 1.00 60.03 360 VAL A C 1
ATOM 2824 O O . VAL A 1 360 ? 1.044 -10.824 -39.069 1.00 60.03 360 VAL A O 1
ATOM 2827 N N . ARG A 1 361 ? 2.273 -12.209 -37.790 1.00 53.91 361 ARG A N 1
ATOM 2828 C CA . ARG A 1 361 ? 1.818 -13.469 -38.394 1.00 53.91 361 ARG A CA 1
ATOM 2829 C C . ARG A 1 361 ? 0.854 -14.115 -37.404 1.00 53.91 361 ARG A C 1
ATOM 2831 O O . ARG A 1 361 ? 1.282 -14.726 -36.435 1.00 53.91 361 ARG A O 1
ATOM 2838 N N . ILE A 1 362 ? -0.443 -13.903 -37.609 1.00 49.12 362 ILE A N 1
ATOM 2839 C CA . ILE A 1 362 ? -1.486 -14.425 -36.719 1.00 49.12 362 ILE A CA 1
ATOM 2840 C C . ILE A 1 362 ? -1.676 -15.920 -37.021 1.00 49.12 362 ILE A C 1
ATOM 2842 O O . ILE A 1 362 ? -2.054 -16.277 -38.137 1.00 49.12 362 ILE A O 1
ATOM 2846 N N . CYS A 1 363 ? -1.418 -16.794 -36.044 1.00 43.19 363 CYS A N 1
ATOM 2847 C CA . CYS A 1 363 ? -1.827 -18.200 -36.102 1.00 43.19 363 CYS A CA 1
ATOM 2848 C C . CYS A 1 363 ? -3.353 -18.308 -35.959 1.00 43.19 363 CYS A C 1
ATOM 2850 O O . CYS A 1 363 ? -3.972 -17.538 -35.231 1.00 43.19 363 CYS A O 1
ATOM 2852 N N . VAL A 1 364 ? -3.968 -19.294 -36.614 1.00 43.31 364 VAL A N 1
ATOM 2853 C CA . VAL A 1 364 ? -5.434 -19.482 -36.674 1.00 43.31 364 VAL A CA 1
ATOM 2854 C C . VAL A 1 364 ? -6.100 -19.556 -35.280 1.00 43.31 364 VAL A C 1
ATOM 2856 O O . VAL A 1 364 ? -7.255 -19.166 -35.142 1.00 43.31 364 VAL A O 1
ATOM 2859 N N . GLY A 1 365 ? -5.368 -19.943 -34.226 1.00 43.22 365 GLY A N 1
ATOM 2860 C CA . GLY A 1 365 ? -5.857 -19.948 -32.836 1.00 43.22 365 GLY A CA 1
ATOM 2861 C C . GLY A 1 365 ? -6.147 -18.565 -32.225 1.00 43.22 365 GLY A C 1
ATOM 2862 O O . GLY A 1 365 ? -6.974 -18.455 -31.328 1.00 43.22 365 GLY A O 1
ATOM 2863 N N . TRP A 1 366 ? -5.548 -17.486 -32.738 1.00 45.84 366 TRP A N 1
ATOM 2864 C CA . TRP A 1 366 ? -5.781 -16.114 -32.251 1.00 45.84 366 TRP A CA 1
ATOM 2865 C C . TRP A 1 366 ? -7.096 -15.502 -32.741 1.00 45.84 366 TRP A C 1
ATOM 2867 O O . TRP A 1 366 ? -7.581 -14.532 -32.164 1.00 45.84 366 TRP A O 1
ATOM 2877 N N . VAL A 1 367 ? -7.701 -16.076 -33.785 1.00 44.06 367 VAL A N 1
ATOM 2878 C CA . VAL A 1 367 ? -8.976 -15.601 -34.350 1.00 44.06 367 VAL A CA 1
ATOM 2879 C C . VAL A 1 367 ? -10.133 -15.765 -33.346 1.00 44.06 367 VAL A C 1
ATOM 2881 O O . VAL A 1 367 ? -11.165 -15.116 -33.494 1.00 44.06 367 VAL A O 1
ATOM 2884 N N . TYR A 1 368 ? -9.946 -16.563 -32.286 1.00 39.19 368 TYR A N 1
ATOM 2885 C CA . TYR A 1 368 ? -10.958 -16.849 -31.265 1.00 39.19 368 TYR A CA 1
ATOM 2886 C C . TYR A 1 368 ? -10.761 -16.109 -29.927 1.00 39.19 368 TYR A C 1
ATOM 2888 O O . TYR A 1 368 ? -11.657 -16.148 -29.086 1.00 39.19 368 TYR A O 1
ATOM 2896 N N . MET A 1 369 ? -9.659 -15.371 -29.728 1.00 39.44 369 MET A N 1
ATOM 2897 C CA . MET A 1 369 ? -9.444 -14.541 -28.528 1.00 39.44 369 MET A CA 1
ATOM 2898 C C . MET A 1 369 ? -10.056 -13.143 -28.682 1.00 39.44 369 MET A C 1
ATOM 2900 O O . MET A 1 369 ? -9.402 -12.107 -28.575 1.00 39.44 369 MET A O 1
ATOM 2904 N N . THR A 1 370 ? -11.352 -13.084 -28.964 1.00 37.38 370 THR A N 1
ATOM 2905 C CA . THR A 1 370 ? -12.095 -11.823 -29.010 1.00 37.38 370 THR A CA 1
ATOM 2906 C C . THR A 1 370 ? -12.696 -11.525 -27.644 1.00 37.38 370 THR A C 1
ATOM 2908 O O . THR A 1 370 ? -13.887 -11.757 -27.440 1.00 37.38 370 THR A O 1
ATOM 2911 N N . ARG A 1 371 ? -11.908 -10.987 -26.704 1.00 37.88 371 ARG A N 1
ATOM 2912 C CA . ARG A 1 371 ? -12.509 -10.187 -25.620 1.00 37.88 371 ARG A CA 1
ATOM 2913 C C . ARG A 1 371 ? -11.928 -8.793 -25.410 1.00 37.88 371 ARG A C 1
ATOM 2915 O O . ARG A 1 371 ? -12.722 -7.939 -25.052 1.00 37.88 371 ARG A O 1
ATOM 2922 N N . PHE A 1 372 ? -10.676 -8.487 -25.768 1.00 38.22 372 PHE A N 1
ATOM 2923 C CA . PHE A 1 372 ? -10.172 -7.097 -25.724 1.00 38.22 372 PHE A CA 1
ATOM 2924 C C . PHE A 1 372 ? -9.074 -6.777 -26.757 1.00 38.22 372 PHE A C 1
ATOM 2926 O O . PHE A 1 372 ? -8.122 -6.058 -26.470 1.00 38.22 372 PHE A O 1
ATOM 2933 N N . VAL 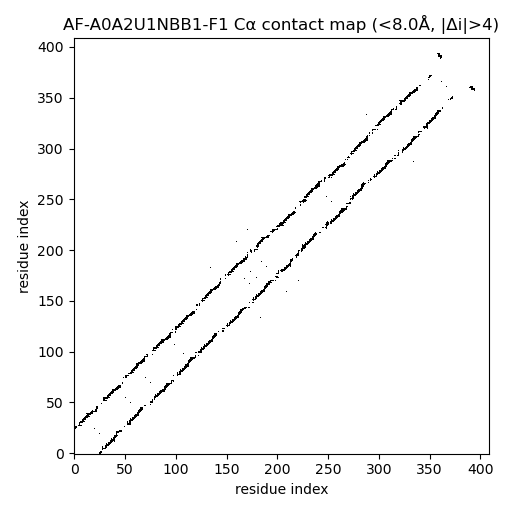A 1 373 ? -9.202 -7.244 -28.003 1.00 39.97 373 VAL A N 1
ATOM 2934 C CA . VAL A 1 373 ? -8.382 -6.684 -29.092 1.00 39.97 373 VAL A CA 1
ATOM 2935 C C . VAL A 1 373 ? -9.007 -5.348 -29.512 1.00 39.97 373 VAL A C 1
ATOM 2937 O O . VAL A 1 373 ? -10.052 -5.328 -30.157 1.00 39.97 373 VAL A O 1
ATOM 2940 N N . ARG A 1 374 ? -8.382 -4.212 -29.171 1.00 37.28 374 ARG A N 1
ATOM 2941 C CA . ARG A 1 374 ? -8.815 -2.849 -29.575 1.00 37.28 374 ARG A CA 1
ATOM 2942 C C . ARG A 1 374 ? -8.640 -2.539 -31.079 1.00 37.28 374 ARG A C 1
ATOM 2944 O O . ARG A 1 374 ? -8.630 -1.378 -31.473 1.00 37.28 374 ARG A O 1
ATOM 2951 N N . TYR A 1 375 ? -8.547 -3.558 -31.938 1.00 37.09 375 TYR A N 1
ATOM 2952 C CA . TYR A 1 375 ? -8.328 -3.410 -33.379 1.00 37.09 375 TYR A CA 1
ATOM 2953 C C . TYR A 1 375 ? -9.373 -4.173 -34.199 1.00 37.09 375 TYR A C 1
ATOM 2955 O O . TYR A 1 375 ? -9.465 -5.394 -34.073 1.00 37.09 375 TYR A O 1
ATOM 2963 N N . PRO A 1 376 ? -10.100 -3.512 -35.119 1.00 32.66 376 PRO A N 1
ATOM 2964 C CA . PRO A 1 376 ? -10.770 -4.217 -36.199 1.00 32.66 376 PRO A CA 1
ATOM 2965 C C . PRO A 1 376 ? -9.718 -4.688 -37.217 1.00 32.66 376 PRO A C 1
ATOM 2967 O O . PRO A 1 376 ? -9.106 -3.891 -37.931 1.00 32.66 376 PRO A O 1
ATOM 2970 N N . ILE A 1 377 ? -9.490 -6.000 -37.280 1.00 38.16 377 ILE A N 1
ATOM 2971 C CA . ILE A 1 377 ? -8.615 -6.636 -38.272 1.00 38.16 377 ILE A CA 1
ATOM 2972 C C . ILE A 1 377 ? -9.424 -6.812 -39.565 1.00 38.16 377 ILE A C 1
ATOM 2974 O O . ILE A 1 377 ? -10.250 -7.715 -39.661 1.00 38.16 377 ILE A O 1
ATOM 2978 N N . TYR A 1 378 ? -9.205 -5.962 -40.573 1.00 31.38 378 TYR A N 1
ATOM 2979 C CA . TYR A 1 378 ? -9.807 -6.150 -41.900 1.00 31.38 378 TYR A CA 1
ATOM 2980 C C . TYR A 1 378 ? -8.846 -6.919 -42.824 1.00 31.38 378 TYR A C 1
ATOM 2982 O O . TYR A 1 378 ? -7.778 -6.396 -43.163 1.00 31.38 378 TYR A O 1
ATOM 2990 N N . PRO A 1 379 ? -9.189 -8.137 -43.281 1.00 32.09 379 PRO A N 1
ATOM 2991 C CA . PRO A 1 379 ? -8.335 -8.891 -44.189 1.00 32.09 379 PRO A CA 1
ATOM 2992 C C . PRO A 1 379 ? -8.334 -8.256 -45.588 1.00 32.09 379 PRO A C 1
ATOM 2994 O O . PRO A 1 379 ? -9.354 -8.218 -46.271 1.00 32.09 379 PRO A O 1
ATOM 2997 N N . LYS A 1 380 ? -7.167 -7.811 -46.071 1.00 29.52 380 LYS A N 1
ATOM 2998 C CA . LYS A 1 380 ? -6.924 -7.682 -47.517 1.00 29.52 380 LYS A CA 1
ATOM 2999 C C . LYS A 1 380 ? -6.350 -9.000 -48.019 1.00 29.52 380 LYS A C 1
ATOM 3001 O O . LYS A 1 380 ? -5.144 -9.218 -47.972 1.00 29.52 380 LYS A O 1
ATOM 3006 N N . ILE A 1 381 ? -7.230 -9.875 -48.495 1.00 32.06 381 ILE A N 1
ATOM 3007 C CA . ILE A 1 381 ? -6.852 -11.133 -49.141 1.00 32.06 381 ILE A CA 1
ATOM 3008 C C . ILE A 1 381 ? -6.170 -10.783 -50.471 1.00 32.06 381 ILE A C 1
ATOM 3010 O O . ILE A 1 381 ? -6.832 -10.419 -51.442 1.00 32.06 381 ILE A O 1
ATOM 3014 N N . LYS A 1 382 ? -4.838 -10.860 -50.532 1.00 31.28 382 LYS A N 1
ATOM 3015 C CA . LYS A 1 382 ? -4.143 -11.035 -51.812 1.00 31.28 382 LYS A CA 1
ATOM 3016 C C . LYS A 1 382 ? -4.048 -12.531 -52.059 1.00 31.28 382 LYS A C 1
ATOM 3018 O O . LYS A 1 382 ? -3.529 -13.246 -51.215 1.00 31.28 382 LYS A O 1
ATOM 3023 N N . ASN A 1 383 ? -4.581 -12.968 -53.198 1.00 31.84 383 ASN A N 1
ATOM 3024 C CA . ASN A 1 383 ? -4.553 -14.345 -53.688 1.00 31.84 383 ASN A CA 1
ATOM 3025 C C . ASN A 1 383 ? -3.164 -14.983 -53.497 1.00 31.84 383 ASN A C 1
ATOM 3027 O O . ASN A 1 383 ? -2.260 -14.764 -54.301 1.00 31.84 383 ASN A O 1
ATOM 3031 N N . THR A 1 384 ? -3.004 -15.781 -52.444 1.00 31.00 384 THR A N 1
ATOM 3032 C CA . THR A 1 384 ? -1.883 -16.702 -52.265 1.00 31.00 384 THR A CA 1
ATOM 3033 C C . THR A 1 384 ? -2.466 -18.070 -51.938 1.00 31.00 384 THR A C 1
ATOM 3035 O O . THR A 1 384 ? -3.131 -18.259 -50.925 1.00 31.00 384 THR A O 1
ATOM 3038 N N . THR A 1 385 ? -2.238 -19.035 -52.825 1.00 31.34 385 THR A N 1
ATOM 3039 C CA . THR A 1 385 ? -2.739 -20.422 -52.810 1.00 31.34 385 THR A CA 1
ATOM 3040 C C . THR A 1 385 ? -2.117 -21.305 -51.714 1.00 31.34 385 THR A C 1
ATOM 3042 O O . THR A 1 385 ? -2.077 -22.522 -51.840 1.00 31.34 385 THR A O 1
ATOM 3045 N N . ASN A 1 386 ? -1.656 -20.709 -50.613 1.00 28.61 386 ASN A N 1
ATOM 3046 C CA . ASN A 1 386 ? -1.155 -21.409 -49.435 1.00 28.61 386 ASN A CA 1
ATOM 3047 C C . ASN A 1 386 ? -1.737 -20.744 -48.180 1.00 28.61 386 ASN A C 1
ATOM 3049 O O . ASN A 1 386 ? -1.278 -19.688 -47.752 1.00 28.61 386 ASN A O 1
ATOM 3053 N N . LEU A 1 387 ? -2.754 -21.379 -47.592 1.00 32.25 387 LEU A N 1
ATOM 3054 C CA . LEU A 1 387 ? -3.489 -20.935 -46.395 1.00 32.25 387 LEU A CA 1
ATOM 3055 C C . LEU A 1 387 ? -2.648 -20.913 -45.101 1.00 32.25 387 LEU A C 1
ATOM 3057 O O . LEU A 1 387 ? -3.144 -20.491 -44.063 1.00 32.25 387 LEU A O 1
ATOM 3061 N N . ASN A 1 388 ? -1.375 -21.318 -45.155 1.00 30.03 388 ASN A N 1
ATOM 3062 C CA . ASN A 1 388 ? -0.516 -21.459 -43.974 1.00 30.03 388 ASN A CA 1
ATOM 3063 C C . ASN A 1 388 ? 0.340 -20.220 -43.657 1.00 30.03 388 ASN A C 1
ATOM 3065 O O . ASN A 1 388 ? 1.088 -20.242 -42.683 1.00 30.03 388 ASN A O 1
ATOM 3069 N N . GLN A 1 389 ? 0.273 -19.147 -44.454 1.00 31.52 389 GLN A N 1
ATOM 3070 C CA . GLN A 1 389 ? 0.998 -17.901 -44.174 1.00 31.52 389 GLN A CA 1
ATOM 3071 C C . GLN A 1 389 ? 0.191 -16.678 -44.627 1.00 31.52 389 GLN A C 1
ATOM 3073 O O . GLN A 1 389 ? 0.200 -16.313 -45.801 1.00 31.52 389 GLN A O 1
ATOM 3078 N N . LEU A 1 390 ? -0.485 -16.021 -43.682 1.00 31.31 390 LEU A N 1
ATOM 3079 C CA . LEU A 1 390 ? -1.025 -14.673 -43.861 1.00 31.31 390 LEU A CA 1
ATOM 3080 C C . LEU A 1 390 ? -0.074 -13.680 -43.182 1.00 31.31 390 LEU A C 1
ATOM 3082 O O . LEU A 1 390 ? 0.119 -13.719 -41.967 1.00 31.31 390 LEU A O 1
ATOM 3086 N N . THR A 1 391 ? 0.541 -12.805 -43.975 1.00 30.39 391 THR A N 1
ATOM 3087 C CA . THR A 1 391 ? 1.390 -11.713 -43.480 1.00 30.39 391 THR A CA 1
ATOM 3088 C C . THR A 1 391 ? 0.551 -10.441 -43.405 1.00 30.39 391 THR A C 1
ATOM 3090 O O . THR A 1 391 ? 0.085 -9.956 -44.438 1.00 30.39 391 THR A O 1
ATOM 3093 N N . PHE A 1 392 ? 0.362 -9.880 -42.208 1.00 35.44 392 PHE A N 1
ATOM 3094 C CA . PHE A 1 392 ? -0.327 -8.600 -42.029 1.00 35.44 392 PHE A CA 1
ATOM 3095 C C . PHE A 1 392 ? 0.697 -7.478 -41.832 1.00 35.44 392 PHE A C 1
ATOM 3097 O O . PHE A 1 392 ? 1.503 -7.509 -40.906 1.00 35.44 392 PHE A O 1
ATOM 3104 N N . SER A 1 393 ? 0.657 -6.465 -42.701 1.00 28.97 393 SER A N 1
ATOM 3105 C CA . SER A 1 393 ? 1.363 -5.200 -42.484 1.00 28.97 393 SER A CA 1
ATOM 3106 C C . SER A 1 393 ? 0.391 -4.221 -41.835 1.00 28.97 393 SER A C 1
ATOM 3108 O O . SER A 1 393 ? -0.543 -3.751 -42.487 1.00 28.97 393 SER A O 1
ATOM 3110 N N . VAL A 1 394 ? 0.591 -3.922 -40.552 1.00 34.78 394 VAL A N 1
ATOM 3111 C CA . VAL A 1 394 ? -0.139 -2.848 -39.873 1.00 34.78 394 VAL A CA 1
ATOM 3112 C C . VAL A 1 394 ? 0.614 -1.543 -40.137 1.00 34.78 394 VAL A C 1
ATOM 3114 O O . VAL A 1 394 ? 1.603 -1.235 -39.481 1.00 34.78 394 VAL A O 1
ATOM 3117 N N . ARG A 1 395 ? 0.171 -0.769 -41.135 1.00 28.05 395 ARG A N 1
ATOM 3118 C CA . ARG A 1 395 ? 0.494 0.665 -41.221 1.00 28.05 395 ARG A CA 1
ATOM 3119 C C . ARG A 1 395 ? -0.640 1.440 -40.559 1.00 28.05 395 ARG A C 1
ATOM 3121 O O . ARG A 1 395 ? -1.779 1.367 -41.011 1.00 28.05 395 ARG A O 1
ATOM 3128 N N . ILE A 1 396 ? -0.312 2.150 -39.484 1.00 32.44 396 ILE A N 1
ATOM 3129 C CA . ILE A 1 396 ? -1.245 2.913 -38.649 1.00 32.44 396 ILE A CA 1
ATOM 3130 C C . ILE A 1 396 ? -1.849 4.073 -39.456 1.00 32.44 396 ILE A C 1
ATOM 3132 O O . ILE A 1 396 ? -1.118 4.894 -40.009 1.00 32.44 396 ILE A O 1
ATOM 3136 N N . ALA A 1 397 ? -3.180 4.166 -39.473 1.00 24.59 397 ALA A N 1
ATOM 3137 C CA . ALA A 1 397 ? -3.906 5.415 -39.679 1.00 24.59 397 ALA A CA 1
ATOM 3138 C C . ALA A 1 397 ? -4.564 5.791 -38.343 1.00 24.59 397 ALA A C 1
ATOM 3140 O O . ALA A 1 397 ? -5.233 4.962 -37.728 1.00 24.59 397 ALA A O 1
ATOM 3141 N N . GLN A 1 398 ? -4.329 7.021 -37.883 1.00 30.44 398 GLN A N 1
ATOM 3142 C CA . GLN A 1 398 ? -4.921 7.589 -36.672 1.00 30.44 398 GLN A CA 1
ATOM 3143 C C . GLN A 1 398 ? -6.451 7.592 -36.765 1.00 30.44 398 GLN A C 1
ATOM 3145 O O . GLN A 1 398 ? 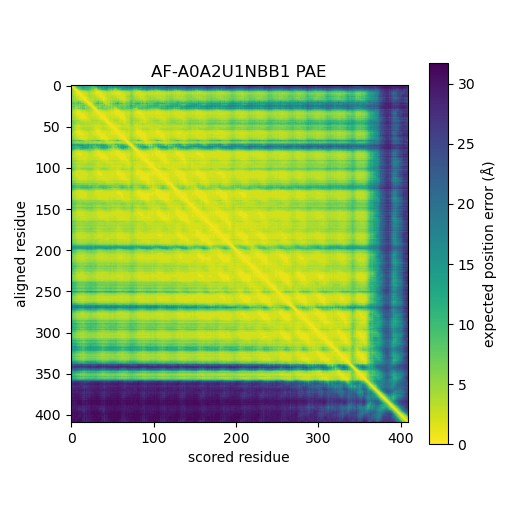-6.987 8.285 -37.623 1.00 30.44 398 GLN A O 1
ATOM 3150 N N . TYR A 1 399 ? -7.143 6.928 -35.838 1.00 24.42 399 TYR A N 1
ATOM 3151 C CA . TYR A 1 399 ? -8.493 7.332 -35.439 1.00 24.42 399 TYR A CA 1
ATOM 3152 C C . TYR A 1 399 ? -8.681 7.149 -33.933 1.00 24.42 399 TYR A C 1
ATOM 3154 O O . TYR A 1 399 ? -8.613 6.047 -33.397 1.00 24.42 399 TYR A O 1
ATOM 3162 N N . VAL A 1 400 ? -8.912 8.282 -33.275 1.00 23.20 400 VAL A N 1
ATOM 3163 C CA . VAL A 1 400 ? -9.360 8.426 -31.890 1.00 23.20 400 VAL A CA 1
ATOM 3164 C C . VAL A 1 400 ? -10.840 8.050 -31.826 1.00 23.20 400 VAL A C 1
ATOM 3166 O O . VAL A 1 400 ? -11.624 8.583 -32.608 1.00 23.20 400 VAL A O 1
ATOM 3169 N N . TRP A 1 401 ? -11.239 7.215 -30.865 1.00 23.59 401 TRP A N 1
ATOM 3170 C CA . TRP A 1 401 ? -12.634 7.149 -30.423 1.00 23.59 401 TRP A CA 1
ATOM 3171 C C . TRP A 1 401 ? -12.716 7.329 -28.910 1.00 23.59 401 TRP A C 1
ATOM 3173 O O . TRP A 1 401 ? -12.238 6.512 -28.128 1.00 23.59 401 TRP A O 1
ATOM 3183 N N . VAL A 1 402 ? -13.332 8.448 -28.532 1.00 23.02 402 VAL A N 1
ATOM 3184 C CA . VAL A 1 402 ? -13.820 8.761 -27.190 1.00 23.02 402 VAL A CA 1
ATOM 3185 C C . VAL A 1 402 ? -15.135 8.005 -27.009 1.00 23.02 402 VAL A C 1
ATOM 3187 O O . VAL A 1 402 ? -16.066 8.208 -27.789 1.00 23.02 402 VAL A O 1
ATOM 3190 N N . ILE A 1 403 ? -15.237 7.153 -25.990 1.00 24.73 403 ILE A N 1
ATOM 3191 C CA . ILE A 1 403 ? -16.524 6.573 -25.595 1.00 24.73 403 ILE A CA 1
ATOM 3192 C C . ILE A 1 403 ? -17.303 7.666 -24.853 1.00 24.73 403 ILE A C 1
ATOM 3194 O O . ILE A 1 403 ? -16.975 8.022 -23.725 1.00 24.73 403 ILE A O 1
ATOM 3198 N N . ARG A 1 404 ? -18.320 8.233 -25.514 1.00 23.06 404 ARG A N 1
ATOM 3199 C CA . ARG A 1 404 ? -19.447 8.893 -24.844 1.00 23.06 404 ARG A CA 1
ATOM 3200 C C . ARG A 1 404 ? -20.449 7.806 -24.471 1.00 23.06 404 ARG A C 1
ATOM 3202 O O . ARG A 1 404 ? -21.031 7.197 -25.363 1.00 23.06 404 ARG A O 1
ATOM 3209 N N . GLU A 1 405 ? -20.687 7.604 -23.181 1.00 25.12 405 GLU A N 1
ATOM 3210 C CA . GLU A 1 405 ? -21.906 6.939 -22.727 1.00 25.12 405 GLU A CA 1
ATOM 3211 C C . GLU A 1 405 ? -23.089 7.897 -22.933 1.00 25.12 405 GLU A C 1
ATOM 3213 O O . GLU A 1 405 ? -23.156 8.971 -22.336 1.00 25.12 405 GLU A O 1
ATOM 3218 N N . GLN A 1 406 ? -24.019 7.525 -23.811 1.00 25.80 406 GLN A N 1
ATOM 3219 C CA . GLN A 1 406 ? -25.394 8.011 -23.762 1.00 25.80 406 GLN A CA 1
ATOM 3220 C C . GLN A 1 406 ? -26.251 6.876 -23.206 1.00 25.80 406 GLN A C 1
ATOM 3222 O O . GLN A 1 406 ? -26.541 5.917 -23.915 1.00 25.80 406 GLN A O 1
ATOM 3227 N N . TYR A 1 407 ? -26.672 7.000 -21.948 1.00 27.78 407 TYR A N 1
ATOM 3228 C CA . TYR A 1 407 ? -27.876 6.326 -21.477 1.00 27.78 407 TYR A CA 1
ATOM 3229 C C . TYR A 1 407 ? -29.076 7.198 -21.851 1.00 27.78 407 TYR A C 1
ATOM 3231 O O . TYR A 1 407 ? -29.127 8.380 -21.509 1.00 27.78 407 TYR A O 1
ATOM 3239 N N . GLY A 1 408 ? -30.023 6.614 -22.579 1.00 29.02 408 GLY A N 1
ATOM 3240 C CA . GLY A 1 408 ? -31.288 7.235 -22.944 1.00 29.02 408 GLY A CA 1
ATOM 3241 C C . GLY A 1 408 ? -32.349 6.169 -23.184 1.00 29.02 408 GLY A C 1
ATOM 3242 O O . GLY A 1 408 ? -32.494 5.702 -24.310 1.00 29.02 408 GLY A O 1
ATOM 3243 N N . CYS A 1 409 ? -33.008 5.746 -22.105 1.00 31.98 409 CYS A N 1
ATOM 3244 C CA . CYS A 1 409 ? -34.458 5.794 -21.880 1.00 31.98 409 CYS A CA 1
ATOM 3245 C C . CYS A 1 409 ? -34.762 5.261 -20.479 1.00 31.98 409 CYS A C 1
ATOM 3247 O O . CYS A 1 409 ? -34.263 4.162 -20.152 1.00 31.98 409 CYS A O 1
#

Organism: Artemisia annua (NCBI:txid35608)

Secondary structure (DSSP, 8-state):
--TT-TT--EEE-TT---TTS-GGG----TT-SEEE-TT---EEPPPGGGGG-TT--EEE--SSEE--BPPPGGG---TT-SEEE--SS--BSPPPGGGGT-TT--EEE--SS--EEE--GGG---TT--EEE--SSEEEEE--HHHHTT-TT-SEEE--SSEEEEEEEHHHHHHH-TT--EEE--SSEEEEE---------TT--EEE-TTS---S--GGGGG-TT--EEE--SS--EEEPPGGGGGSSTT---EEE--SSEEEE------TT-SEEE--SS--EEE--GGGGG-TT--EEE--SSEEEEEPPTTHHHHTTT-SEEE--SSEEEEEPPP--S--TT--EEE-TTSEEEB---GGGGG--SS--S---------S-TT---B-----------------